Protein AF-A0A812M2N7-F1 (afdb_monomer_lite)

Sequence (433 aa):
MAMAGRCALALLAASAAAQLCKDQGCIPVFRSGARCQCFPGCDRYEDCCSDYRTECFDSQGAFRTTVVVEGGFESQTETTSRPPRRPPRPQQKPTDSKPSHSESCATRGCSSDFDPERPCQCNSDCTLHDSCCHDFAESCGTKGAESADTRSCRAYGCGELYVKGQNCQCNPSCTRHDDCCPDYSAVCPHQASGGSCKSYGCKELYVDGQRCQCNPSCMQHDDCCPDYRSVCPHQASGGSCKSYGCGAFDPAQNCQCNEACLDHGSCCSDYRASCAAGTGVATASSGSGKASCAAYGCGPFDADNDCQCDSECLRHKNCCPDFAAHCSSSPIRAPQPGPGSCAELGCDSFSPAAMCQCNDECARRGDCCADYEATCHLPKEPLGSCAIFGCIGFRQGNDCQCDPGCQKHGNCCGDYSARCSMHSEKMHGTILQ

Foldseek 3Di:
DDDDDDDPPDDDDPDPDPLACVVVWQAQDDDPPHQADQHDCSVVVVRHRPCNQVPQADPVRDGWGWDDDPPDTDTDDDDDDDDDDDDDDDDDDDDDDDDDPCQACQNVPADQDDDPVHQAHLHPCCVVVVRHGPCSCVNPVPPVPPPPCQLDCVNVPADQDDDPPRQADLHLCRVVVVRHRPCSCVRVVQSVQQHDCVVVPADCDDDPPRSADLHLCRVVVVRHRPCSCVRVVQSVQNDDCVVVPADDDDPVGSAHLYPCCVVVVRHYPCSCVRPVVPPPDDDDDDDDDQLACVGVPADDDDPPGQAHLYPCSVVVVRHRPCSCVHVVPDPPPPDDPDPAACVRVPADDDDPPHQAHLYPCRVVVVRHDPCSCVRVVPPPLQVDDCVPVPQDDDDPPGQADLYPCRVVVVRHRPCSVVHRVVVVPVPPDDDDD

Secondary structure (DSSP, 8-state):
-----------S-S-TT--SHHHH---SS--TT-SSB-STTGGGTT-B-TTHHHHSB-TTSPBPEEEEETTEEEEE------PPPPPPPPPPP-------TTSSHHHH---SS--TT-SSB-SGGGGTTT-B-TTHHHHTTT-SSS-TTTS-HHHH---SS--TT-SSB-STTHHHHT-B-TTHHHHSHHHHTT--HHHH---SS--TT-SSB-STTHHHHT-B-TTHHHHSTTTTT---HHHH-S-S--TTSSSB-STTHHHHT-B-TTHHHHTGGG-S-SS-----S--SHHHH-S-S--TTSSSB-STTHHHHT-B-TTHHHHTSSS---S-PPPS--HHHH-SSB--TTSSSBBSTTHHHHT-B-TTHHHHTSS----S--HHHH-SPSP-TT-SSB-STTHHHHT-B-TTHHHHTGGGGGSSS-----

pLDDT: mean 72.62, std 17.87, range [32.94, 93.56]

Structure (mmCIF, N/CA/C/O backbone):
data_AF-A0A812M2N7-F1
#
_entry.id   AF-A0A812M2N7-F1
#
loop_
_atom_site.group_PDB
_atom_site.id
_atom_site.type_symbol
_atom_site.label_atom_id
_atom_site.label_alt_id
_atom_site.label_comp_id
_atom_site.label_asym_id
_atom_site.label_entity_id
_atom_site.label_seq_id
_atom_site.pdbx_PDB_ins_code
_atom_site.Cartn_x
_atom_site.Cartn_y
_atom_site.Cartn_z
_atom_site.occupancy
_atom_site.B_iso_or_equiv
_atom_site.auth_seq_id
_atom_site.auth_comp_id
_atom_site.auth_asym_id
_atom_site.auth_atom_id
_atom_site.pdbx_PDB_model_num
ATOM 1 N N . MET A 1 1 ? -8.549 74.104 9.054 1.00 36.19 1 MET A N 1
ATOM 2 C CA . MET A 1 1 ? -8.676 72.770 8.426 1.00 36.19 1 MET A CA 1
ATOM 3 C C . MET A 1 1 ? -7.439 71.974 8.816 1.00 36.19 1 MET A C 1
ATOM 5 O O . MET A 1 1 ? -6.368 72.528 8.663 1.00 36.19 1 MET A O 1
ATOM 9 N N . ALA A 1 2 ? -7.430 70.748 9.316 1.00 34.50 2 ALA A N 1
ATOM 10 C CA . ALA A 1 2 ? -8.393 69.849 9.937 1.00 34.50 2 ALA A CA 1
ATOM 11 C C . ALA A 1 2 ? -7.533 68.663 10.449 1.00 34.50 2 ALA A C 1
ATOM 13 O O . ALA A 1 2 ? -6.625 68.245 9.742 1.00 34.50 2 ALA A O 1
ATOM 14 N N . MET A 1 3 ? -7.808 68.175 11.664 1.00 36.03 3 MET A N 1
ATOM 15 C CA . MET A 1 3 ? -7.562 66.809 12.167 1.00 36.03 3 MET A CA 1
ATOM 16 C C . MET A 1 3 ? -6.237 66.097 11.796 1.00 36.03 3 MET A C 1
ATOM 18 O O . MET A 1 3 ? -6.179 65.360 10.816 1.00 36.03 3 MET A O 1
ATOM 22 N N . ALA A 1 4 ? -5.223 66.178 12.667 1.00 38.50 4 ALA A N 1
ATOM 23 C CA . ALA A 1 4 ? -4.166 65.163 12.740 1.00 38.50 4 ALA A CA 1
ATOM 24 C C . ALA A 1 4 ? -4.532 64.146 13.836 1.00 38.50 4 ALA A C 1
ATOM 26 O O . ALA A 1 4 ? -4.666 64.492 15.011 1.00 38.50 4 ALA A O 1
ATOM 27 N N . GLY A 1 5 ? -4.790 62.913 13.400 1.00 35.75 5 GLY A N 1
ATOM 28 C CA . GLY A 1 5 ? -5.396 61.832 14.166 1.00 35.75 5 GLY A CA 1
ATOM 29 C C . GLY A 1 5 ? -4.582 61.364 15.369 1.00 35.75 5 GLY A C 1
ATOM 30 O O . GLY A 1 5 ? -3.389 61.079 15.290 1.00 35.75 5 GLY A O 1
ATOM 31 N N . ARG A 1 6 ? -5.298 61.210 16.483 1.00 44.50 6 ARG A N 1
ATOM 32 C CA . ARG A 1 6 ? -4.924 60.361 17.611 1.00 44.50 6 ARG A CA 1
ATOM 33 C C . ARG A 1 6 ? -5.133 58.906 17.185 1.00 44.50 6 ARG A C 1
ATOM 35 O O . ARG A 1 6 ? -6.269 58.500 16.985 1.00 44.50 6 ARG A O 1
ATOM 42 N N . CYS A 1 7 ? -4.056 58.145 17.072 1.00 33.47 7 CYS A N 1
ATOM 43 C CA . CYS A 1 7 ? -4.010 56.707 17.353 1.00 33.47 7 CYS A CA 1
ATOM 44 C C . CYS A 1 7 ? -2.537 56.351 17.537 1.00 33.47 7 CYS A C 1
ATOM 46 O O . CYS A 1 7 ? -1.881 55.798 16.659 1.00 33.47 7 CYS A O 1
ATOM 48 N N . ALA A 1 8 ? -1.994 56.772 18.681 1.00 37.16 8 ALA A N 1
ATOM 49 C CA . ALA A 1 8 ? -0.750 56.217 19.172 1.00 37.16 8 ALA A CA 1
ATOM 50 C C . ALA A 1 8 ? -0.971 54.712 19.358 1.00 37.16 8 ALA A C 1
ATOM 52 O O . ALA A 1 8 ? -1.874 54.308 20.092 1.00 37.16 8 ALA A O 1
ATOM 53 N N . LEU A 1 9 ? -0.164 53.911 18.659 1.00 35.38 9 LEU A N 1
ATOM 54 C CA . LEU A 1 9 ? 0.059 52.505 18.957 1.00 35.38 9 LEU A CA 1
ATOM 55 C C . LEU A 1 9 ? 0.446 52.380 20.435 1.00 35.38 9 LEU A C 1
ATOM 57 O O . LEU A 1 9 ? 1.603 52.542 20.810 1.00 35.38 9 LEU A O 1
ATOM 61 N N . ALA A 1 10 ? -0.538 52.098 21.272 1.00 39.12 10 ALA A N 1
ATOM 62 C CA . ALA A 1 10 ? -0.357 51.654 22.636 1.00 39.12 10 ALA A CA 1
ATOM 63 C C . ALA A 1 10 ? -1.280 50.455 22.809 1.00 39.12 10 ALA A C 1
ATOM 65 O O . ALA A 1 10 ? -2.412 50.624 23.235 1.00 39.12 10 ALA A O 1
ATOM 66 N N . LEU A 1 11 ? -0.819 49.286 22.356 1.00 35.91 11 LEU A N 1
ATOM 67 C CA . LEU A 1 11 ? -1.290 47.946 22.741 1.00 35.91 11 LEU A CA 1
ATOM 68 C C . LEU A 1 11 ? -0.317 46.891 22.166 1.00 35.91 11 LEU A C 1
ATOM 70 O O . LEU A 1 11 ? -0.698 45.911 21.537 1.00 35.91 11 LEU A O 1
ATOM 74 N N . LEU A 1 12 ? 0.984 47.117 22.366 1.00 39.09 12 LEU A N 1
ATOM 75 C CA . LEU A 1 12 ? 1.988 46.055 22.407 1.00 39.09 12 LEU A CA 1
ATOM 76 C C . LEU A 1 12 ? 2.497 46.004 23.849 1.00 39.09 12 LEU A C 1
ATOM 78 O O . LEU A 1 12 ? 2.855 47.041 24.401 1.00 39.09 12 LEU A O 1
ATOM 82 N N . ALA A 1 13 ? 2.522 44.791 24.407 1.00 36.66 13 ALA A N 1
ATOM 83 C CA . ALA A 1 13 ? 2.952 44.416 25.759 1.00 36.66 13 ALA A CA 1
ATOM 84 C C . ALA A 1 13 ? 1.897 44.496 26.885 1.00 36.66 13 ALA A C 1
ATOM 86 O O . ALA A 1 13 ? 2.134 45.080 27.938 1.00 36.66 13 ALA A O 1
ATOM 87 N N . ALA A 1 14 ? 0.779 43.779 26.729 1.00 36.06 14 ALA A N 1
ATOM 88 C CA . ALA A 1 14 ? 0.143 43.148 27.887 1.00 36.06 14 ALA A CA 1
ATOM 89 C C . ALA A 1 14 ? 0.914 41.851 28.216 1.00 36.06 14 ALA A C 1
ATOM 91 O O . ALA A 1 14 ? 0.654 40.793 27.653 1.00 36.06 14 ALA A O 1
ATOM 92 N N . SER A 1 15 ? 1.944 42.002 29.052 1.00 43.88 15 SER A N 1
ATOM 93 C CA . SER A 1 15 ? 2.518 41.003 29.973 1.00 43.88 15 SER A CA 1
ATOM 94 C C . SER A 1 15 ? 2.614 39.533 29.525 1.00 43.88 15 SER A C 1
ATOM 96 O O . SER A 1 15 ? 1.687 38.739 29.679 1.00 43.88 15 SER A O 1
ATOM 98 N N . ALA A 1 16 ? 3.829 39.132 29.159 1.00 44.75 16 ALA A N 1
ATOM 99 C CA . ALA A 1 16 ? 4.313 37.754 29.133 1.00 44.75 16 ALA A CA 1
ATOM 100 C C . ALA A 1 16 ? 4.453 37.132 30.549 1.00 44.75 16 ALA A C 1
ATOM 102 O O . ALA A 1 16 ? 5.550 36.728 30.926 1.00 44.75 16 ALA A O 1
ATOM 103 N N . ALA A 1 17 ? 3.382 37.088 31.356 1.00 49.22 17 ALA A N 1
ATOM 104 C CA . ALA A 1 17 ? 3.489 36.686 32.770 1.00 49.22 17 ALA A CA 1
ATOM 105 C C . ALA A 1 17 ? 2.457 35.669 33.299 1.00 49.22 17 ALA A C 1
ATOM 107 O O . ALA A 1 17 ? 2.729 35.055 34.324 1.00 49.22 17 ALA A O 1
ATOM 108 N N . ALA A 1 18 ? 1.318 35.426 32.643 1.00 56.12 18 ALA A N 1
ATOM 109 C CA . ALA A 1 18 ? 0.306 34.526 33.210 1.00 56.12 18 ALA A CA 1
ATOM 110 C C . ALA A 1 18 ? 0.562 33.056 32.817 1.00 56.12 18 ALA A C 1
ATOM 112 O O . ALA A 1 18 ? 0.022 32.559 31.830 1.00 56.12 18 ALA A O 1
ATOM 113 N N . GLN A 1 19 ? 1.420 32.370 33.578 1.00 69.75 19 GLN A N 1
ATOM 114 C CA . GLN A 1 19 ? 1.717 30.933 33.427 1.00 69.75 19 GLN A CA 1
ATOM 115 C C . GLN A 1 19 ? 0.895 30.060 34.409 1.00 69.75 19 GLN A C 1
ATOM 117 O O . GLN A 1 19 ? 1.010 28.839 34.390 1.00 69.75 19 GLN A O 1
ATOM 122 N N . LEU A 1 20 ? 0.084 30.685 35.271 1.00 85.38 20 LEU A N 1
ATOM 123 C CA . LEU A 1 20 ? -0.628 30.071 36.395 1.00 85.38 20 LEU A CA 1
ATOM 124 C C . LEU A 1 20 ? -2.133 30.399 36.343 1.00 85.38 20 LEU A C 1
ATOM 126 O O . LEU A 1 20 ? -2.529 31.470 35.874 1.00 85.38 20 LEU A O 1
ATOM 130 N N . CYS A 1 21 ? -2.982 29.497 36.836 1.00 86.75 21 CYS A N 1
ATOM 131 C CA . CYS A 1 21 ? -4.430 29.686 36.945 1.00 86.75 21 CYS A CA 1
ATOM 132 C C . CYS A 1 21 ? -4.819 30.824 37.879 1.00 86.75 21 CYS A C 1
ATOM 134 O O . CYS A 1 21 ? -5.829 31.482 37.631 1.00 86.75 21 CYS A O 1
ATOM 136 N N . LYS A 1 22 ? -3.988 31.124 38.879 1.00 84.75 22 LYS A N 1
ATOM 137 C CA . LYS A 1 22 ? -4.160 32.297 39.739 1.00 84.75 22 LYS A CA 1
ATOM 138 C C . LYS A 1 22 ? -4.230 33.619 38.963 1.00 84.75 22 LYS A C 1
ATOM 140 O O . LYS A 1 22 ? -4.984 34.510 39.344 1.00 84.75 22 LYS A O 1
ATOM 145 N N . ASP A 1 23 ? -3.481 33.727 37.864 1.00 82.00 23 ASP A N 1
ATOM 146 C CA . ASP A 1 23 ? -3.436 34.930 37.023 1.00 82.00 23 ASP A CA 1
ATOM 147 C C . ASP A 1 23 ? -4.432 34.858 35.854 1.00 82.00 23 ASP A C 1
ATOM 149 O O . ASP A 1 23 ? -4.911 35.880 35.363 1.00 82.00 23 ASP A O 1
ATOM 153 N N . GLN A 1 24 ? -4.737 33.644 35.382 1.00 78.44 24 GLN A N 1
ATOM 154 C CA . GLN A 1 24 ? -5.598 33.420 34.220 1.00 78.44 24 GLN A CA 1
ATOM 155 C C . GLN A 1 24 ? -7.092 33.314 34.551 1.00 78.44 24 GLN A C 1
ATOM 157 O O . GLN A 1 24 ? -7.914 33.602 33.672 1.00 78.44 24 GLN A O 1
ATOM 162 N N . GLY A 1 25 ? -7.433 32.923 35.779 1.00 84.06 25 GLY A N 1
ATOM 163 C CA . GLY A 1 25 ? -8.783 32.573 36.202 1.00 84.06 25 GLY A CA 1
ATOM 164 C C . GLY A 1 25 ? -9.178 31.144 35.809 1.00 84.06 25 GLY A C 1
ATOM 165 O O . GLY A 1 25 ? -8.886 30.662 34.715 1.00 84.06 25 GLY A O 1
ATOM 166 N N . CYS A 1 26 ? -9.882 30.481 36.716 1.00 88.44 26 CYS A N 1
ATOM 167 C CA . CYS A 1 26 ? -10.524 29.187 36.534 1.00 88.44 26 CYS A CA 1
ATOM 168 C C . CYS A 1 26 ? -11.853 29.381 35.801 1.00 88.44 26 CYS A C 1
ATOM 170 O O . CYS A 1 26 ? -12.785 29.970 36.343 1.00 88.44 26 CYS A O 1
ATOM 172 N N . ILE A 1 27 ? -11.952 28.915 34.562 1.00 81.81 27 ILE A N 1
ATOM 173 C CA . ILE A 1 27 ? -13.138 29.104 33.715 1.00 81.81 27 ILE A CA 1
ATOM 174 C C . ILE A 1 27 ? -13.601 27.753 33.171 1.00 81.81 27 ILE A C 1
ATOM 176 O O . ILE A 1 27 ? -12.762 26.895 32.939 1.00 81.81 27 ILE A O 1
ATOM 180 N N . PRO A 1 28 ? -14.902 27.522 32.932 1.00 77.94 28 PRO A N 1
ATOM 181 C CA . PRO A 1 28 ? -15.405 26.227 32.469 1.00 77.94 28 PRO A CA 1
ATOM 182 C C . PRO A 1 28 ? -15.214 25.993 30.958 1.00 77.94 28 PRO A C 1
ATOM 184 O O . PRO A 1 28 ? -15.808 25.075 30.400 1.00 77.94 28 PRO A O 1
ATOM 187 N N . VAL A 1 29 ? -14.424 26.829 30.275 1.00 79.12 29 VAL A N 1
ATOM 188 C CA . VAL A 1 29 ? -14.263 26.813 28.815 1.00 79.12 29 VAL A CA 1
ATOM 189 C C . VAL A 1 29 ? -12.796 26.946 28.407 1.00 79.12 29 VAL A C 1
ATOM 191 O O . VAL A 1 29 ? -12.005 27.602 29.081 1.00 79.12 29 VAL A O 1
ATOM 194 N N . PHE A 1 30 ? -12.448 26.337 27.274 1.00 80.19 30 PHE A N 1
ATOM 195 C CA . PHE A 1 30 ? -11.111 26.385 26.682 1.00 80.19 30 PHE A CA 1
ATOM 196 C C . PHE A 1 30 ? -10.713 27.810 26.269 1.00 80.19 30 PHE A C 1
ATOM 198 O O . PHE A 1 30 ? -11.506 28.523 25.646 1.00 80.19 30 PHE A O 1
ATOM 205 N N . ARG A 1 31 ? -9.464 28.212 26.549 1.00 77.69 31 ARG A N 1
ATOM 206 C CA . ARG A 1 31 ? -8.921 29.512 26.125 1.00 77.69 31 ARG A CA 1
ATOM 207 C C . ARG A 1 31 ? -7.889 29.335 25.010 1.00 77.69 31 ARG A C 1
ATOM 209 O O . ARG A 1 31 ? -6.809 28.781 25.216 1.00 77.69 31 ARG A O 1
ATOM 216 N N . SER A 1 32 ? -8.193 29.869 23.827 1.00 72.94 32 SER A N 1
ATOM 217 C CA . SER A 1 32 ? -7.280 29.856 22.680 1.00 72.94 32 SER A CA 1
ATOM 218 C C . SER A 1 32 ? -6.061 30.754 22.919 1.00 72.94 32 SER A C 1
ATOM 220 O O . SER A 1 32 ? -6.219 31.931 23.244 1.00 72.94 32 SER A O 1
ATOM 222 N N . GLY A 1 33 ? -4.855 30.217 22.712 1.00 71.50 33 GLY A N 1
ATOM 223 C CA . GLY A 1 33 ? -3.593 30.965 22.815 1.00 71.50 33 GLY A CA 1
ATOM 224 C C . GLY A 1 33 ? -2.972 31.023 24.216 1.00 71.50 33 GLY A C 1
ATOM 225 O O . GLY A 1 33 ? -1.934 31.662 24.384 1.00 71.50 33 GLY A O 1
ATOM 226 N N . ALA A 1 34 ? -3.566 30.358 25.213 1.00 75.75 34 ALA A N 1
ATOM 227 C CA . ALA A 1 34 ? -2.962 30.198 26.533 1.00 75.75 34 ALA A CA 1
ATOM 228 C C . ALA A 1 34 ? -1.846 29.137 26.506 1.00 75.75 34 ALA A C 1
ATOM 230 O O . ALA A 1 34 ? -1.936 28.145 25.784 1.00 75.75 34 ALA A O 1
ATOM 231 N N . ARG A 1 35 ? -0.787 29.338 27.302 1.00 80.94 35 ARG A N 1
ATOM 232 C CA . ARG A 1 35 ? 0.333 28.382 27.427 1.00 80.94 35 ARG A CA 1
ATOM 233 C C . ARG A 1 35 ? -0.015 27.130 28.241 1.00 80.94 35 ARG A C 1
ATOM 235 O O . ARG A 1 35 ? 0.710 26.148 28.160 1.00 80.94 35 ARG A O 1
ATOM 242 N N . CYS A 1 36 ? -1.077 27.207 29.034 1.00 85.62 36 CYS A N 1
ATOM 243 C CA . CYS A 1 36 ? -1.663 26.133 29.826 1.00 85.62 36 CYS A CA 1
ATOM 244 C C . CYS A 1 36 ? -3.128 26.491 30.130 1.00 85.62 36 CYS A C 1
ATOM 246 O O . CYS A 1 36 ? -3.508 27.667 30.047 1.00 85.62 36 CYS A O 1
ATOM 248 N N . GLN A 1 37 ? -3.938 25.490 30.459 1.00 89.44 37 GLN A N 1
ATOM 249 C CA . GLN A 1 37 ? -5.388 25.584 30.600 1.00 89.44 37 GLN A CA 1
ATOM 250 C C . GLN A 1 37 ? -5.847 25.474 32.063 1.00 89.44 37 GLN A C 1
ATOM 252 O O . GLN A 1 37 ? -5.225 24.796 32.881 1.00 89.44 37 GLN A O 1
ATOM 257 N N . CYS A 1 38 ? -6.968 26.136 32.373 1.00 90.31 38 CYS A N 1
ATOM 258 C CA . CYS A 1 38 ? -7.561 26.230 33.716 1.00 90.31 38 CYS A CA 1
ATOM 259 C C . CYS A 1 38 ? -9.055 25.867 33.731 1.00 90.31 38 CYS A C 1
ATOM 261 O O . CYS A 1 38 ? -9.835 26.475 34.468 1.00 90.31 38 CYS A O 1
ATOM 263 N N . PHE A 1 39 ? -9.465 24.903 32.897 1.00 88.94 39 PHE A N 1
ATOM 264 C CA . PHE A 1 39 ? -10.856 24.451 32.777 1.00 88.94 39 PHE A CA 1
ATOM 265 C C . PHE A 1 39 ? -11.007 22.949 33.065 1.00 88.94 39 PHE A C 1
ATOM 267 O O . PHE A 1 39 ? -10.039 22.201 32.898 1.00 88.94 39 PHE A O 1
ATOM 274 N N . PRO A 1 40 ? -12.208 22.483 33.467 1.00 79.88 40 PRO A N 1
ATOM 275 C CA . PRO A 1 40 ? -12.499 21.064 33.665 1.00 79.88 40 PRO A CA 1
ATOM 276 C C . PRO A 1 40 ? -12.328 20.298 32.351 1.00 79.88 40 PRO A C 1
ATOM 278 O O . PRO A 1 40 ? -13.166 20.381 31.455 1.00 79.88 40 PRO A O 1
ATOM 281 N N . GLY A 1 41 ? -11.215 19.580 32.219 1.00 81.75 41 GLY A N 1
ATOM 282 C CA . GLY A 1 41 ? -10.869 18.848 31.000 1.00 81.75 41 GLY A CA 1
ATOM 283 C C . GLY A 1 41 ? -9.422 19.002 30.544 1.00 81.75 41 GLY A C 1
ATOM 284 O O . GLY A 1 41 ? -9.008 18.222 29.690 1.00 81.75 41 GLY A O 1
ATOM 285 N N . CYS A 1 42 ? -8.638 19.917 31.125 1.00 83.94 42 CYS A N 1
ATOM 286 C CA . CYS A 1 42 ? -7.206 20.012 30.815 1.00 83.94 42 CYS A CA 1
ATOM 287 C C . CYS A 1 42 ? -6.431 18.726 31.182 1.00 83.94 42 CYS A C 1
ATOM 289 O O . CYS A 1 42 ? -5.465 18.370 30.514 1.00 83.94 42 CYS A O 1
ATOM 291 N N . ASP A 1 43 ? -6.903 17.951 32.174 1.00 81.12 43 ASP A N 1
ATOM 292 C CA . ASP A 1 43 ? -6.290 16.666 32.554 1.00 81.12 43 ASP A CA 1
ATOM 293 C C . ASP A 1 43 ? -6.328 15.642 31.402 1.00 81.12 43 ASP A C 1
ATOM 295 O O . ASP A 1 43 ? -5.492 14.747 31.334 1.00 81.12 43 ASP A O 1
ATOM 299 N N . ARG A 1 44 ? -7.288 15.767 30.472 1.00 82.50 44 ARG A N 1
ATOM 300 C CA . ARG A 1 44 ? -7.413 14.877 29.307 1.00 82.50 44 ARG A CA 1
ATOM 301 C C . ARG A 1 44 ? -6.339 15.140 28.249 1.00 82.50 44 ARG A C 1
ATOM 303 O O . ARG A 1 44 ? -6.010 14.232 27.494 1.00 82.50 44 ARG A O 1
ATOM 310 N N . TYR A 1 45 ? -5.843 16.372 28.173 1.00 80.75 45 TYR A N 1
ATOM 311 C CA . TYR A 1 45 ? -4.909 16.825 27.139 1.00 80.75 45 TYR A CA 1
ATOM 312 C C . TYR A 1 45 ? -3.516 17.139 27.699 1.00 80.75 45 TYR A C 1
ATOM 314 O O . TYR A 1 45 ? -2.664 17.625 26.962 1.00 80.75 45 TYR A O 1
ATOM 322 N N . GLU A 1 46 ? -3.295 16.853 28.989 1.00 82.31 46 GLU A N 1
ATOM 323 C CA . GLU A 1 46 ? -2.046 17.099 29.723 1.00 82.31 46 GLU A CA 1
ATOM 324 C C . GLU A 1 46 ? -1.546 18.553 29.623 1.00 82.31 46 GLU A C 1
ATOM 326 O O . GLU A 1 46 ? -0.350 18.828 29.697 1.00 82.31 46 GLU A O 1
ATOM 331 N N . ASP A 1 47 ? -2.471 19.506 29.481 1.00 88.69 47 ASP A N 1
ATOM 332 C CA . ASP A 1 47 ? -2.176 20.923 29.258 1.00 88.69 47 ASP A CA 1
ATOM 333 C C . ASP A 1 47 ? -2.600 21.823 30.431 1.00 88.69 47 ASP A C 1
ATOM 335 O O . ASP A 1 47 ? -2.631 23.049 30.297 1.00 88.69 47 ASP A O 1
ATOM 339 N N . CYS A 1 48 ? -2.894 21.244 31.601 1.00 88.94 48 CYS A N 1
ATOM 340 C CA . CYS A 1 48 ? -3.232 21.994 32.812 1.00 88.94 48 CYS A CA 1
ATOM 341 C C . CYS A 1 48 ? -2.082 22.895 33.282 1.00 88.94 48 CYS A C 1
ATOM 343 O O . CYS A 1 48 ? -0.914 22.498 33.279 1.00 88.94 48 CYS A O 1
ATOM 345 N N . CYS A 1 49 ? -2.405 24.091 33.783 1.00 89.12 49 CYS A N 1
ATOM 346 C CA . CYS A 1 49 ? -1.413 24.878 34.520 1.00 89.12 49 CYS A CA 1
ATOM 347 C C . CYS A 1 49 ? -1.023 24.167 35.826 1.00 89.12 49 CYS A C 1
ATOM 349 O O . CYS A 1 49 ? -1.819 23.446 36.429 1.00 89.12 49 CYS A O 1
ATOM 351 N N . SER A 1 50 ? 0.206 24.387 36.296 1.00 89.19 50 SER A N 1
ATOM 352 C CA . SER A 1 50 ? 0.767 23.658 37.444 1.00 89.19 50 SER A CA 1
ATOM 353 C C . SER A 1 50 ? 0.015 23.874 38.764 1.00 89.19 50 SER A C 1
ATOM 355 O O . SER A 1 50 ? 0.087 23.037 39.656 1.00 89.19 50 SER A O 1
ATOM 357 N N . ASP A 1 51 ? -0.700 24.989 38.897 1.00 89.94 51 ASP A N 1
ATOM 358 C CA . ASP A 1 51 ? -1.519 25.366 40.054 1.00 89.94 51 ASP A CA 1
ATOM 359 C C . ASP A 1 51 ? -3.019 25.071 39.861 1.00 89.94 51 ASP A C 1
ATOM 361 O O . ASP A 1 51 ? -3.830 25.414 40.719 1.00 89.94 51 ASP A O 1
ATOM 365 N N . TYR A 1 52 ? -3.407 24.403 38.767 1.00 87.94 52 TYR A N 1
ATOM 366 C CA . TYR A 1 52 ? -4.807 24.133 38.419 1.00 87.94 52 TYR A CA 1
ATOM 367 C C . TYR A 1 52 ? -5.584 23.447 39.549 1.00 87.94 52 TYR A C 1
ATOM 369 O O . TYR A 1 52 ? -6.658 23.905 39.940 1.00 87.94 52 TYR A O 1
ATOM 377 N N . ARG A 1 53 ? -5.025 22.378 40.131 1.00 86.44 53 ARG A N 1
ATOM 378 C CA . ARG A 1 53 ? -5.687 21.646 41.222 1.00 86.44 53 ARG A CA 1
ATOM 379 C C . ARG A 1 53 ? -5.798 22.442 42.513 1.00 86.44 53 ARG A C 1
ATOM 381 O O . ARG A 1 53 ? -6.761 22.257 43.247 1.00 86.44 53 ARG A O 1
ATOM 388 N N . THR A 1 54 ? -4.809 23.276 42.811 1.00 87.06 54 THR A N 1
ATOM 389 C CA . THR A 1 54 ? -4.758 24.025 44.070 1.00 87.06 54 THR A CA 1
ATOM 390 C C . THR A 1 54 ? -5.591 25.298 44.025 1.00 87.06 54 THR A C 1
ATOM 392 O O . THR A 1 54 ? -6.102 25.711 45.059 1.00 87.06 54 THR A O 1
ATOM 395 N N . GLU A 1 55 ? -5.750 25.908 42.849 1.00 88.44 55 GLU A N 1
ATOM 396 C CA . GLU A 1 55 ? -6.470 27.177 42.696 1.00 88.44 55 GLU A CA 1
ATOM 397 C C . GLU A 1 55 ? -7.927 26.986 42.254 1.00 88.44 55 GLU A C 1
ATOM 399 O O . GLU A 1 55 ? -8.812 27.710 42.710 1.00 88.44 55 GLU A O 1
ATOM 404 N N . CYS A 1 56 ? -8.207 26.002 41.391 1.00 88.06 56 CYS A N 1
ATOM 405 C CA . CYS A 1 56 ? -9.527 25.858 40.772 1.00 88.06 56 CYS A CA 1
ATOM 406 C C . CYS A 1 56 ? -10.473 24.892 41.484 1.00 88.06 56 CYS A C 1
ATOM 408 O O . CYS A 1 56 ? -11.602 24.725 41.030 1.00 88.06 56 CYS A O 1
ATOM 410 N N . PHE A 1 57 ? -10.059 24.286 42.597 1.00 87.00 57 PHE A N 1
ATOM 411 C CA . PHE A 1 57 ? -10.895 23.386 43.390 1.00 87.00 57 PHE A CA 1
ATOM 412 C C . PHE A 1 57 ? -10.936 23.821 44.856 1.00 87.00 57 PHE A C 1
ATOM 414 O O . PHE A 1 57 ? -9.955 24.331 45.394 1.00 87.00 57 PHE A O 1
ATOM 421 N N . ASP A 1 58 ? -12.087 23.654 45.506 1.00 83.75 58 ASP A N 1
ATOM 422 C CA . ASP A 1 58 ? -12.214 23.876 46.947 1.00 83.75 58 ASP A CA 1
ATOM 423 C C . ASP A 1 58 ? -11.768 22.659 47.779 1.00 83.75 58 ASP A C 1
ATOM 425 O O . ASP A 1 58 ? -11.364 21.617 47.261 1.00 83.75 58 ASP A O 1
ATOM 429 N N . SER A 1 59 ? -11.851 22.784 49.106 1.00 78.69 59 SER A N 1
ATOM 430 C CA . SER A 1 59 ? -11.505 21.714 50.048 1.00 78.69 59 SER A CA 1
ATOM 431 C C . SER A 1 59 ? -12.424 20.488 49.974 1.00 78.69 59 SER A C 1
ATOM 433 O O . SER A 1 59 ? -12.096 19.462 50.566 1.00 78.69 59 SER A O 1
ATOM 435 N N . GLN A 1 60 ? -13.551 20.574 49.263 1.00 79.12 60 GLN A N 1
ATOM 436 C CA . GLN A 1 60 ? -14.453 19.458 48.978 1.00 79.12 60 GLN A CA 1
ATOM 437 C C . GLN A 1 60 ? -14.253 18.897 47.559 1.00 79.12 60 GLN A C 1
ATOM 439 O O . GLN A 1 60 ? -14.969 17.979 47.164 1.00 79.12 60 GLN A O 1
ATOM 444 N N . GLY A 1 61 ? -13.273 19.408 46.803 1.00 75.44 61 GLY A N 1
ATOM 445 C CA . GLY A 1 61 ? -12.976 18.977 45.439 1.00 75.44 61 GLY A CA 1
ATOM 446 C C . GLY A 1 61 ? -13.961 19.502 44.393 1.00 75.44 61 GLY A C 1
ATOM 447 O O . GLY A 1 61 ? -13.998 18.969 43.285 1.00 75.44 61 GLY A O 1
ATOM 448 N N . ALA A 1 62 ? -14.759 20.526 44.708 1.00 82.38 62 ALA A N 1
ATOM 449 C CA . ALA A 1 62 ? -15.661 21.150 43.748 1.00 82.38 62 ALA A CA 1
ATOM 450 C C . ALA A 1 62 ? -14.942 22.246 42.949 1.00 82.38 62 ALA A C 1
ATOM 452 O O . ALA A 1 62 ? -14.186 23.050 43.500 1.00 82.38 62 ALA A O 1
ATOM 453 N N . PHE A 1 63 ? -15.185 22.280 41.636 1.00 84.50 63 PHE A N 1
ATOM 454 C CA . PHE A 1 63 ? -14.567 23.250 40.735 1.00 84.50 63 PHE A CA 1
ATOM 455 C C . PHE A 1 63 ? -15.126 24.661 40.963 1.00 84.50 63 PHE A C 1
ATOM 457 O O . PHE A 1 63 ? -16.340 24.872 40.958 1.00 84.50 63 PHE A O 1
ATOM 464 N N . ARG A 1 64 ? -14.240 25.645 41.122 1.00 84.06 64 ARG A N 1
ATOM 465 C CA . ARG A 1 64 ? -14.581 27.052 41.347 1.00 84.06 64 ARG A CA 1
ATOM 466 C C . ARG A 1 64 ? -14.362 27.843 40.068 1.00 84.06 64 ARG A C 1
ATOM 468 O O . ARG A 1 64 ? -13.249 27.898 39.556 1.00 84.06 64 ARG A O 1
ATOM 475 N N . THR A 1 65 ? -15.404 28.514 39.588 1.00 79.94 65 THR A N 1
ATOM 476 C CA . THR A 1 65 ? -15.282 29.422 38.441 1.00 79.94 65 THR A CA 1
ATOM 477 C C . THR A 1 65 ? -14.969 30.837 38.926 1.00 79.94 65 THR A C 1
ATOM 479 O O . THR A 1 65 ? -15.543 31.321 39.901 1.00 79.94 65 THR A O 1
ATOM 482 N N . THR A 1 66 ? -14.046 31.521 38.258 1.00 73.38 66 THR A N 1
ATOM 483 C CA . THR A 1 66 ? -13.759 32.940 38.486 1.00 73.38 66 THR A CA 1
ATOM 484 C C . THR A 1 66 ? -14.566 33.767 37.496 1.00 73.38 66 THR A C 1
ATOM 486 O O . THR A 1 66 ? -14.400 33.633 36.285 1.00 73.38 66 THR A O 1
ATOM 489 N N . VAL A 1 67 ? -15.460 34.613 38.009 1.00 59.03 67 VAL A N 1
ATOM 490 C CA . VAL A 1 67 ? -16.285 35.513 37.197 1.00 59.03 67 VAL A CA 1
ATOM 491 C C . VAL A 1 67 ? -15.632 36.892 37.240 1.00 59.03 67 VAL A C 1
ATOM 493 O O . VAL A 1 67 ? -15.464 37.469 38.312 1.00 59.03 67 VAL A O 1
ATOM 496 N N . VAL A 1 68 ? -15.222 37.419 36.086 1.00 50.91 68 VAL A N 1
ATOM 497 C CA . VAL A 1 68 ? -14.669 38.778 35.998 1.00 50.91 68 VAL A CA 1
ATOM 498 C C . VAL A 1 68 ? -15.837 39.764 36.007 1.00 50.91 68 VAL A C 1
ATOM 500 O O . VAL A 1 68 ? -16.556 39.875 35.017 1.00 50.91 68 VAL A O 1
ATOM 503 N N . VAL A 1 69 ? -16.031 40.474 37.117 1.00 44.50 69 VAL A N 1
ATOM 504 C CA . VAL A 1 69 ? -16.903 41.657 37.193 1.00 44.50 69 VAL A CA 1
ATOM 505 C C . VAL A 1 69 ? -16.029 42.903 37.056 1.00 44.50 69 VAL A C 1
ATOM 507 O O . VAL A 1 69 ? -14.930 42.957 37.611 1.00 44.50 69 VAL A O 1
ATOM 510 N N . GLU A 1 70 ? -16.474 43.891 36.273 1.00 40.31 70 GLU A N 1
ATOM 511 C CA . GLU A 1 70 ? -15.717 45.126 36.027 1.00 40.31 70 GLU A CA 1
ATOM 512 C C . GLU A 1 70 ? -15.353 45.819 37.354 1.00 40.31 70 GLU A C 1
ATOM 514 O O . GLU A 1 70 ? -16.200 46.425 38.005 1.00 40.31 70 GLU A O 1
ATOM 519 N N . GLY A 1 71 ? -14.082 45.708 37.763 1.00 47.09 71 GLY A N 1
ATOM 520 C CA . GLY A 1 71 ? -13.547 46.344 38.973 1.00 47.09 71 GLY A CA 1
ATOM 521 C C . GLY A 1 71 ? -12.793 45.440 39.957 1.00 47.09 71 GLY A C 1
ATOM 522 O O . GLY A 1 71 ? -12.201 45.974 40.892 1.00 47.09 71 GLY A O 1
ATOM 523 N N . GLY A 1 72 ? -12.740 44.116 39.765 1.00 46.25 72 GLY A N 1
ATOM 524 C CA . GLY A 1 72 ? -11.951 43.220 40.626 1.00 46.25 72 GLY A CA 1
ATOM 525 C C . GLY A 1 72 ? -12.368 41.747 40.554 1.00 46.25 72 GLY A C 1
ATOM 526 O O . GLY A 1 72 ? -13.431 41.418 40.037 1.00 46.25 72 GLY A O 1
ATOM 527 N N . PHE A 1 73 ? -11.508 40.855 41.058 1.00 39.59 73 PHE A N 1
ATOM 528 C CA . PHE A 1 73 ? -11.757 39.409 41.121 1.00 39.59 73 PHE A CA 1
ATOM 529 C C . PHE A 1 73 ? -12.626 39.059 42.341 1.00 39.59 73 PHE A C 1
ATOM 531 O O . PHE A 1 73 ? -12.157 39.158 43.473 1.00 39.59 73 PHE A O 1
ATOM 538 N N . GLU A 1 74 ? -13.853 38.582 42.118 1.00 49.47 74 GLU A N 1
ATOM 539 C CA . GLU A 1 74 ? -14.658 37.902 43.143 1.00 49.47 74 GLU A CA 1
ATOM 540 C C . GLU A 1 74 ? -14.941 36.448 42.731 1.00 49.47 74 GLU A C 1
ATOM 542 O O . GLU A 1 74 ? -15.185 36.131 41.566 1.00 49.47 74 GLU A O 1
ATOM 547 N N . SER A 1 75 ? -14.864 35.535 43.702 1.00 47.56 75 SER A N 1
ATOM 548 C CA . SER A 1 75 ? -15.033 34.093 43.503 1.00 47.56 75 SER A CA 1
ATOM 549 C C . SER A 1 75 ? -16.472 33.696 43.834 1.00 47.56 75 SER A C 1
ATOM 551 O O . SER A 1 75 ? -16.907 33.899 44.966 1.00 47.56 75 SER A O 1
ATOM 553 N N . GLN A 1 76 ? -17.204 33.121 42.875 1.00 50.03 76 GLN A N 1
ATOM 554 C CA . GLN A 1 76 ? -18.564 32.615 43.092 1.00 50.03 76 GLN A CA 1
ATOM 555 C C . GLN A 1 76 ? -18.622 31.104 42.842 1.00 50.03 76 GLN A C 1
ATOM 557 O O . GLN A 1 76 ? -18.063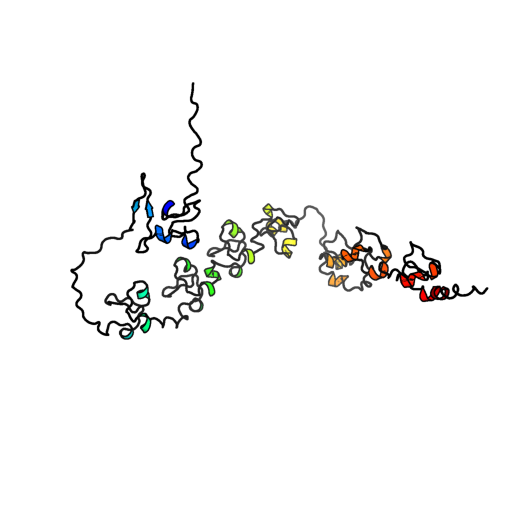 30.590 41.875 1.00 50.03 76 GLN A O 1
ATOM 562 N N . THR A 1 77 ? -19.295 30.385 43.739 1.00 46.16 77 THR A N 1
ATOM 563 C CA . THR A 1 77 ? -19.601 28.957 43.616 1.00 46.16 77 THR A CA 1
ATOM 564 C C . THR A 1 77 ? -20.996 28.799 43.016 1.00 46.16 77 THR A C 1
ATOM 566 O O . THR A 1 77 ? -22.004 28.944 43.706 1.00 46.16 77 THR A O 1
ATOM 569 N N . GLU A 1 78 ? -21.088 28.516 41.718 1.00 42.31 78 GLU A N 1
ATOM 570 C CA . GLU A 1 78 ? -22.384 28.268 41.082 1.00 42.31 78 GLU A CA 1
ATOM 571 C C . GLU A 1 78 ? -22.812 26.811 41.323 1.00 42.31 78 GLU A C 1
ATOM 573 O O . GLU A 1 78 ? -22.230 25.865 40.798 1.00 42.31 78 GLU A O 1
ATOM 578 N N . THR A 1 79 ? -23.819 26.625 42.179 1.00 42.12 79 THR A N 1
ATOM 579 C CA . THR A 1 79 ? -24.440 25.328 42.486 1.00 42.12 79 THR A CA 1
ATOM 580 C C . THR A 1 79 ? -25.696 25.155 41.631 1.00 42.12 79 THR A C 1
ATOM 582 O O . THR A 1 79 ? -26.750 25.727 41.914 1.00 42.12 79 THR A O 1
ATOM 585 N N . THR A 1 80 ? -25.617 24.336 40.582 1.00 33.97 80 THR A N 1
ATOM 586 C CA . THR A 1 80 ? -26.779 23.972 39.754 1.00 33.97 80 THR A CA 1
ATOM 587 C C . THR A 1 80 ? -27.818 23.214 40.596 1.00 33.97 80 THR A C 1
ATOM 589 O O . THR A 1 80 ? -27.555 22.113 41.080 1.00 33.97 80 THR A O 1
ATOM 592 N N . SER A 1 81 ? -28.993 23.812 40.807 1.00 36.28 81 SER A N 1
ATOM 593 C CA . SER A 1 81 ? -30.012 23.381 41.779 1.00 36.28 81 SER A CA 1
ATOM 594 C C . SER A 1 81 ? -31.134 22.518 41.155 1.00 36.28 81 SER A C 1
ATOM 596 O O . SER A 1 81 ? -31.615 22.806 40.063 1.00 36.28 81 SER A O 1
ATOM 598 N N . ARG A 1 82 ? -31.615 21.491 41.882 1.00 33.22 82 ARG A N 1
ATOM 599 C CA . ARG A 1 82 ? -32.816 20.654 41.604 1.00 33.22 82 ARG A CA 1
ATOM 600 C C . ARG A 1 82 ? -33.835 20.827 42.775 1.00 33.22 82 ARG A C 1
ATOM 602 O O . ARG A 1 82 ? -33.375 21.098 43.882 1.00 33.22 82 ARG A O 1
ATOM 609 N N . PRO A 1 83 ? -35.181 20.741 42.586 1.00 37.84 83 PRO A N 1
ATOM 610 C CA . PRO A 1 83 ? -36.188 21.368 43.479 1.00 37.84 83 PRO A CA 1
ATOM 611 C C . PRO A 1 83 ? -36.370 20.719 44.878 1.00 37.84 83 PRO A C 1
ATOM 613 O O . PRO A 1 83 ? -35.875 19.614 45.111 1.00 37.84 83 PRO A O 1
ATOM 616 N N . PRO A 1 84 ? -37.068 21.393 45.830 1.00 40.97 84 PRO A N 1
ATOM 617 C CA . PRO A 1 84 ? -36.868 21.191 47.268 1.00 40.97 84 PRO A CA 1
ATOM 618 C C . PRO A 1 84 ? -37.551 19.939 47.844 1.00 40.97 84 PRO A C 1
ATOM 620 O O . PRO A 1 84 ? -38.686 19.601 47.504 1.00 40.97 84 PRO A O 1
ATOM 623 N N . ARG A 1 85 ? -36.865 19.285 48.793 1.00 37.81 85 ARG A N 1
ATOM 624 C CA . ARG A 1 85 ? -37.419 18.231 49.662 1.00 37.81 85 ARG A CA 1
ATOM 625 C C . ARG A 1 85 ? -38.162 18.834 50.866 1.00 37.81 85 ARG A C 1
ATOM 627 O O . ARG A 1 85 ? -37.858 19.932 51.321 1.00 37.81 85 ARG A O 1
ATOM 634 N N . ARG A 1 86 ? -39.144 18.071 51.364 1.00 38.50 86 ARG A N 1
ATOM 635 C CA . ARG A 1 86 ? -39.976 18.318 52.562 1.00 38.50 86 ARG A CA 1
ATOM 636 C C . ARG A 1 86 ? -39.157 18.636 53.831 1.00 38.50 86 ARG A C 1
ATOM 638 O O . ARG A 1 86 ? -38.012 18.199 53.924 1.00 38.50 86 ARG A O 1
ATOM 645 N N . PRO A 1 87 ? -39.759 19.318 54.831 1.00 44.09 87 PRO A N 1
ATOM 646 C CA . PRO A 1 87 ? -39.067 19.688 56.063 1.00 44.09 87 PRO A CA 1
ATOM 647 C C . PRO A 1 87 ? -38.639 18.455 56.882 1.00 44.09 87 PRO A C 1
ATOM 649 O O . PRO A 1 87 ? -39.353 17.445 56.886 1.00 44.09 87 PRO A O 1
ATOM 652 N N . PRO A 1 88 ? -37.497 18.525 57.589 1.00 40.12 88 PRO A N 1
ATOM 653 C CA . PRO A 1 88 ? -36.971 17.410 58.365 1.00 40.12 88 PRO A CA 1
ATOM 654 C C . PRO A 1 88 ? -37.825 17.127 59.609 1.00 40.12 88 PRO A C 1
ATOM 656 O O . PRO A 1 88 ? -38.248 18.034 60.328 1.00 40.12 88 PRO A O 1
ATOM 659 N N . ARG A 1 89 ? -38.058 15.836 59.871 1.00 44.44 89 ARG A N 1
ATOM 660 C CA . ARG A 1 89 ? -38.634 15.323 61.123 1.00 44.44 89 ARG A CA 1
ATOM 661 C C . ARG A 1 89 ? -37.604 15.492 62.261 1.00 44.44 89 ARG A C 1
ATOM 663 O O . ARG A 1 89 ? -36.410 15.409 61.974 1.00 44.44 89 ARG A O 1
ATOM 670 N N . PRO A 1 90 ? -38.017 15.726 63.525 1.00 42.09 90 PRO A N 1
ATOM 671 C CA . PRO A 1 90 ? -37.088 16.020 64.617 1.00 42.09 90 PRO A CA 1
ATOM 672 C C . PRO A 1 90 ? -36.058 14.906 64.808 1.00 42.09 90 PRO A C 1
ATOM 674 O O . PRO A 1 90 ? -36.424 13.732 64.885 1.00 42.09 90 PRO A O 1
ATOM 677 N N . GLN A 1 91 ? -34.783 15.289 64.894 1.00 39.56 91 GLN A N 1
ATOM 678 C CA . GLN A 1 91 ? -33.684 14.373 65.180 1.00 39.56 91 GLN A CA 1
ATOM 679 C C . GLN A 1 91 ? -33.885 13.748 66.564 1.00 39.56 91 GLN A C 1
ATOM 681 O O . GLN A 1 91 ? -33.938 14.453 67.574 1.00 39.56 91 GLN A O 1
ATOM 686 N N . GLN A 1 92 ? -33.992 12.421 66.612 1.00 40.75 92 GLN A N 1
ATOM 687 C CA . GLN A 1 92 ? -33.786 11.685 67.851 1.00 40.75 92 GLN A CA 1
ATOM 688 C C . GLN A 1 92 ? -32.283 11.496 68.074 1.00 40.75 92 GLN A C 1
ATOM 690 O O . GLN A 1 92 ? -31.531 11.148 67.167 1.00 40.75 92 GLN A O 1
ATOM 695 N N . LYS A 1 93 ? -31.883 11.795 69.310 1.00 39.66 93 LYS A N 1
ATOM 696 C CA . LYS A 1 93 ? -30.539 11.704 69.885 1.00 39.66 93 LYS A CA 1
ATOM 697 C C . LYS A 1 93 ? -29.947 10.297 69.679 1.00 39.66 93 LYS A C 1
ATOM 699 O O . LYS A 1 93 ? -30.689 9.333 69.870 1.00 39.66 93 LYS A O 1
ATOM 704 N N . PRO A 1 94 ? -28.644 10.150 69.368 1.00 40.91 94 PRO A N 1
ATOM 705 C CA . PRO A 1 94 ? -28.030 8.836 69.244 1.00 40.91 94 PRO A CA 1
ATOM 706 C C . PRO A 1 94 ? -27.988 8.191 70.630 1.00 40.91 94 PRO A C 1
ATOM 708 O O . PRO A 1 94 ? -27.307 8.669 71.537 1.00 40.91 94 PRO A O 1
ATOM 711 N N . THR A 1 95 ? -28.790 7.149 70.824 1.00 38.22 95 THR A N 1
ATOM 712 C CA . THR A 1 95 ? -28.645 6.246 71.961 1.00 38.22 95 THR A CA 1
ATOM 713 C C . THR A 1 95 ? -27.683 5.150 71.552 1.00 38.22 95 THR A C 1
ATOM 715 O O . THR A 1 95 ? -27.997 4.351 70.670 1.00 38.22 95 THR A O 1
ATOM 718 N N . ASP A 1 96 ? -26.525 5.128 72.206 1.00 46.59 96 ASP A N 1
ATOM 719 C CA . ASP A 1 96 ? -25.601 4.005 72.228 1.00 46.59 96 ASP A CA 1
ATOM 720 C C . ASP A 1 96 ? -26.365 2.697 72.447 1.00 46.59 96 ASP A C 1
ATOM 722 O O . ASP A 1 96 ? -26.915 2.419 73.514 1.00 46.59 96 ASP A O 1
ATOM 726 N N . SER A 1 97 ? -26.435 1.885 71.403 1.00 40.12 97 SER A N 1
ATOM 727 C CA . SER A 1 97 ? -26.866 0.499 71.474 1.00 40.12 97 SER A CA 1
ATOM 728 C C . SER A 1 97 ? -26.048 -0.262 70.445 1.00 40.12 97 SER A C 1
ATOM 730 O O . SER A 1 97 ? -26.297 -0.199 69.247 1.00 40.12 97 SER A O 1
ATOM 732 N N . LYS A 1 98 ? -24.997 -0.899 70.966 1.00 36.53 98 LYS A N 1
ATOM 733 C CA . LYS A 1 98 ? -24.148 -1.934 70.366 1.00 36.53 98 LYS A CA 1
ATOM 734 C C . LYS A 1 98 ? -24.818 -2.617 69.151 1.00 36.53 98 LYS A C 1
ATOM 736 O O . LYS A 1 98 ? -25.889 -3.198 69.346 1.00 36.53 98 LYS A O 1
ATOM 741 N N . PRO A 1 99 ? -24.224 -2.591 67.939 1.00 41.25 99 PRO A N 1
ATOM 742 C CA . PRO A 1 99 ? -24.890 -3.121 66.758 1.00 41.25 99 PRO A CA 1
ATOM 743 C C . PRO A 1 99 ? -25.061 -4.633 66.901 1.00 41.25 99 PRO A C 1
ATOM 745 O O . PRO A 1 99 ? -24.116 -5.387 67.141 1.00 41.25 99 PRO A O 1
ATOM 748 N N . SER A 1 100 ? -26.323 -5.045 66.827 1.00 41.59 100 SER A N 1
ATOM 749 C CA . SER A 1 100 ? -26.753 -6.434 66.790 1.00 41.59 100 SER A CA 1
ATOM 750 C C . SER A 1 100 ? -26.177 -7.100 65.540 1.00 41.59 100 SER A C 1
ATOM 752 O O . SER A 1 100 ? -26.202 -6.524 64.455 1.00 41.59 100 SER A O 1
ATOM 754 N N . HIS A 1 101 ? -25.701 -8.336 65.678 1.00 50.22 101 HIS A N 1
ATOM 755 C CA . HIS A 1 101 ? -25.095 -9.179 64.635 1.00 50.22 101 HIS A CA 1
ATOM 756 C C . HIS A 1 101 ? -26.003 -9.486 63.414 1.00 50.22 101 HIS A C 1
ATOM 758 O O . HIS A 1 101 ? -25.691 -10.355 62.612 1.00 50.22 101 HIS A O 1
ATOM 764 N N . SER A 1 102 ? -27.128 -8.790 63.243 1.00 56.91 102 SER A N 1
ATOM 765 C CA . SER A 1 102 ? -28.080 -8.942 62.138 1.00 56.91 102 SER A CA 1
ATOM 766 C C . SER A 1 102 ? -27.856 -7.966 60.975 1.00 56.91 102 SER A C 1
ATOM 768 O O . SER A 1 102 ? -28.655 -7.961 60.038 1.00 56.91 102 SER A O 1
ATOM 770 N N . GLU A 1 103 ? -26.826 -7.113 61.042 1.00 70.75 103 GLU A N 1
ATOM 771 C CA . GLU A 1 103 ? -26.576 -6.017 60.088 1.00 70.75 103 GLU A CA 1
ATOM 772 C C . GLU A 1 103 ? -25.390 -6.226 59.145 1.00 70.75 103 GLU A C 1
ATOM 774 O O . GLU A 1 103 ? -24.784 -5.274 58.659 1.00 70.75 103 GLU A O 1
ATOM 779 N N . SER A 1 104 ? -25.067 -7.487 58.887 1.00 84.44 104 SER A N 1
ATOM 780 C CA . SER A 1 104 ? -23.890 -7.889 58.131 1.00 84.44 104 SER A CA 1
ATOM 781 C C . SER A 1 104 ? -24.293 -8.665 56.870 1.00 84.44 104 SER A C 1
ATOM 783 O O . SER A 1 104 ? -25.281 -9.411 56.867 1.00 84.44 104 SER A O 1
ATOM 785 N N . CYS A 1 105 ? -23.540 -8.494 55.788 1.00 87.12 105 CYS A N 1
ATOM 786 C CA . CYS A 1 105 ? -23.683 -9.256 54.555 1.00 87.12 105 CYS A CA 1
ATOM 787 C C . CYS A 1 105 ? -23.415 -10.748 54.754 1.00 87.12 105 CYS A C 1
ATOM 789 O O . CYS A 1 105 ? -24.092 -11.557 54.124 1.00 87.12 105 CYS A O 1
ATOM 791 N N . ALA A 1 106 ? -22.535 -11.130 55.684 1.00 84.56 106 ALA A N 1
ATOM 792 C CA . ALA A 1 106 ? -22.321 -12.531 56.051 1.00 84.56 106 ALA A CA 1
ATOM 793 C C . ALA A 1 106 ? -23.611 -13.211 56.543 1.00 84.56 106 ALA A C 1
ATOM 795 O O . ALA A 1 106 ? -23.811 -14.404 56.329 1.00 84.56 106 ALA A O 1
ATOM 796 N N . THR A 1 107 ? -24.508 -12.445 57.173 1.00 82.94 107 THR A N 1
ATOM 797 C CA . THR A 1 107 ? -25.782 -12.959 57.697 1.00 82.94 107 THR A CA 1
ATOM 798 C C . THR A 1 107 ? -26.925 -12.813 56.692 1.00 82.94 107 THR A C 1
ATOM 800 O O . THR A 1 107 ? -27.822 -13.651 56.633 1.00 82.94 107 THR A O 1
ATOM 803 N N . ARG A 1 108 ? -26.921 -11.732 55.905 1.00 80.75 108 ARG A N 1
ATOM 804 C CA . ARG A 1 108 ? -28.011 -11.379 54.977 1.00 80.75 108 ARG A CA 1
ATOM 805 C C . ARG A 1 108 ? -27.866 -11.992 53.589 1.00 80.75 108 ARG A C 1
ATOM 807 O O . ARG A 1 108 ? -28.860 -12.075 52.873 1.00 80.75 108 ARG A O 1
ATOM 814 N N . GLY A 1 109 ? -26.658 -12.409 53.229 1.00 77.69 109 GLY A N 1
ATOM 815 C CA . GLY A 1 109 ? -26.315 -12.812 51.876 1.00 77.69 109 GLY A CA 1
ATOM 816 C C . GLY A 1 109 ? -26.146 -11.618 50.934 1.00 77.69 109 GLY A C 1
ATOM 817 O O . GLY A 1 109 ? -26.614 -10.506 51.187 1.00 77.69 109 GLY A O 1
ATOM 818 N N . CYS A 1 110 ? -25.449 -11.869 49.832 1.00 86.94 110 CYS A N 1
ATOM 819 C CA . CYS A 1 110 ? -25.211 -10.893 48.774 1.00 86.94 110 CYS A CA 1
ATOM 820 C C . CYS A 1 110 ? -26.392 -10.889 47.795 1.00 86.94 110 CYS A C 1
ATOM 822 O O . CYS A 1 110 ? -26.881 -11.954 47.419 1.00 86.94 110 CYS A O 1
ATOM 824 N N . SER A 1 111 ? -26.838 -9.708 47.370 1.00 77.06 111 SER A N 1
ATOM 825 C CA . SER A 1 111 ? -27.954 -9.531 46.425 1.00 77.06 111 SER A CA 1
ATOM 826 C C . SER A 1 111 ? -27.559 -8.552 45.324 1.00 77.06 111 SER A C 1
ATOM 828 O O . SER A 1 111 ? -26.670 -7.739 45.534 1.00 77.06 111 SER A O 1
ATOM 830 N N . SER A 1 112 ? -28.195 -8.600 44.155 1.00 76.69 112 SER A N 1
ATOM 831 C CA . SER A 1 112 ? -28.056 -7.551 43.133 1.00 76.69 112 SER A CA 1
ATOM 832 C C . SER A 1 112 ? -28.977 -6.358 43.383 1.00 76.69 112 SER A C 1
ATOM 834 O O . SER A 1 112 ? -28.730 -5.277 42.862 1.00 76.69 112 SER A O 1
ATOM 836 N N . ASP A 1 113 ? -30.031 -6.546 44.174 1.00 83.12 113 ASP A N 1
ATOM 837 C CA . ASP A 1 113 ? -31.108 -5.570 44.291 1.00 83.12 113 ASP A CA 1
ATOM 838 C C . ASP A 1 113 ? -30.869 -4.594 45.444 1.00 83.12 113 ASP A C 1
ATOM 840 O O . ASP A 1 113 ? -30.302 -4.940 46.485 1.00 83.12 113 ASP A O 1
ATOM 844 N N . PHE A 1 114 ? -31.305 -3.350 45.256 1.00 84.00 114 PHE A N 1
ATOM 845 C CA . PHE A 1 114 ? -31.323 -2.332 46.301 1.00 84.00 114 PHE A CA 1
ATOM 846 C C . PHE A 1 114 ? -32.567 -2.491 47.169 1.00 84.00 114 PHE A C 1
ATOM 848 O O . PHE A 1 114 ? -33.689 -2.492 46.662 1.00 84.00 114 PHE A O 1
ATOM 855 N N . ASP A 1 115 ? -32.365 -2.588 48.481 1.00 84.56 115 ASP A N 1
ATOM 856 C CA . ASP A 1 115 ? -33.455 -2.686 49.445 1.00 84.56 115 ASP A CA 1
ATOM 857 C C . ASP A 1 115 ? -33.527 -1.394 50.278 1.00 84.56 115 ASP A C 1
ATOM 859 O O . ASP A 1 115 ? -32.678 -1.175 51.150 1.00 84.56 115 ASP A O 1
ATOM 863 N N . PRO A 1 116 ? -34.515 -0.518 50.022 1.00 82.69 116 PRO A N 1
ATOM 864 C CA . PRO A 1 116 ? -34.614 0.793 50.663 1.00 82.69 116 PRO A CA 1
ATOM 865 C C . PRO A 1 116 ? -34.902 0.727 52.167 1.00 82.69 116 PRO A C 1
ATOM 867 O O . PRO A 1 116 ? -34.676 1.714 52.862 1.00 82.69 116 PRO A O 1
ATOM 870 N N . GLU A 1 117 ? -35.382 -0.409 52.677 1.00 82.62 117 GLU A N 1
ATOM 871 C CA . GLU A 1 117 ? -35.668 -0.592 54.103 1.00 82.62 117 GLU A CA 1
ATOM 872 C C . GLU A 1 117 ? -34.409 -0.977 54.896 1.00 82.62 117 GLU A C 1
ATOM 874 O O . GLU A 1 117 ? -34.451 -1.112 56.123 1.00 82.62 117 GLU A O 1
ATOM 879 N N . ARG A 1 118 ? -33.266 -1.162 54.216 1.00 81.44 118 ARG A N 1
ATOM 880 C CA . ARG A 1 118 ? -32.014 -1.572 54.856 1.00 81.44 118 ARG A CA 1
ATOM 881 C C . ARG A 1 118 ? -31.115 -0.388 55.202 1.00 81.44 118 ARG A C 1
ATOM 883 O O . ARG A 1 118 ? -30.891 0.487 54.367 1.00 81.44 118 ARG A O 1
ATOM 890 N N . PRO A 1 119 ? -30.492 -0.417 56.393 1.00 84.62 119 PRO A N 1
ATOM 891 C CA . PRO A 1 119 ? -29.551 0.616 56.823 1.00 84.62 119 PRO A CA 1
ATOM 892 C C . PRO A 1 119 ? -28.200 0.545 56.095 1.00 84.62 119 PRO A C 1
ATOM 894 O O . PRO A 1 119 ? -27.457 1.519 56.092 1.00 84.62 119 PRO A O 1
ATOM 897 N N . CYS A 1 120 ? -27.879 -0.596 55.481 1.00 88.94 120 CYS A N 1
ATOM 898 C CA . CYS A 1 120 ? -26.717 -0.790 54.623 1.00 88.94 120 CYS A CA 1
ATOM 899 C C . CYS A 1 120 ? -27.029 -1.847 53.556 1.00 88.94 120 CYS A C 1
ATOM 901 O O . CYS A 1 120 ? -27.874 -2.727 53.762 1.00 88.94 120 CYS A O 1
ATOM 903 N N . GLN A 1 121 ? -26.355 -1.752 52.416 1.00 90.31 121 GLN A N 1
ATOM 904 C CA . GLN A 1 121 ? -26.590 -2.570 51.235 1.00 90.31 121 GLN A CA 1
ATOM 905 C C . GLN A 1 121 ? -25.510 -3.646 51.082 1.00 90.31 121 GLN A C 1
ATOM 907 O O . GLN A 1 121 ? -24.339 -3.430 51.393 1.00 90.31 121 GLN A O 1
ATOM 912 N N . CYS A 1 122 ? -25.923 -4.805 50.568 1.00 89.19 122 CYS A N 1
ATOM 913 C CA . CYS A 1 122 ? -25.051 -5.940 50.244 1.00 89.19 122 CYS A CA 1
ATOM 914 C C . CYS A 1 122 ? -25.049 -6.245 48.738 1.00 89.19 122 CYS A C 1
ATOM 916 O O . CYS A 1 122 ? -24.934 -7.405 48.339 1.00 89.19 122 CYS A O 1
ATOM 918 N N . ASN A 1 123 ? -25.226 -5.205 47.917 1.00 85.00 123 ASN A N 1
ATOM 919 C CA . ASN A 1 123 ? -25.211 -5.263 46.458 1.00 85.00 123 ASN A CA 1
ATOM 920 C C . ASN A 1 123 ? -23.999 -4.536 45.875 1.00 85.00 123 ASN A C 1
ATOM 922 O O . ASN A 1 123 ? -23.372 -3.738 46.557 1.00 85.00 123 ASN A O 1
ATOM 926 N N . SER A 1 124 ? -23.642 -4.817 44.621 1.00 84.19 124 SER A N 1
ATOM 927 C CA . SER A 1 124 ? -22.462 -4.216 43.974 1.00 84.19 124 SER A CA 1
ATOM 928 C C . SER A 1 124 ? -22.522 -2.689 43.907 1.00 84.19 124 SER A C 1
ATOM 930 O O . SER A 1 124 ? -21.498 -2.016 44.043 1.00 84.19 124 SER A O 1
ATOM 932 N N . ASP A 1 125 ? -23.729 -2.150 43.754 1.00 84.62 125 ASP A N 1
ATOM 933 C CA . ASP A 1 125 ? -23.978 -0.722 43.554 1.00 84.62 125 ASP A CA 1
ATOM 934 C C . ASP A 1 125 ? -23.823 0.078 44.856 1.00 84.62 125 ASP A C 1
ATOM 936 O O . ASP A 1 125 ? -23.729 1.306 44.833 1.00 84.62 125 ASP A O 1
ATOM 940 N N . CYS A 1 126 ? -23.716 -0.602 46.004 1.00 85.62 126 CYS A N 1
ATOM 941 C CA . CYS A 1 126 ? -23.485 0.036 47.293 1.00 85.62 126 CYS A CA 1
ATOM 942 C C . CYS A 1 126 ? -22.194 0.864 47.315 1.00 85.62 126 CYS A C 1
ATOM 944 O O . CYS A 1 126 ? -22.125 1.845 48.055 1.00 85.62 126 CYS A O 1
ATOM 946 N N . THR A 1 127 ? -21.207 0.487 46.491 1.00 82.12 127 THR A N 1
ATOM 947 C CA . THR A 1 127 ? -19.908 1.166 46.346 1.00 82.12 127 THR A CA 1
ATOM 948 C C . THR A 1 127 ? -20.016 2.514 45.638 1.00 82.12 127 THR A C 1
ATOM 950 O O . THR A 1 127 ? -19.225 3.406 45.913 1.00 82.12 127 THR A O 1
ATOM 953 N N . LEU A 1 128 ? -21.015 2.694 44.768 1.00 82.69 128 LEU A N 1
ATOM 954 C CA . LEU A 1 128 ? -21.279 3.963 44.083 1.00 82.69 128 LEU A CA 1
ATOM 955 C C . LEU A 1 128 ? -21.974 4.978 45.002 1.00 82.69 128 LEU A C 1
ATOM 957 O O . LEU A 1 128 ? -21.880 6.186 44.798 1.00 82.69 128 LEU A O 1
ATOM 961 N N . HIS A 1 129 ? -22.705 4.477 45.996 1.00 80.44 129 HIS A N 1
ATOM 962 C CA . HIS A 1 129 ? -23.557 5.273 46.877 1.00 80.44 129 HIS A CA 1
ATOM 963 C C . HIS A 1 129 ? -23.058 5.326 48.327 1.00 80.44 129 HIS A C 1
ATOM 965 O O . HIS A 1 129 ? -23.814 5.763 49.194 1.00 80.44 129 HIS A O 1
ATOM 971 N N . ASP A 1 130 ? -21.840 4.838 48.595 1.00 81.56 130 ASP A N 1
ATOM 972 C CA . ASP A 1 130 ? -21.237 4.733 49.934 1.00 81.56 130 ASP A CA 1
ATOM 973 C C . ASP A 1 130 ? -22.190 4.135 50.986 1.00 81.56 130 ASP A C 1
ATOM 975 O O . ASP A 1 130 ? -22.246 4.555 52.141 1.00 81.56 130 ASP A O 1
ATOM 979 N N . SER A 1 131 ? -22.982 3.144 50.570 1.00 90.19 131 SER A N 1
ATOM 980 C CA . SER A 1 131 ? -24.044 2.541 51.389 1.00 90.19 131 SER A CA 1
ATOM 981 C C . SER A 1 131 ? -23.757 1.089 51.771 1.00 90.19 131 SER A C 1
ATOM 983 O O . SER A 1 131 ? -24.630 0.413 52.312 1.00 90.19 131 SER A O 1
ATOM 985 N N . CYS A 1 132 ? -22.552 0.588 51.486 1.00 89.88 132 CYS A N 1
ATOM 986 C CA . CYS A 1 132 ? -22.175 -0.798 51.746 1.00 89.88 132 CYS A CA 1
ATOM 987 C C . CYS A 1 132 ? -22.214 -1.147 53.235 1.00 89.88 132 CYS A C 1
ATOM 989 O O . CYS A 1 132 ? -21.791 -0.361 54.084 1.00 89.88 132 CYS A O 1
ATOM 991 N N . CYS A 1 133 ? -22.663 -2.361 53.562 1.00 91.12 133 CYS A N 1
ATOM 992 C CA . CYS A 1 133 ? -22.439 -2.895 54.903 1.00 91.12 133 CYS A CA 1
ATOM 993 C C . CYS A 1 133 ? -20.936 -3.060 55.166 1.00 91.12 133 CYS A C 1
ATOM 995 O O . CYS A 1 133 ? -20.146 -3.285 54.251 1.00 91.12 133 CYS A O 1
ATOM 997 N N . HIS A 1 134 ? -20.546 -2.965 56.436 1.00 88.56 134 HIS A N 1
ATOM 998 C CA . HIS A 1 134 ? -19.140 -2.967 56.851 1.00 88.56 134 HIS A CA 1
ATOM 999 C C . HIS A 1 134 ? -18.359 -4.219 56.411 1.00 88.56 134 HIS A C 1
ATOM 1001 O O . HIS A 1 134 ? -17.170 -4.135 56.129 1.00 88.56 134 HIS A O 1
ATOM 1007 N N . ASP A 1 135 ? -19.032 -5.365 56.322 1.00 88.69 135 ASP A N 1
ATOM 1008 C CA . ASP A 1 135 ? -18.480 -6.652 55.905 1.00 88.69 135 ASP A CA 1
ATOM 1009 C C . ASP A 1 135 ? -18.768 -6.966 54.430 1.00 88.69 135 ASP A C 1
ATOM 1011 O O . ASP A 1 135 ? -18.569 -8.100 53.999 1.00 88.69 135 ASP A O 1
ATOM 1015 N N . PHE A 1 136 ? -19.228 -5.995 53.631 1.00 85.38 136 PHE A N 1
ATOM 1016 C CA . PHE A 1 136 ? -19.526 -6.200 52.211 1.00 85.38 136 PHE A CA 1
ATOM 1017 C C . PHE A 1 136 ? -18.296 -6.677 51.437 1.00 85.38 136 PHE A C 1
ATOM 1019 O O . PHE A 1 136 ? -18.389 -7.643 50.690 1.00 85.38 136 PHE A O 1
ATOM 1026 N N . ALA A 1 137 ? -17.129 -6.064 51.649 1.00 83.69 137 ALA A N 1
ATOM 1027 C CA . ALA A 1 137 ? -15.902 -6.453 50.955 1.00 83.69 137 ALA A CA 1
ATOM 1028 C C . ALA A 1 137 ? -15.441 -7.883 51.309 1.00 83.69 137 ALA A C 1
ATOM 1030 O O . ALA A 1 137 ? -14.879 -8.587 50.476 1.00 83.69 137 ALA A O 1
ATOM 1031 N N . GLU A 1 138 ? -15.713 -8.335 52.531 1.00 82.38 138 GLU A N 1
ATOM 1032 C CA . GLU A 1 138 ? -15.298 -9.655 53.013 1.00 82.38 138 GLU A CA 1
ATOM 1033 C C . GLU A 1 138 ? -16.332 -10.741 52.680 1.00 82.38 138 GLU A C 1
ATOM 1035 O O . GLU A 1 138 ? -15.982 -11.847 52.280 1.00 82.38 138 GLU A O 1
ATOM 1040 N N . SER A 1 139 ? -17.617 -10.404 52.778 1.00 81.38 139 SER A N 1
ATOM 1041 C CA . SER A 1 139 ? -18.731 -11.337 52.578 1.00 81.38 139 SER A CA 1
ATOM 1042 C C . SER A 1 139 ? -19.168 -11.433 51.119 1.00 81.38 139 SER A C 1
ATOM 1044 O O . SER A 1 139 ? -19.626 -12.482 50.676 1.00 81.38 139 SER A O 1
ATOM 1046 N N . CYS A 1 140 ? -19.040 -10.333 50.375 1.00 80.19 140 CYS A N 1
ATOM 1047 C CA . CYS A 1 140 ? -19.487 -10.189 48.988 1.00 80.19 140 CYS A CA 1
ATOM 1048 C C . CYS A 1 140 ? -18.377 -9.699 48.045 1.00 80.19 140 CYS A C 1
ATOM 1050 O O . CYS A 1 140 ? -18.506 -9.831 46.827 1.00 80.19 140 CYS A O 1
ATOM 1052 N N . GLY A 1 141 ? -17.276 -9.159 48.578 1.00 66.75 141 GLY A N 1
ATOM 1053 C CA . GLY A 1 141 ? -16.262 -8.450 47.799 1.00 66.75 141 GLY A CA 1
ATOM 1054 C C . GLY A 1 141 ? -15.305 -9.317 46.996 1.00 66.75 141 GLY A C 1
ATOM 1055 O O . GLY A 1 141 ? -14.490 -8.748 46.284 1.00 66.75 141 GLY A O 1
ATOM 1056 N N . THR A 1 142 ? -15.424 -10.650 46.999 1.00 59.56 142 THR A N 1
ATOM 1057 C CA . THR A 1 142 ? -14.824 -11.494 45.946 1.00 59.56 142 THR A CA 1
ATOM 1058 C C . THR A 1 142 ? -15.605 -12.791 45.683 1.00 59.56 142 THR A C 1
ATOM 1060 O O . THR A 1 142 ? -15.133 -13.894 45.930 1.00 59.56 142 THR A O 1
ATOM 1063 N N . LYS A 1 143 ? -16.786 -12.661 45.064 1.00 46.09 143 LYS A N 1
ATOM 1064 C CA . LYS A 1 143 ? -17.262 -13.584 44.004 1.00 46.09 143 LYS A CA 1
ATOM 1065 C C . LYS A 1 143 ? -17.909 -12.813 42.843 1.00 46.09 143 LYS A C 1
ATOM 1067 O O . LYS A 1 143 ? -18.966 -13.162 42.338 1.00 46.09 143 LYS A O 1
ATOM 1072 N N . GLY A 1 144 ? -17.238 -11.743 42.414 1.00 42.12 144 GLY A N 1
ATOM 1073 C CA . GLY A 1 144 ? -17.391 -11.150 41.077 1.00 42.12 144 GLY A CA 1
ATOM 1074 C C . GLY A 1 144 ? -16.358 -11.674 40.068 1.00 42.12 144 GLY A C 1
ATOM 1075 O O . GLY A 1 144 ? -16.272 -11.160 38.959 1.00 42.12 144 GLY A O 1
ATOM 1076 N N . ALA A 1 145 ? -15.569 -12.679 40.461 1.00 42.75 145 ALA A N 1
ATOM 1077 C CA . ALA A 1 145 ? -14.552 -13.352 39.658 1.00 42.75 145 ALA A CA 1
ATOM 1078 C C . ALA A 1 145 ? -14.872 -14.855 39.586 1.00 42.75 145 ALA A C 1
ATOM 1080 O O . ALA A 1 145 ? -14.172 -15.667 40.169 1.00 42.75 145 ALA A O 1
ATOM 1081 N N . GLU A 1 146 ? -16.013 -15.161 38.968 1.00 40.06 146 GLU A N 1
ATOM 1082 C CA . GLU A 1 146 ? -16.496 -16.443 38.412 1.00 40.06 146 GLU A CA 1
ATOM 1083 C C . GLU A 1 146 ? -18.004 -16.209 38.193 1.00 40.06 146 GLU A C 1
ATOM 1085 O O . GLU A 1 146 ? -18.834 -16.526 39.033 1.00 40.06 146 GLU A O 1
ATOM 1090 N N . SER A 1 147 ? -18.414 -15.436 37.191 1.00 41.41 147 SER A N 1
ATOM 1091 C CA . SER A 1 147 ? -18.251 -15.767 35.780 1.00 41.41 147 SER A CA 1
ATOM 1092 C C . SER A 1 147 ? -17.844 -14.555 34.932 1.00 41.41 147 SER A C 1
ATOM 1094 O O . SER A 1 147 ? -18.675 -13.775 34.464 1.00 41.41 147 SER A O 1
ATOM 1096 N N . ALA A 1 148 ? -16.552 -14.476 34.603 1.00 44.69 148 ALA A N 1
ATOM 1097 C CA . ALA A 1 148 ? -16.098 -13.779 33.393 1.00 44.69 148 ALA A CA 1
ATOM 1098 C C . ALA A 1 148 ? -16.717 -14.376 32.106 1.00 44.69 148 ALA A C 1
ATOM 1100 O O . ALA A 1 148 ? -16.573 -13.813 31.029 1.00 44.69 148 ALA A O 1
ATOM 1101 N N . ASP A 1 149 ? -17.442 -15.489 32.239 1.00 49.81 149 ASP A N 1
ATOM 1102 C CA . ASP A 1 149 ? -18.170 -16.168 31.173 1.00 49.81 149 ASP A CA 1
ATOM 1103 C C . ASP A 1 149 ? -19.537 -15.545 30.842 1.00 49.81 149 ASP A C 1
ATOM 1105 O O . ASP A 1 149 ? -20.153 -15.931 29.859 1.00 49.81 149 ASP A O 1
ATOM 1109 N N . THR A 1 150 ? -20.042 -14.583 31.629 1.00 59.53 150 THR A N 1
ATOM 1110 C CA . THR A 1 150 ? -21.287 -13.876 31.271 1.00 59.53 150 THR A CA 1
ATOM 1111 C C . THR A 1 150 ? -21.059 -12.445 30.828 1.00 59.53 150 THR A C 1
ATOM 1113 O O . THR A 1 150 ? -21.631 -12.063 29.830 1.00 59.53 150 THR A O 1
ATOM 1116 N N . ARG A 1 151 ? -20.186 -11.631 31.430 1.00 76.00 151 ARG A N 1
ATOM 1117 C CA . ARG A 1 151 ? -19.957 -10.247 30.939 1.00 76.00 151 ARG A CA 1
ATOM 1118 C C . ARG A 1 151 ? -18.884 -10.178 29.856 1.00 76.00 151 ARG A C 1
ATOM 1120 O O . ARG A 1 151 ? -17.901 -9.462 30.009 1.00 76.00 151 ARG A O 1
ATOM 1127 N N . SER A 1 152 ? -19.053 -10.956 28.797 1.00 86.19 152 SER A N 1
ATOM 1128 C CA . SER A 1 152 ? -18.060 -11.086 27.736 1.00 86.19 152 SER A CA 1
ATOM 1129 C C . SER A 1 152 ? -18.726 -11.142 26.368 1.00 86.19 152 SER A C 1
ATOM 1131 O O . SER A 1 152 ? -19.668 -11.903 26.150 1.00 86.19 152 SER A O 1
ATOM 1133 N N . CYS A 1 153 ? -18.192 -10.399 25.404 1.00 89.19 153 CYS A N 1
ATOM 1134 C CA . CYS A 1 153 ? -18.591 -10.509 24.006 1.00 89.19 153 CYS A CA 1
ATOM 1135 C C . CYS A 1 153 ? -18.203 -11.838 23.374 1.00 89.19 153 CYS A C 1
ATOM 1137 O O . CYS A 1 153 ? -18.802 -12.232 22.376 1.00 89.19 153 CYS A O 1
ATOM 1139 N N . ARG A 1 154 ? -17.262 -12.577 23.970 1.00 86.12 154 ARG A N 1
ATOM 1140 C CA . ARG A 1 154 ? -17.001 -13.966 23.583 1.00 86.12 154 ARG A CA 1
ATOM 1141 C C . ARG A 1 154 ? -18.186 -14.876 23.914 1.00 86.12 154 ARG A C 1
ATOM 1143 O O . ARG A 1 154 ? -18.419 -15.828 23.178 1.00 86.12 154 ARG A O 1
ATOM 1150 N N . ALA A 1 155 ? -18.927 -14.560 24.976 1.00 85.44 155 ALA A N 1
ATOM 1151 C CA . ALA A 1 155 ? -20.116 -15.296 25.396 1.00 85.44 155 ALA A CA 1
ATOM 1152 C C . ALA A 1 155 ? -21.403 -14.780 24.728 1.00 85.44 155 ALA A C 1
ATOM 1154 O O . ALA A 1 155 ? -22.221 -15.572 24.270 1.00 85.44 155 ALA A O 1
ATOM 1155 N N . TYR A 1 156 ? -21.581 -13.458 24.636 1.00 85.81 156 TYR A N 1
ATOM 1156 C CA . TYR A 1 156 ? -22.775 -12.842 24.039 1.00 85.81 156 TYR A CA 1
ATOM 1157 C C . TYR A 1 156 ? -22.761 -12.798 22.509 1.00 85.81 156 TYR A C 1
ATOM 1159 O O . TYR A 1 156 ? -23.823 -12.737 21.889 1.00 85.81 156 TYR A O 1
ATOM 1167 N N . GLY A 1 157 ? -21.575 -12.844 21.905 1.00 82.69 157 GLY A N 1
ATOM 1168 C CA . GLY A 1 157 ? -21.385 -12.603 20.483 1.00 82.69 157 GLY A CA 1
ATOM 1169 C C . GLY A 1 157 ? -21.423 -11.114 20.127 1.00 82.69 157 GLY A C 1
ATOM 1170 O O . GLY A 1 157 ? -22.054 -10.291 20.788 1.00 82.69 157 GLY A O 1
ATOM 1171 N N . CYS A 1 158 ? -20.726 -10.776 19.047 1.00 87.06 158 CYS A N 1
ATOM 1172 C CA . CYS A 1 158 ? -20.740 -9.447 18.443 1.00 87.06 158 CYS A CA 1
ATOM 1173 C C . CYS A 1 158 ? -22.056 -9.248 17.668 1.00 87.06 158 CYS A C 1
ATOM 1175 O O . CYS A 1 158 ? -22.402 -10.081 16.829 1.00 87.06 158 CYS A O 1
ATOM 1177 N N . GLY A 1 159 ? -22.796 -8.168 17.931 1.00 79.88 159 GLY A N 1
ATOM 1178 C CA . GLY A 1 159 ? -24.116 -7.927 17.332 1.00 79.88 159 GLY A CA 1
ATOM 1179 C C . GLY A 1 159 ? -24.346 -6.458 16.998 1.00 79.88 159 GLY A C 1
ATOM 1180 O O . GLY A 1 159 ? -23.708 -5.591 17.564 1.00 79.88 159 GLY A O 1
ATOM 1181 N N . GLU A 1 160 ? -25.241 -6.141 16.065 1.00 76.56 160 GLU A N 1
ATOM 1182 C CA . GLU A 1 160 ? -25.464 -4.741 15.646 1.00 76.56 160 GLU A CA 1
ATOM 1183 C C . GLU A 1 160 ? -26.463 -3.985 16.537 1.00 76.56 160 GLU A C 1
ATOM 1185 O O . GLU A 1 160 ? -26.499 -2.753 16.541 1.00 76.56 160 GLU A O 1
ATOM 1190 N N . LEU A 1 161 ? -27.277 -4.716 17.304 1.00 83.19 161 LEU A N 1
ATOM 1191 C CA . LEU A 1 161 ? -28.409 -4.175 18.053 1.00 83.19 161 LEU A CA 1
ATOM 1192 C C . LEU A 1 161 ? -28.232 -4.330 19.565 1.00 83.19 161 LEU A C 1
ATOM 1194 O O . LEU A 1 161 ? -27.542 -5.224 20.052 1.00 83.19 161 LEU A O 1
ATOM 1198 N N . TYR A 1 162 ? -28.912 -3.457 20.307 1.00 85.25 162 TYR A N 1
ATOM 1199 C CA . TYR A 1 162 ? -29.033 -3.547 21.758 1.00 85.25 162 TYR A CA 1
ATOM 1200 C C . TYR A 1 162 ? -29.793 -4.808 22.172 1.00 85.25 162 TYR A C 1
ATOM 1202 O O . TYR A 1 162 ? -30.899 -5.065 21.687 1.00 85.25 162 TYR A O 1
ATOM 1210 N N . VAL A 1 163 ? -29.223 -5.563 23.110 1.00 84.81 163 VAL A N 1
ATOM 1211 C CA . VAL A 1 163 ? -29.849 -6.759 23.677 1.00 84.81 163 VAL A CA 1
ATOM 1212 C C . VAL A 1 163 ? -30.291 -6.456 25.102 1.00 84.81 163 VAL A C 1
ATOM 1214 O O . VAL A 1 163 ? -29.484 -6.258 26.013 1.00 84.81 163 VAL A O 1
ATOM 1217 N N . LYS A 1 164 ? -31.611 -6.424 25.297 1.00 84.00 164 LYS A N 1
ATOM 1218 C CA . LYS A 1 164 ? -32.229 -6.136 26.591 1.00 84.00 164 LYS A CA 1
ATOM 1219 C C . LYS A 1 164 ? -31.938 -7.258 27.590 1.00 84.00 164 LYS A C 1
ATOM 1221 O O . LYS A 1 164 ? -32.180 -8.422 27.292 1.00 84.00 164 LYS A O 1
ATOM 1226 N N . GLY A 1 165 ? -31.495 -6.884 28.789 1.00 77.88 165 GLY A N 1
ATOM 1227 C CA . GLY A 1 165 ? -31.228 -7.818 29.889 1.00 77.88 165 GLY A CA 1
ATOM 1228 C C . GLY A 1 165 ? -29.771 -8.265 30.013 1.00 77.88 165 GLY A C 1
ATOM 1229 O O . GLY A 1 165 ? -29.451 -8.934 30.988 1.00 77.88 165 GLY A O 1
ATOM 1230 N N . GLN A 1 166 ? -28.890 -7.861 29.090 1.00 82.62 166 GLN A N 1
ATOM 1231 C CA . GLN A 1 166 ? -27.452 -8.077 29.243 1.00 82.62 166 GLN A CA 1
ATOM 1232 C C . GLN A 1 166 ? -26.830 -7.020 30.158 1.00 82.62 166 GLN A C 1
ATOM 1234 O O . GLN A 1 166 ? -27.139 -5.834 30.053 1.00 82.62 166 GLN A O 1
ATOM 1239 N N . ASN A 1 167 ? -25.915 -7.450 31.030 1.00 83.06 167 ASN A N 1
ATOM 1240 C CA . ASN A 1 167 ? -25.178 -6.570 31.948 1.00 83.06 167 ASN A CA 1
ATOM 1241 C C . ASN A 1 167 ? -24.168 -5.642 31.249 1.00 83.06 167 ASN A C 1
ATOM 1243 O O . ASN A 1 167 ? -23.645 -4.733 31.882 1.00 83.06 167 ASN A O 1
ATOM 1247 N N . CYS A 1 168 ? -23.845 -5.924 29.990 1.00 90.62 168 CYS A N 1
ATOM 1248 C CA . CYS A 1 168 ? -23.013 -5.110 29.116 1.00 90.62 168 CYS A CA 1
ATOM 1249 C C . CYS A 1 168 ? -23.386 -5.425 27.663 1.00 90.62 168 CYS A C 1
ATOM 1251 O O . CYS A 1 168 ? -23.970 -6.474 27.379 1.00 90.62 168 CYS A O 1
ATOM 1253 N N . GLN A 1 169 ? -23.084 -4.514 26.750 1.00 92.31 169 GLN A N 1
ATOM 1254 C CA . GLN A 1 169 ? -23.440 -4.616 25.344 1.00 92.31 169 GLN A CA 1
ATOM 1255 C C . GLN A 1 169 ? -22.222 -4.962 24.484 1.00 92.31 169 GLN A C 1
ATOM 1257 O O . GLN A 1 169 ? -21.098 -4.538 24.746 1.00 92.31 169 GLN A O 1
ATOM 1262 N N . CYS A 1 170 ? -22.479 -5.717 23.418 1.00 91.00 170 CYS A N 1
ATOM 1263 C CA . CYS A 1 170 ? -21.500 -6.095 22.393 1.00 91.00 170 CYS A CA 1
ATOM 1264 C C . CYS A 1 170 ? -21.904 -5.567 21.022 1.00 91.00 170 CYS A C 1
ATOM 1266 O O . CYS A 1 170 ? -21.683 -6.218 20.001 1.00 91.00 170 CYS A O 1
ATOM 1268 N N . ASN A 1 171 ? -22.560 -4.405 21.029 1.00 87.12 171 ASN A N 1
ATOM 1269 C CA . ASN A 1 171 ? -22.945 -3.691 19.830 1.00 87.12 171 ASN A CA 1
ATOM 1270 C C . ASN A 1 171 ? -22.185 -2.380 19.715 1.00 87.12 171 ASN A C 1
ATOM 1272 O O . ASN A 1 171 ? -21.786 -1.815 20.730 1.00 87.12 171 ASN A O 1
ATOM 1276 N N . PRO A 1 172 ? -22.043 -1.822 18.509 1.00 82.44 172 PRO A N 1
ATOM 1277 C CA . PRO A 1 172 ? -21.185 -0.665 18.353 1.00 82.44 172 PRO A CA 1
ATOM 1278 C C . PRO A 1 172 ? -21.781 0.647 18.870 1.00 82.44 172 PRO A C 1
ATOM 1280 O O . PRO A 1 172 ? -21.119 1.677 18.832 1.00 82.44 172 PRO A O 1
ATOM 1283 N N . SER A 1 173 ? -23.023 0.659 19.360 1.00 84.56 173 SER A N 1
ATOM 1284 C CA . SER A 1 173 ? -23.569 1.803 20.103 1.00 84.56 173 SER A CA 1
ATOM 1285 C C . SER A 1 173 ? -23.134 1.801 21.572 1.00 84.56 173 SER A C 1
ATOM 1287 O O . SER A 1 173 ? -23.297 2.823 22.235 1.00 84.56 173 SER A O 1
ATOM 1289 N N . CYS A 1 174 ? -22.542 0.709 22.069 1.00 88.25 174 CYS A N 1
ATOM 1290 C CA . CYS A 1 174 ? -22.154 0.598 23.471 1.00 88.25 174 CYS A CA 1
ATOM 1291 C C . CYS A 1 174 ? -21.104 1.629 23.896 1.00 88.25 174 CYS A C 1
ATOM 1293 O O . CYS A 1 174 ? -21.087 2.076 25.037 1.00 88.25 174 CYS A O 1
ATOM 1295 N N . THR A 1 175 ? -20.257 2.070 22.959 1.00 83.81 175 THR A N 1
ATOM 1296 C CA . THR A 1 175 ? -19.226 3.091 23.198 1.00 83.81 175 THR A CA 1
ATOM 1297 C C . THR A 1 175 ? -19.822 4.478 23.399 1.00 83.81 175 THR A C 1
ATOM 1299 O O . THR A 1 175 ? -19.197 5.334 24.007 1.00 83.81 175 THR A O 1
ATOM 1302 N N . ARG A 1 176 ? -21.034 4.720 22.888 1.00 80.12 176 ARG A N 1
ATOM 1303 C CA . ARG A 1 176 ? -21.774 5.971 23.101 1.00 80.12 176 ARG A CA 1
ATOM 1304 C C . ARG A 1 176 ? -22.526 5.968 24.430 1.00 80.12 176 ARG A C 1
ATOM 1306 O O . ARG A 1 176 ? -22.802 7.032 24.972 1.00 80.12 176 ARG A O 1
ATOM 1313 N N . HIS A 1 177 ? -22.920 4.787 24.894 1.00 84.56 177 HIS A N 1
ATOM 1314 C CA . HIS A 1 177 ? -23.701 4.601 26.114 1.00 84.56 177 HIS A CA 1
ATOM 1315 C C . HIS A 1 177 ? -22.842 4.185 27.315 1.00 84.56 177 HIS A C 1
ATOM 1317 O O . HIS A 1 177 ? -23.391 3.997 28.396 1.00 84.56 177 HIS A O 1
ATOM 1323 N N . ASP A 1 178 ? -21.523 4.068 27.119 1.00 83.56 178 ASP A N 1
ATOM 1324 C CA . ASP A 1 178 ? -20.539 3.612 28.104 1.00 83.56 178 ASP A CA 1
ATOM 1325 C C . ASP A 1 178 ? -20.925 2.280 28.778 1.00 83.56 178 ASP A C 1
ATOM 1327 O O . ASP A 1 178 ? -20.639 2.046 29.951 1.00 83.56 178 ASP A O 1
ATOM 1331 N N . ASP A 1 179 ? -21.570 1.383 28.025 1.00 91.50 179 ASP A N 1
ATOM 1332 C CA . ASP A 1 179 ? -22.077 0.092 28.509 1.00 91.50 179 ASP A CA 1
ATOM 1333 C C . ASP A 1 179 ? -21.451 -1.116 27.789 1.00 91.50 179 ASP A C 1
ATOM 1335 O O . ASP A 1 179 ? -21.982 -2.227 27.852 1.00 91.50 179 ASP A O 1
ATOM 1339 N N . CYS A 1 180 ? -20.307 -0.933 27.115 1.00 90.69 180 CYS A N 1
ATOM 1340 C CA . CYS A 1 180 ? -19.585 -2.017 26.443 1.00 90.69 180 CYS A CA 1
ATOM 1341 C C . CYS A 1 180 ? -19.094 -3.095 27.412 1.00 90.69 180 CYS A C 1
ATOM 1343 O O . CYS A 1 180 ? -18.643 -2.801 28.520 1.00 90.69 180 CYS A O 1
ATOM 1345 N N . CYS A 1 181 ? -19.091 -4.356 26.969 1.00 92.81 181 CYS A N 1
ATOM 1346 C CA . CYS A 1 181 ? -18.420 -5.405 27.734 1.00 92.81 181 CYS A CA 1
ATOM 1347 C C . CYS A 1 181 ? -16.901 -5.160 27.823 1.00 92.81 181 CYS A C 1
ATOM 1349 O O . CYS A 1 181 ? -16.316 -4.603 26.890 1.00 92.81 181 CYS A O 1
ATOM 1351 N N . PRO A 1 182 ? -16.233 -5.610 28.903 1.00 89.62 182 PRO A N 1
ATOM 1352 C CA . PRO A 1 182 ? -14.802 -5.374 29.124 1.00 89.62 182 PRO A CA 1
ATOM 1353 C C . PRO A 1 182 ? -13.888 -5.878 27.999 1.00 89.62 182 PRO A C 1
ATOM 1355 O O . PRO A 1 182 ? -12.814 -5.330 27.773 1.00 89.62 182 PRO A O 1
ATOM 1358 N N . ASP A 1 183 ? -14.308 -6.922 27.287 1.00 89.94 183 ASP A N 1
ATOM 1359 C CA . ASP A 1 183 ? -13.578 -7.541 26.183 1.00 89.94 183 ASP A CA 1
ATOM 1360 C C . ASP A 1 183 ? -14.082 -7.104 24.796 1.00 89.94 183 ASP A C 1
ATOM 1362 O O . ASP A 1 183 ? -13.613 -7.629 23.787 1.00 89.94 183 ASP A O 1
ATOM 1366 N N . TYR A 1 184 ? -15.002 -6.138 24.717 1.00 87.19 184 TYR A N 1
ATOM 1367 C CA . TYR A 1 184 ? -15.627 -5.698 23.468 1.00 87.19 184 TYR A CA 1
ATOM 1368 C C . TYR A 1 184 ? -14.601 -5.273 22.408 1.00 87.19 184 TYR A C 1
ATOM 1370 O O . TYR A 1 184 ? -14.641 -5.764 21.282 1.00 87.19 184 TYR A O 1
ATOM 1378 N N . SER A 1 185 ? -13.617 -4.448 22.771 1.00 82.62 185 SER A N 1
ATOM 1379 C CA . SER A 1 185 ? -12.570 -4.000 21.840 1.00 82.62 185 SER A CA 1
ATOM 1380 C C . SER A 1 185 ? -11.645 -5.128 21.372 1.00 82.62 185 SER A C 1
ATOM 1382 O O . SER A 1 185 ? -11.075 -5.048 20.288 1.00 82.62 185 SER A O 1
ATOM 1384 N N . ALA A 1 186 ? -11.496 -6.182 22.178 1.00 82.75 186 ALA A N 1
ATOM 1385 C CA . ALA A 1 186 ? -10.633 -7.320 21.873 1.00 82.75 186 ALA A CA 1
ATOM 1386 C C . ALA A 1 186 ? -11.359 -8.419 21.079 1.00 82.75 186 ALA A C 1
ATOM 1388 O O . ALA A 1 186 ? -10.748 -9.078 20.240 1.00 82.75 186 ALA A O 1
ATOM 1389 N N . VAL A 1 187 ? -12.653 -8.629 21.338 1.00 84.56 187 VAL A N 1
ATOM 1390 C CA . VAL A 1 187 ? -13.469 -9.685 20.716 1.00 84.56 187 VAL A CA 1
ATOM 1391 C C . VAL A 1 187 ? -14.231 -9.182 19.495 1.00 84.56 187 VAL A C 1
ATOM 1393 O O . VAL A 1 187 ? -14.357 -9.913 18.516 1.00 84.56 187 VAL A O 1
ATOM 1396 N N . CYS A 1 188 ? -14.672 -7.925 19.514 1.00 82.81 188 CYS A N 1
ATOM 1397 C CA . CYS A 1 188 ? -15.374 -7.266 18.417 1.00 82.81 188 CYS A CA 1
ATOM 1398 C C . CYS A 1 188 ? -14.559 -6.081 17.856 1.00 82.81 188 CYS A C 1
ATOM 1400 O O . CYS A 1 188 ? -15.106 -4.987 17.711 1.00 82.81 188 CYS A O 1
ATOM 1402 N N . PRO A 1 189 ? -13.267 -6.252 17.503 1.00 68.44 189 PRO A N 1
ATOM 1403 C CA . PRO A 1 189 ? -12.394 -5.144 17.103 1.00 68.44 189 PRO A CA 1
ATOM 1404 C C . PRO A 1 189 ? -12.930 -4.395 15.878 1.00 68.44 189 PRO A C 1
ATOM 1406 O O . PRO A 1 189 ? -12.888 -3.173 15.827 1.00 68.44 189 PRO A O 1
ATOM 1409 N N . HIS A 1 190 ? -13.534 -5.106 14.924 1.00 62.50 190 HIS A N 1
ATOM 1410 C CA . HIS A 1 190 ? -14.135 -4.486 13.743 1.00 62.50 190 HIS A CA 1
ATOM 1411 C C . HIS A 1 190 ? -15.347 -3.610 14.081 1.00 62.50 190 HIS A C 1
ATOM 1413 O O . HIS A 1 190 ? -15.604 -2.646 13.376 1.00 62.50 190 HIS A O 1
ATOM 1419 N N . GLN A 1 191 ? -16.075 -3.904 15.158 1.00 68.38 191 GLN A N 1
ATOM 1420 C CA . GLN A 1 191 ? -17.210 -3.092 15.601 1.00 68.38 191 GLN A CA 1
ATOM 1421 C C . GLN A 1 191 ? -16.766 -1.977 16.558 1.00 68.38 191 GLN A C 1
ATOM 1423 O O . GLN A 1 191 ? -17.278 -0.861 16.488 1.00 68.38 191 GLN A O 1
ATOM 1428 N N . ALA A 1 192 ? -15.776 -2.238 17.414 1.00 59.59 192 ALA A N 1
ATOM 1429 C CA . ALA A 1 192 ? -15.203 -1.250 18.323 1.00 59.59 192 ALA A CA 1
ATOM 1430 C C . ALA A 1 192 ? -14.462 -0.126 17.585 1.00 59.59 192 ALA A C 1
ATOM 1432 O O . ALA A 1 192 ? -14.482 1.016 18.036 1.00 59.59 192 ALA A O 1
ATOM 1433 N N . SER A 1 193 ? -13.869 -0.429 16.427 1.00 60.69 193 SER A N 1
ATOM 1434 C CA . SER A 1 193 ? -13.176 0.542 15.570 1.00 60.69 193 SER A CA 1
ATOM 1435 C C . SER A 1 193 ? -14.074 1.232 14.534 1.00 60.69 193 SER A C 1
ATOM 1437 O O . SER A 1 193 ? -13.564 1.966 13.696 1.00 60.69 193 SER A O 1
ATOM 1439 N N . GLY A 1 194 ? -15.396 1.020 14.571 1.00 66.75 194 GLY A N 1
ATOM 1440 C CA . GLY A 1 194 ? -16.318 1.666 13.631 1.00 66.75 194 GLY A CA 1
ATOM 1441 C C . GLY A 1 194 ? -16.368 1.035 12.235 1.00 66.75 194 GLY A C 1
ATOM 1442 O O . GLY A 1 194 ? -16.883 1.670 11.326 1.00 66.75 194 GLY A O 1
ATOM 1443 N N . GLY A 1 195 ? -15.902 -0.206 12.074 1.00 76.19 195 GLY A N 1
ATOM 1444 C CA . GLY A 1 195 ? -15.896 -0.978 10.826 1.00 76.19 195 GLY A CA 1
ATOM 1445 C C . GLY A 1 195 ? -14.487 -1.207 10.259 1.00 76.19 195 GLY A C 1
ATOM 1446 O O . GLY A 1 195 ? -13.506 -0.637 10.731 1.00 76.19 195 GLY A O 1
ATOM 1447 N N . SER A 1 196 ? -14.361 -2.106 9.276 1.00 84.81 196 SER A N 1
ATOM 1448 C CA . SER A 1 196 ? -13.069 -2.459 8.665 1.00 84.81 196 SER A CA 1
ATOM 1449 C C . SER A 1 196 ? -13.239 -2.952 7.231 1.00 84.81 196 SER A C 1
ATOM 1451 O O . SER A 1 196 ? -14.007 -3.882 6.969 1.00 84.81 196 SER A O 1
ATOM 1453 N N . CYS A 1 197 ? -12.459 -2.404 6.306 1.00 89.31 197 CYS A N 1
ATOM 1454 C CA . CYS A 1 197 ? -12.438 -2.799 4.902 1.00 89.31 197 CYS A CA 1
ATOM 1455 C C . CYS A 1 197 ? -11.926 -4.207 4.674 1.00 89.31 197 CYS A C 1
ATOM 1457 O O . CYS A 1 197 ? -12.332 -4.841 3.702 1.00 89.31 197 CYS A O 1
ATOM 1459 N N . LYS A 1 198 ? -11.126 -4.755 5.590 1.00 85.31 198 LYS A N 1
ATOM 1460 C CA . LYS A 1 198 ? -10.789 -6.180 5.549 1.00 85.31 198 LYS A CA 1
ATOM 1461 C C . LYS A 1 198 ? -12.032 -7.068 5.681 1.00 85.31 198 LYS A C 1
ATOM 1463 O O . LYS A 1 198 ? -12.064 -8.150 5.105 1.00 85.31 198 LYS A O 1
ATOM 1468 N N . SER A 1 199 ? -13.044 -6.604 6.419 1.00 81.06 199 SER A N 1
ATOM 1469 C CA . SER A 1 199 ? -14.312 -7.318 6.625 1.00 81.06 199 SER A CA 1
ATOM 1470 C C . SER A 1 199 ? -15.402 -6.939 5.615 1.00 81.06 199 SER A C 1
ATOM 1472 O O . SER A 1 199 ? -16.118 -7.813 5.132 1.00 81.06 199 SER A O 1
ATOM 1474 N N . TYR A 1 200 ? -15.510 -5.661 5.243 1.00 83.50 200 TYR A N 1
ATOM 1475 C CA . TYR A 1 200 ? -16.523 -5.169 4.300 1.00 83.50 200 TYR A CA 1
ATOM 1476 C C . TYR A 1 200 ? -16.139 -5.394 2.828 1.00 83.50 200 TYR A C 1
ATOM 1478 O O . TYR A 1 200 ? -17.003 -5.535 1.952 1.00 83.50 200 TYR A O 1
ATOM 1486 N N . GLY A 1 201 ? -14.835 -5.472 2.560 1.00 81.00 201 GLY A N 1
ATOM 1487 C CA . GLY A 1 201 ? -14.248 -5.468 1.228 1.00 81.00 201 GLY A CA 1
ATOM 1488 C C . GLY A 1 201 ? -14.289 -4.083 0.577 1.00 81.00 201 GLY A C 1
ATOM 1489 O O . GLY A 1 201 ? -15.170 -3.272 0.853 1.00 81.00 201 GLY A O 1
ATOM 1490 N N . CYS A 1 202 ? -13.352 -3.841 -0.335 1.00 87.69 202 CYS A N 1
ATOM 1491 C CA . CYS A 1 202 ? -13.295 -2.628 -1.147 1.00 87.69 202 CYS A CA 1
ATOM 1492 C C . CYS A 1 202 ? -14.529 -2.533 -2.066 1.00 87.69 202 CYS A C 1
ATOM 1494 O O . CYS A 1 202 ? -14.887 -3.514 -2.729 1.00 87.69 202 CYS A O 1
ATOM 1496 N N . LYS A 1 203 ? -15.214 -1.385 -2.074 1.00 84.94 203 LYS A N 1
ATOM 1497 C CA . LYS A 1 203 ? -16.428 -1.110 -2.864 1.00 84.94 203 LYS A CA 1
ATOM 1498 C C . LYS A 1 203 ? -16.210 0.119 -3.732 1.00 84.94 203 LYS A C 1
ATOM 1500 O O . LYS A 1 203 ? -15.434 0.993 -3.390 1.00 84.94 203 LYS A O 1
ATOM 1505 N N . GLU A 1 204 ? -16.912 0.206 -4.852 1.00 76.31 204 GLU A N 1
ATOM 1506 C CA . GLU A 1 204 ? -16.883 1.415 -5.692 1.00 76.31 204 GLU A CA 1
ATOM 1507 C C . GLU A 1 204 ? -17.890 2.472 -5.225 1.00 76.31 204 GLU A C 1
ATOM 1509 O O . GLU A 1 204 ? -17.701 3.662 -5.448 1.00 76.31 204 GLU A O 1
ATOM 1514 N N . LEU A 1 205 ? -18.967 2.041 -4.563 1.00 82.12 205 LEU A N 1
ATOM 1515 C CA . LEU A 1 205 ? -20.090 2.892 -4.181 1.00 82.12 205 LEU A CA 1
ATOM 1516 C C . LEU A 1 205 ? -20.303 2.892 -2.666 1.00 82.12 205 LEU A C 1
ATOM 1518 O O . LEU A 1 205 ? -19.902 1.960 -1.964 1.00 82.12 205 LEU A O 1
ATOM 1522 N N . TYR A 1 206 ? -20.978 3.939 -2.192 1.00 85.69 206 TYR A N 1
ATOM 1523 C CA . TYR A 1 206 ? -21.479 4.052 -0.825 1.00 85.69 206 TYR A CA 1
ATOM 1524 C C . TYR A 1 206 ? -22.401 2.884 -0.471 1.00 85.69 206 TYR A C 1
ATOM 1526 O O . TYR A 1 206 ? -23.297 2.535 -1.245 1.00 85.69 206 TYR A O 1
ATOM 1534 N N . VAL A 1 207 ? -22.187 2.296 0.707 1.00 82.12 207 VAL A N 1
ATOM 1535 C CA . VAL A 1 207 ? -23.039 1.237 1.249 1.00 82.12 207 VAL A CA 1
ATOM 1536 C C . VAL A 1 207 ? -23.744 1.759 2.492 1.00 82.12 207 VAL A C 1
ATOM 1538 O O . VAL A 1 207 ? -23.118 2.004 3.525 1.00 82.12 207 VAL A O 1
ATOM 1541 N N . ASP A 1 208 ? -25.060 1.907 2.377 1.00 79.62 208 ASP A N 1
ATOM 1542 C CA . ASP A 1 208 ? -25.920 2.353 3.467 1.00 79.62 208 ASP A CA 1
ATOM 1543 C C . ASP A 1 208 ? -25.872 1.385 4.660 1.00 79.62 208 ASP A C 1
ATOM 1545 O O . ASP A 1 208 ? -25.775 0.165 4.497 1.00 79.62 208 ASP A O 1
ATOM 1549 N N . GLY A 1 209 ? -25.899 1.943 5.870 1.00 71.31 209 GLY A N 1
ATOM 1550 C CA . GLY A 1 209 ? -25.861 1.185 7.122 1.00 71.31 209 GLY A CA 1
ATOM 1551 C C . GLY A 1 209 ? -24.470 0.746 7.594 1.00 71.31 209 GLY A C 1
ATOM 1552 O O . GLY A 1 209 ? -24.360 0.232 8.708 1.00 71.31 209 GLY A O 1
ATOM 1553 N N . GLN A 1 210 ? -23.401 0.967 6.817 1.00 79.94 210 GLN A N 1
ATOM 1554 C CA . GLN A 1 210 ? -22.036 0.765 7.316 1.00 79.94 210 GLN A CA 1
ATOM 1555 C C . GLN A 1 210 ? -21.574 1.946 8.175 1.00 79.94 210 GLN A C 1
ATOM 1557 O O . GLN A 1 210 ? -21.873 3.105 7.894 1.00 79.94 210 GLN A O 1
ATOM 1562 N N . ARG A 1 211 ? -20.830 1.636 9.242 1.00 76.88 211 ARG A N 1
ATOM 1563 C CA . ARG A 1 211 ? -20.331 2.625 10.213 1.00 76.88 211 ARG A CA 1
ATOM 1564 C C . ARG A 1 211 ? -19.126 3.422 9.713 1.00 76.88 211 ARG A C 1
ATOM 1566 O O . ARG A 1 211 ? -18.854 4.498 10.234 1.00 76.88 211 ARG A O 1
ATOM 1573 N N . CYS A 1 212 ? -18.461 2.890 8.698 1.00 85.62 212 CYS A N 1
ATOM 1574 C CA . CYS A 1 212 ? -17.435 3.525 7.897 1.00 85.62 212 CYS A CA 1
ATOM 1575 C C . CYS A 1 212 ? -17.516 2.954 6.478 1.00 85.62 212 CYS A C 1
ATOM 1577 O O . CYS A 1 212 ? -18.097 1.890 6.262 1.00 85.62 212 CYS A O 1
ATOM 1579 N N . GLN A 1 213 ? -16.940 3.655 5.514 1.00 90.19 213 GLN A N 1
ATOM 1580 C CA . GLN A 1 213 ? -17.000 3.319 4.104 1.00 90.19 213 GLN A CA 1
ATOM 1581 C C . GLN A 1 213 ? -15.659 2.793 3.592 1.00 90.19 213 GLN A C 1
ATOM 1583 O O . GLN A 1 213 ? -14.581 3.205 4.022 1.00 90.19 213 GLN A O 1
ATOM 1588 N N . CYS A 1 214 ? -15.750 1.890 2.619 1.00 91.12 214 CYS A N 1
ATOM 1589 C CA . CYS A 1 214 ? -14.610 1.294 1.920 1.00 91.12 214 CYS A CA 1
ATOM 1590 C C . CYS A 1 214 ? -14.641 1.612 0.431 1.00 91.12 214 CYS A C 1
ATOM 1592 O O . CYS A 1 214 ? -14.390 0.733 -0.391 1.00 91.12 214 CYS A O 1
ATOM 1594 N N . ASN A 1 215 ? -15.020 2.845 0.096 1.00 86.56 215 ASN A N 1
ATOM 1595 C CA . ASN A 1 215 ? -15.124 3.326 -1.275 1.00 86.56 215 ASN A CA 1
ATOM 1596 C C . ASN A 1 215 ? -14.288 4.598 -1.493 1.00 86.56 215 ASN A C 1
ATOM 1598 O O . ASN A 1 215 ? -14.007 5.302 -0.525 1.00 86.56 215 ASN A O 1
ATOM 1602 N N . PRO A 1 216 ? -13.928 4.940 -2.745 1.00 82.81 216 PRO A N 1
ATOM 1603 C CA . PRO A 1 216 ? -13.111 6.117 -3.064 1.00 82.81 216 PRO A CA 1
ATOM 1604 C C . PRO A 1 216 ? -13.631 7.439 -2.489 1.00 82.81 216 PRO A C 1
ATOM 1606 O O . PRO A 1 216 ? -12.841 8.294 -2.083 1.00 82.81 216 PRO A O 1
ATOM 1609 N N . SER A 1 217 ? -14.954 7.608 -2.433 1.00 81.12 217 SER A N 1
ATOM 1610 C CA . SER A 1 217 ? -15.602 8.825 -1.942 1.00 81.12 217 SER A CA 1
ATOM 1611 C C . SER A 1 217 ? -15.498 8.993 -0.428 1.00 81.12 217 SER A C 1
ATOM 1613 O O . SER A 1 217 ? -15.707 10.104 0.057 1.00 81.12 217 SER A O 1
ATOM 1615 N N . CYS A 1 218 ? -15.114 7.958 0.326 1.00 85.88 218 CYS A N 1
ATOM 1616 C CA . CYS A 1 218 ? -15.075 8.045 1.783 1.00 85.88 218 CYS A CA 1
ATOM 1617 C C . CYS A 1 218 ? -14.099 9.107 2.303 1.00 85.88 218 CYS A C 1
ATOM 1619 O O . CYS A 1 218 ? -14.303 9.695 3.359 1.00 85.88 218 CYS A O 1
ATOM 1621 N N . MET A 1 219 ? -13.041 9.408 1.539 1.00 80.06 219 MET A N 1
ATOM 1622 C CA . MET A 1 219 ? -12.073 10.446 1.909 1.00 80.06 219 MET A CA 1
ATOM 1623 C C . MET A 1 219 ? -12.634 11.853 1.725 1.00 80.06 219 MET A C 1
ATOM 1625 O O . MET A 1 219 ? -12.182 12.783 2.381 1.00 80.06 219 MET A O 1
ATOM 1629 N N . GLN A 1 220 ? -13.605 12.017 0.825 1.00 76.19 220 GLN A N 1
ATOM 1630 C CA . GLN A 1 220 ? -14.301 13.284 0.629 1.00 76.19 220 GLN A CA 1
ATOM 1631 C C . GLN A 1 220 ? -15.353 13.518 1.720 1.00 76.19 220 GLN A C 1
ATOM 1633 O O . GLN A 1 220 ? -15.612 14.665 2.077 1.00 76.19 220 GLN A O 1
ATOM 1638 N N . HIS A 1 221 ? -15.943 12.442 2.242 1.00 78.19 221 HIS A N 1
ATOM 1639 C CA . HIS A 1 221 ? -16.962 12.484 3.291 1.00 78.19 221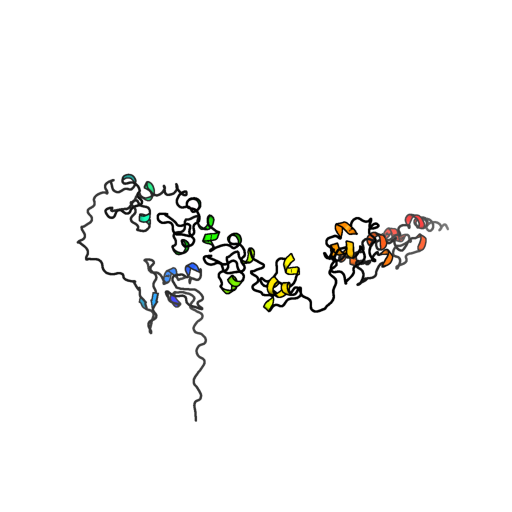 HIS A CA 1
ATOM 1640 C C . HIS A 1 221 ? -16.403 12.284 4.709 1.00 78.19 221 HIS A C 1
ATOM 1642 O O . HIS A 1 221 ? -17.168 12.375 5.665 1.00 78.19 221 HIS A O 1
ATOM 1648 N N . ASP A 1 222 ? -15.090 12.060 4.831 1.00 77.50 222 ASP A N 1
ATOM 1649 C CA . ASP A 1 222 ? -14.374 11.775 6.083 1.00 77.50 222 ASP A CA 1
ATOM 1650 C C . ASP A 1 222 ? -14.987 10.610 6.883 1.00 77.50 222 ASP A C 1
ATOM 1652 O O . ASP A 1 222 ? -15.043 10.615 8.110 1.00 77.50 222 ASP A O 1
ATOM 1656 N N . ASP A 1 223 ? -15.478 9.594 6.169 1.00 85.50 223 ASP A N 1
ATOM 1657 C CA . ASP A 1 223 ? -16.141 8.419 6.741 1.00 85.50 223 ASP A CA 1
ATOM 1658 C C . ASP A 1 223 ? -15.427 7.105 6.386 1.00 85.50 223 ASP A C 1
ATOM 1660 O O . ASP A 1 223 ? -16.002 6.026 6.520 1.00 85.50 223 ASP A O 1
ATOM 1664 N N . CYS A 1 224 ? -14.163 7.162 5.950 1.00 87.19 224 CYS A N 1
ATOM 1665 C CA . CYS A 1 224 ? -13.373 5.970 5.633 1.00 87.19 224 CYS A CA 1
ATOM 1666 C C . CYS A 1 224 ? -13.149 5.063 6.841 1.00 87.19 224 CYS A C 1
ATOM 1668 O O . CYS A 1 224 ? -12.872 5.527 7.948 1.00 87.19 224 CYS A O 1
ATOM 1670 N N . CYS A 1 225 ? -13.141 3.750 6.608 1.00 89.06 225 CYS A N 1
ATOM 1671 C CA . CYS A 1 225 ? -12.706 2.822 7.645 1.00 89.06 225 CYS A CA 1
ATOM 1672 C C . CYS A 1 225 ? -11.230 3.037 8.016 1.00 89.06 225 CYS A C 1
ATOM 1674 O O . CYS A 1 225 ? -10.427 3.399 7.148 1.00 89.06 225 CYS A O 1
ATOM 1676 N N . PRO A 1 226 ? -10.828 2.755 9.271 1.00 84.81 226 PRO A N 1
ATOM 1677 C CA . PRO A 1 226 ? -9.456 2.982 9.733 1.00 84.81 226 PRO A CA 1
ATOM 1678 C C . PRO A 1 226 ? -8.389 2.244 8.910 1.00 84.81 226 PRO A C 1
ATOM 1680 O O . PRO A 1 226 ? -7.260 2.710 8.772 1.00 84.81 226 PRO A O 1
ATOM 1683 N N . ASP A 1 227 ? -8.747 1.092 8.343 1.00 87.00 227 ASP A N 1
ATOM 1684 C CA . ASP A 1 227 ? -7.898 0.246 7.503 1.00 87.00 227 ASP A CA 1
ATOM 1685 C C . ASP A 1 227 ? -8.117 0.468 5.995 1.00 87.00 227 ASP A C 1
ATOM 1687 O O . ASP A 1 227 ? -7.564 -0.264 5.178 1.00 87.00 227 ASP A O 1
ATOM 1691 N N . TYR A 1 228 ? -8.887 1.480 5.587 1.00 86.19 228 TYR A N 1
ATOM 1692 C CA . TYR A 1 228 ? -9.192 1.725 4.177 1.00 86.19 228 TYR A CA 1
ATOM 1693 C C . TYR A 1 228 ? -7.930 1.944 3.331 1.00 86.19 228 TYR A C 1
ATOM 1695 O O . TYR A 1 228 ? -7.772 1.325 2.282 1.00 86.19 228 TYR A O 1
ATOM 1703 N N . ARG A 1 229 ? -6.976 2.752 3.814 1.00 83.62 229 ARG A N 1
ATOM 1704 C CA . ARG A 1 229 ? -5.711 3.009 3.099 1.00 83.62 229 ARG A CA 1
ATOM 1705 C C . ARG A 1 229 ? -4.822 1.774 2.973 1.00 83.62 229 ARG A C 1
ATOM 1707 O O . ARG A 1 229 ? -4.089 1.659 1.998 1.00 83.62 229 ARG A O 1
ATOM 1714 N N . SER A 1 230 ? -4.855 0.880 3.957 1.00 81.75 230 SER A N 1
ATOM 1715 C CA . SER A 1 230 ? -4.009 -0.315 3.976 1.00 81.75 230 SER A CA 1
ATOM 1716 C C . SER A 1 230 ? -4.649 -1.505 3.261 1.00 81.75 230 SER A C 1
ATOM 1718 O O . SER A 1 230 ? -3.926 -2.342 2.728 1.00 81.75 230 SER A O 1
ATOM 1720 N N . VAL A 1 231 ? -5.982 -1.580 3.215 1.00 83.88 231 VAL A N 1
ATOM 1721 C CA . VAL A 1 231 ? -6.730 -2.678 2.579 1.00 83.88 231 VAL A CA 1
ATOM 1722 C C . VAL A 1 231 ? -7.167 -2.341 1.154 1.00 83.88 231 VAL A C 1
ATOM 1724 O O . VAL A 1 231 ? -7.165 -3.223 0.300 1.00 83.88 231 VAL A O 1
ATOM 1727 N N . CYS A 1 232 ? -7.494 -1.077 0.877 1.00 84.38 232 CYS A N 1
ATOM 1728 C CA . CYS A 1 232 ? -7.929 -0.586 -0.433 1.00 84.38 232 CYS A CA 1
ATOM 1729 C C . CYS A 1 232 ? -6.983 0.507 -0.979 1.00 84.38 232 CYS A C 1
ATOM 1731 O O . CYS A 1 232 ? -7.446 1.583 -1.369 1.00 84.38 232 CYS A O 1
ATOM 1733 N N . PRO A 1 233 ? -5.656 0.268 -1.039 1.00 67.94 233 PRO A N 1
ATOM 1734 C CA . PRO A 1 233 ? -4.669 1.294 -1.385 1.00 67.94 233 PRO A CA 1
ATOM 1735 C C . PRO A 1 233 ? -4.898 1.913 -2.769 1.00 67.94 233 PRO A C 1
ATOM 1737 O O . PRO A 1 233 ? -4.645 3.095 -2.954 1.00 67.94 233 PRO A O 1
ATOM 1740 N N . HIS A 1 234 ? -5.436 1.150 -3.722 1.00 62.59 234 HIS A N 1
ATOM 1741 C CA . HIS A 1 234 ? -5.701 1.614 -5.092 1.00 62.59 234 HIS A CA 1
ATOM 1742 C C . HIS A 1 234 ? -6.878 2.594 -5.167 1.00 62.59 234 HIS A C 1
ATOM 1744 O O . HIS A 1 234 ? -6.926 3.466 -6.027 1.00 62.59 234 HIS A O 1
ATOM 1750 N N . GLN A 1 235 ? -7.827 2.469 -4.239 1.00 67.25 235 GLN A N 1
ATOM 1751 C CA . GLN A 1 235 ? -9.004 3.331 -4.155 1.00 67.25 235 GLN A CA 1
ATOM 1752 C C . GLN A 1 235 ? -8.778 4.520 -3.205 1.00 67.25 235 GLN A C 1
ATOM 1754 O O . GLN A 1 235 ? -9.421 5.564 -3.335 1.00 67.25 235 GLN A O 1
ATOM 1759 N N . ALA A 1 236 ? -7.843 4.396 -2.259 1.00 59.53 236 ALA A N 1
ATOM 1760 C CA . ALA A 1 236 ? -7.507 5.429 -1.282 1.00 59.53 236 ALA A CA 1
ATOM 1761 C C . ALA A 1 236 ? -6.608 6.554 -1.822 1.00 59.53 236 ALA A C 1
ATOM 1763 O O . ALA A 1 236 ? -6.194 7.448 -1.084 1.00 59.53 236 ALA A O 1
ATOM 1764 N N . SER A 1 237 ? -6.318 6.533 -3.117 1.00 61.38 237 SER A N 1
ATOM 1765 C CA . SER A 1 237 ? -5.459 7.506 -3.772 1.00 61.38 237 SER A CA 1
ATOM 1766 C C . SER A 1 237 ? -6.133 8.847 -4.071 1.00 61.38 237 SER A C 1
ATOM 1768 O O . SER A 1 237 ? -5.436 9.835 -4.258 1.00 61.38 237 SER A O 1
ATOM 1770 N N . GLY A 1 238 ? -7.466 8.934 -4.100 1.00 62.50 238 GLY A N 1
ATOM 1771 C CA . GLY A 1 238 ? -8.177 10.220 -4.223 1.00 62.50 238 GLY A CA 1
ATOM 1772 C C . GLY A 1 238 ? -7.974 10.946 -5.561 1.00 62.50 238 GLY A C 1
ATOM 1773 O O . GLY A 1 238 ? -8.403 12.086 -5.710 1.00 62.50 238 GLY A O 1
ATOM 1774 N N . GLY A 1 239 ? -7.332 10.290 -6.526 1.00 71.94 239 GLY A N 1
ATOM 1775 C CA . GLY A 1 239 ? -7.108 10.780 -7.876 1.00 71.94 239 GLY A CA 1
ATOM 1776 C C . GLY A 1 239 ? -8.042 10.124 -8.889 1.00 71.94 239 GLY A C 1
ATOM 1777 O O . GLY A 1 239 ? -8.563 9.032 -8.659 1.00 71.94 239 GLY A O 1
ATOM 1778 N N . SER A 1 240 ? -8.252 10.803 -10.016 1.00 82.44 240 SER A N 1
ATOM 1779 C CA . SER A 1 240 ? -9.071 10.323 -11.130 1.00 82.44 240 SER A CA 1
ATOM 1780 C C . SER A 1 240 ? -8.365 10.586 -12.455 1.00 82.44 240 SER A C 1
ATOM 1782 O O . SER A 1 240 ? -7.840 11.676 -12.696 1.00 82.44 240 SER A O 1
ATOM 1784 N N . CYS A 1 241 ? -8.430 9.625 -13.363 1.00 88.31 241 CYS A N 1
ATOM 1785 C CA . CYS A 1 241 ? -7.908 9.736 -14.717 1.00 88.31 241 CYS A CA 1
ATOM 1786 C C . CYS A 1 241 ? -8.618 10.779 -15.564 1.00 88.31 241 CYS A C 1
ATOM 1788 O O . CYS A 1 241 ? -8.018 11.342 -16.474 1.00 88.31 241 CYS A O 1
ATOM 1790 N N . LYS A 1 242 ? -9.860 11.119 -15.229 1.00 83.69 242 LYS A N 1
ATOM 1791 C CA . LYS A 1 242 ? -10.540 12.270 -15.819 1.00 83.69 242 LYS A CA 1
ATOM 1792 C C . LYS A 1 242 ? -9.845 13.598 -15.489 1.00 83.69 242 LYS A C 1
ATOM 1794 O O . LYS A 1 242 ? -9.920 14.524 -16.290 1.00 83.69 242 LYS A O 1
ATOM 1799 N N . SER A 1 243 ? -9.181 13.691 -14.333 1.00 82.12 243 SER A N 1
ATOM 1800 C CA . SER A 1 243 ? -8.402 14.871 -13.926 1.00 82.12 243 SER A CA 1
ATOM 1801 C C . SER A 1 243 ? -6.924 14.798 -14.310 1.00 82.12 243 SER A C 1
ATOM 1803 O O . SER A 1 243 ? -6.354 15.809 -14.705 1.00 82.12 243 SER A O 1
ATOM 1805 N N . TYR A 1 244 ? -6.314 13.616 -14.219 1.00 85.25 244 TYR A N 1
ATOM 1806 C CA . TYR A 1 244 ? -4.891 13.417 -14.507 1.00 85.25 244 TYR A CA 1
ATOM 1807 C C . TYR A 1 244 ? -4.600 13.253 -15.999 1.00 85.25 244 TYR A C 1
ATOM 1809 O O . TYR A 1 244 ? -3.499 13.551 -16.453 1.00 85.25 244 TYR A O 1
ATOM 1817 N N . GLY A 1 245 ? -5.595 12.818 -16.771 1.00 81.62 245 GLY A N 1
ATOM 1818 C CA . GLY A 1 245 ? -5.401 12.374 -18.142 1.00 81.62 245 GLY A CA 1
ATOM 1819 C C . GLY A 1 245 ? -4.812 10.964 -18.207 1.00 81.62 245 GLY A C 1
ATOM 1820 O O . GLY A 1 245 ? -4.207 10.460 -17.262 1.00 81.62 245 GLY A O 1
ATOM 1821 N N . CYS A 1 246 ? -5.019 10.308 -19.345 1.00 90.50 246 CYS A N 1
ATOM 1822 C CA . CYS A 1 246 ? -4.439 9.000 -19.637 1.00 90.50 246 CYS A CA 1
ATOM 1823 C C . CYS A 1 246 ? -3.040 9.202 -20.220 1.00 90.50 246 CYS A C 1
ATOM 1825 O O . CYS A 1 246 ? -2.883 9.988 -21.155 1.00 90.50 246 CYS A O 1
ATOM 1827 N N . GLY A 1 247 ? -2.022 8.527 -19.690 1.00 83.25 247 GLY A N 1
ATOM 1828 C CA . GLY A 1 247 ? -0.649 8.849 -20.079 1.00 83.25 247 GLY A CA 1
ATOM 1829 C C . GLY A 1 247 ? 0.410 7.969 -19.442 1.00 83.25 247 GLY A C 1
ATOM 1830 O O . GLY A 1 247 ? 0.123 6.859 -19.022 1.00 83.25 247 GLY A O 1
ATOM 1831 N N . ALA A 1 248 ? 1.653 8.448 -19.415 1.00 84.94 248 ALA A N 1
ATOM 1832 C CA . ALA A 1 248 ? 2.771 7.739 -18.800 1.00 84.94 248 ALA A CA 1
ATOM 1833 C C . ALA A 1 248 ? 2.663 7.709 -17.264 1.00 84.94 248 ALA A C 1
ATOM 1835 O O . ALA A 1 248 ? 1.841 8.400 -16.666 1.00 84.94 248 ALA A O 1
ATOM 1836 N N . PHE A 1 249 ? 3.499 6.890 -16.622 1.00 86.94 249 PHE A N 1
ATOM 1837 C CA . PHE A 1 249 ? 3.644 6.891 -15.165 1.00 86.94 249 PHE A CA 1
ATOM 1838 C C . PHE A 1 249 ? 4.107 8.257 -14.662 1.00 86.94 249 PHE A C 1
ATOM 1840 O O . PHE A 1 249 ? 5.109 8.785 -15.144 1.00 86.94 249 PHE A O 1
ATOM 1847 N N . ASP A 1 250 ? 3.399 8.787 -13.671 1.00 83.50 250 ASP A N 1
ATOM 1848 C CA . ASP A 1 250 ? 3.751 10.032 -13.002 1.00 83.50 250 ASP A CA 1
ATOM 1849 C C . ASP A 1 250 ? 3.841 9.784 -11.486 1.00 83.50 250 ASP A C 1
ATOM 1851 O O . ASP A 1 250 ? 2.817 9.567 -10.831 1.00 83.50 250 ASP A O 1
ATOM 1855 N N . PRO A 1 251 ? 5.052 9.813 -10.900 1.00 79.50 251 PRO A N 1
ATOM 1856 C CA . PRO A 1 251 ? 5.254 9.555 -9.477 1.00 79.50 251 PRO A CA 1
ATOM 1857 C C . PRO A 1 251 ? 4.642 10.621 -8.558 1.00 79.50 251 PRO A C 1
ATOM 1859 O O . PRO A 1 251 ? 4.541 10.380 -7.357 1.00 79.50 251 PRO A O 1
ATOM 1862 N N . ALA A 1 252 ? 4.245 11.785 -9.083 1.00 74.62 252 ALA A N 1
ATOM 1863 C CA . ALA A 1 252 ? 3.541 12.804 -8.311 1.00 74.62 252 ALA A CA 1
ATOM 1864 C C . ALA A 1 252 ? 2.043 12.492 -8.139 1.00 74.62 252 ALA A C 1
ATOM 1866 O O . ALA A 1 252 ? 1.395 13.110 -7.295 1.00 74.62 252 ALA A O 1
ATOM 1867 N N . GLN A 1 253 ? 1.493 11.545 -8.910 1.00 79.19 253 GLN A N 1
ATOM 1868 C CA . GLN A 1 253 ? 0.082 11.175 -8.833 1.00 79.19 253 GLN A CA 1
ATOM 1869 C C . GLN A 1 253 ? -0.154 10.083 -7.799 1.00 79.19 253 GLN A C 1
ATOM 1871 O O . GLN A 1 253 ? 0.530 9.058 -7.758 1.00 79.19 253 GLN A O 1
ATOM 1876 N N . ASN A 1 254 ? -1.197 10.268 -6.995 1.00 78.38 254 ASN A N 1
ATOM 1877 C CA . ASN A 1 254 ? -1.563 9.317 -5.955 1.00 78.38 254 ASN A CA 1
ATOM 1878 C C . ASN A 1 254 ? -2.078 7.980 -6.524 1.00 78.38 254 ASN A C 1
ATOM 1880 O O . ASN A 1 254 ? -2.018 6.964 -5.834 1.00 78.38 254 ASN A O 1
ATOM 1884 N N . CYS A 1 255 ? -2.595 7.970 -7.755 1.00 84.31 255 CYS A N 1
ATOM 1885 C CA . CYS A 1 255 ? -2.928 6.783 -8.545 1.00 84.31 255 CYS A CA 1
ATOM 1886 C C . CYS A 1 255 ? -2.544 7.019 -10.008 1.00 84.31 255 CYS A C 1
ATOM 1888 O O . CYS A 1 255 ? -2.384 8.156 -10.445 1.00 84.31 255 CYS A O 1
ATOM 1890 N N . GLN A 1 256 ? -2.377 5.937 -10.756 1.00 90.38 256 GLN A N 1
ATOM 1891 C CA . GLN A 1 256 ? -1.857 5.943 -12.114 1.00 90.38 256 GLN A CA 1
ATOM 1892 C C . GLN A 1 256 ? -2.973 5.750 -13.140 1.00 90.38 256 GLN A C 1
ATOM 1894 O O . GLN A 1 256 ? -3.954 5.043 -12.904 1.00 90.38 256 GLN A O 1
ATOM 1899 N N . CYS A 1 257 ? -2.793 6.379 -14.299 1.00 90.62 257 CYS A N 1
ATOM 1900 C CA . CYS A 1 257 ? -3.740 6.379 -15.416 1.00 90.62 257 CYS A CA 1
ATOM 1901 C C . CYS A 1 257 ? -3.105 5.837 -16.696 1.00 90.62 257 CYS A C 1
ATOM 1903 O O . CYS A 1 257 ? -3.303 6.355 -17.795 1.00 90.62 257 CYS A O 1
ATOM 1905 N N . ASN A 1 258 ? -2.307 4.791 -16.513 1.00 88.81 258 ASN A N 1
ATOM 1906 C CA . ASN A 1 258 ? -1.517 4.112 -17.527 1.00 88.81 258 ASN A CA 1
ATOM 1907 C C . ASN A 1 258 ? -1.804 2.608 -17.471 1.00 88.81 258 ASN A C 1
ATOM 1909 O O . ASN A 1 258 ? -2.320 2.135 -16.470 1.00 88.81 258 ASN A O 1
ATOM 1913 N N . GLU A 1 259 ? -1.481 1.834 -18.505 1.00 88.00 259 GLU A N 1
ATOM 1914 C CA . GLU A 1 259 ? -1.782 0.388 -18.480 1.00 88.00 259 GLU A CA 1
ATOM 1915 C C . GLU A 1 259 ? -1.024 -0.383 -17.394 1.00 88.00 259 GLU A C 1
ATOM 1917 O O . GLU A 1 259 ? -1.588 -1.284 -16.773 1.00 88.00 259 GLU A O 1
ATOM 1922 N N . ALA A 1 260 ? 0.209 0.030 -17.080 1.00 84.88 260 ALA A N 1
ATOM 1923 C CA . ALA A 1 260 ? 1.026 -0.590 -16.036 1.00 84.88 260 ALA A CA 1
ATOM 1924 C C . ALA A 1 260 ? 0.364 -0.540 -14.643 1.00 84.88 260 ALA A C 1
ATOM 1926 O O . ALA A 1 260 ? 0.697 -1.328 -13.758 1.00 84.88 260 ALA A O 1
ATOM 1927 N N . CYS A 1 261 ? -0.609 0.348 -14.428 1.00 86.19 261 CYS A N 1
ATOM 1928 C CA . CYS A 1 261 ? -1.345 0.422 -13.176 1.00 86.19 261 CYS A CA 1
ATOM 1929 C C . CYS A 1 261 ? -2.118 -0.868 -12.857 1.00 86.19 261 CYS A C 1
ATOM 1931 O O . CYS A 1 261 ? -2.374 -1.135 -11.680 1.00 86.19 261 CYS A O 1
ATOM 1933 N N . LEU A 1 262 ? -2.485 -1.661 -13.874 1.00 82.69 262 LEU A N 1
ATOM 1934 C CA . LEU A 1 262 ? -3.206 -2.927 -13.710 1.00 82.69 262 LEU A CA 1
ATOM 1935 C C . LEU A 1 262 ? -2.314 -3.992 -13.068 1.00 82.69 262 LEU A C 1
ATOM 1937 O O . LEU A 1 262 ? -2.757 -4.695 -12.162 1.00 82.69 262 LEU A O 1
ATOM 1941 N N . ASP A 1 263 ? -1.050 -4.052 -13.485 1.00 79.44 263 ASP A N 1
ATOM 1942 C CA . ASP A 1 263 ? -0.068 -5.011 -12.971 1.00 79.44 263 ASP A CA 1
ATOM 1943 C C . ASP A 1 263 ? 0.410 -4.644 -11.568 1.00 79.44 263 ASP A C 1
ATOM 1945 O O . ASP A 1 263 ? 0.657 -5.505 -10.723 1.00 79.44 263 ASP A O 1
ATOM 1949 N N . HIS A 1 264 ? 0.542 -3.344 -11.312 1.00 77.12 264 HIS A N 1
ATOM 1950 C CA . HIS A 1 264 ? 1.048 -2.839 -10.043 1.00 77.12 264 HIS A CA 1
ATOM 1951 C C . HIS A 1 264 ? -0.035 -2.657 -8.984 1.00 77.12 264 HIS A C 1
ATOM 1953 O O . HIS A 1 264 ? 0.307 -2.410 -7.828 1.00 77.12 264 HIS A O 1
ATOM 1959 N N . GLY A 1 265 ? -1.315 -2.743 -9.364 1.00 75.56 265 GLY A N 1
ATOM 1960 C CA . GLY A 1 265 ? -2.398 -2.273 -8.516 1.00 75.56 265 GLY A CA 1
ATOM 1961 C C . GLY A 1 265 ? -2.125 -0.814 -8.159 1.00 75.56 265 GLY A C 1
ATOM 1962 O O . GLY A 1 265 ? -1.666 -0.466 -7.081 1.00 75.56 265 GLY A O 1
ATOM 1963 N N . SER A 1 266 ? -2.276 0.097 -9.096 1.00 83.81 266 SER A N 1
ATOM 1964 C CA . SER A 1 266 ? -2.154 1.524 -8.778 1.00 83.81 266 SER A CA 1
ATOM 1965 C C . SER A 1 266 ? -3.139 2.363 -9.562 1.00 83.81 266 SER A C 1
ATOM 1967 O O . SER A 1 266 ? -3.077 3.585 -9.495 1.00 83.81 266 SER A O 1
ATOM 1969 N N . CYS A 1 267 ? -4.058 1.717 -10.283 1.00 85.38 267 CYS A N 1
ATOM 1970 C CA . CYS A 1 267 ? -5.030 2.394 -11.118 1.00 85.38 267 CYS A CA 1
ATOM 1971 C C . CYS A 1 267 ? -5.924 3.307 -10.298 1.00 85.38 267 CYS A C 1
ATOM 1973 O O . CYS A 1 267 ? -6.431 2.902 -9.252 1.00 85.38 267 CYS A O 1
ATOM 1975 N N . CYS A 1 268 ? -6.182 4.504 -10.819 1.00 84.88 268 CYS A N 1
ATOM 1976 C CA . CYS A 1 268 ? -7.294 5.294 -10.311 1.00 84.88 268 CYS A CA 1
ATOM 1977 C C . CYS A 1 268 ? -8.609 4.528 -10.508 1.00 84.88 268 CYS A C 1
ATOM 1979 O O . CYS A 1 268 ? -8.747 3.739 -11.448 1.00 84.88 268 CYS A O 1
ATOM 1981 N N . SER A 1 269 ? -9.594 4.772 -9.644 1.00 81.88 269 SER A N 1
ATOM 1982 C CA . SER A 1 269 ? -10.878 4.053 -9.661 1.00 81.88 269 SER A CA 1
ATOM 1983 C C . SER A 1 269 ? -11.630 4.192 -10.991 1.00 81.88 269 SER A C 1
ATOM 1985 O O . SER A 1 269 ? -12.306 3.267 -11.435 1.00 81.88 269 SER A O 1
ATOM 1987 N N . ASP A 1 270 ? -11.460 5.318 -11.686 1.00 84.19 270 ASP A N 1
ATOM 1988 C CA . ASP A 1 270 ? -12.055 5.586 -12.993 1.00 84.19 270 ASP A CA 1
ATOM 1989 C C . ASP A 1 270 ? -11.157 5.194 -14.174 1.00 84.19 270 ASP A C 1
ATOM 1991 O O . ASP A 1 270 ? -11.558 5.402 -15.314 1.00 84.19 270 ASP A O 1
ATOM 1995 N N . TYR A 1 271 ? -9.982 4.593 -13.962 1.00 84.69 271 TYR A N 1
ATOM 1996 C CA . TYR A 1 271 ? -9.052 4.235 -15.040 1.00 84.69 271 TYR A CA 1
ATOM 1997 C C . TYR A 1 271 ? -9.721 3.409 -16.145 1.00 84.69 271 TYR A C 1
ATOM 1999 O O . TYR A 1 271 ? -9.577 3.703 -17.333 1.00 84.69 271 TYR A O 1
ATOM 2007 N N . ARG A 1 272 ? -10.528 2.410 -15.773 1.00 85.12 272 ARG A N 1
ATOM 2008 C CA . ARG A 1 272 ? -11.190 1.549 -16.759 1.00 85.12 272 ARG A CA 1
ATOM 2009 C C . ARG A 1 272 ? -12.252 2.295 -17.577 1.00 85.12 272 ARG A C 1
ATOM 2011 O O . ARG A 1 272 ? -12.443 2.004 -18.753 1.00 85.12 272 ARG A O 1
ATOM 2018 N N . ALA A 1 273 ? -12.927 3.261 -16.962 1.00 82.75 273 ALA A N 1
ATOM 2019 C CA . ALA A 1 273 ? -13.956 4.067 -17.612 1.00 82.75 273 ALA A CA 1
ATOM 2020 C C . ALA A 1 273 ? -13.366 5.232 -18.426 1.00 82.75 273 ALA A C 1
ATOM 2022 O O . ALA A 1 273 ? -13.896 5.574 -19.479 1.00 82.75 273 ALA A O 1
ATOM 2023 N N . SER A 1 274 ? -12.273 5.824 -17.946 1.00 82.62 274 SER A N 1
ATOM 2024 C CA . SER A 1 274 ? -11.660 7.039 -18.488 1.00 82.62 274 SER A CA 1
ATOM 2025 C C . SER A 1 274 ? -10.545 6.748 -19.497 1.00 82.62 274 SER A C 1
ATOM 2027 O O . SER A 1 274 ? -10.377 7.518 -20.436 1.00 82.62 274 SER A O 1
ATOM 2029 N N . CYS A 1 275 ? -9.805 5.646 -19.332 1.00 84.25 275 CYS A N 1
ATOM 2030 C CA . CYS A 1 275 ? -8.619 5.320 -20.134 1.00 84.25 275 CYS A CA 1
ATOM 2031 C C . CYS A 1 275 ? -8.694 3.958 -20.826 1.00 84.25 275 CYS A C 1
ATOM 2033 O O . CYS A 1 275 ? -8.287 3.854 -21.979 1.00 84.25 275 CYS A O 1
ATOM 2035 N N . ALA A 1 276 ? -9.269 2.926 -20.194 1.00 73.25 276 ALA A N 1
ATOM 2036 C CA . ALA A 1 276 ? -9.382 1.613 -20.847 1.00 73.25 276 ALA A CA 1
ATOM 2037 C C . ALA A 1 276 ? -10.436 1.584 -21.975 1.00 73.25 276 ALA A C 1
ATOM 2039 O O . ALA A 1 276 ? -10.368 0.735 -22.863 1.00 73.25 276 ALA A O 1
ATOM 2040 N N . ALA A 1 277 ? -11.366 2.549 -21.997 1.00 58.22 277 ALA A N 1
ATOM 2041 C CA . ALA A 1 277 ? -12.286 2.779 -23.116 1.00 58.22 277 ALA A CA 1
ATOM 2042 C C . ALA A 1 277 ? -11.603 3.399 -24.358 1.00 58.22 277 ALA A C 1
ATOM 2044 O O . ALA A 1 277 ? -12.221 3.493 -25.416 1.00 58.22 277 ALA A O 1
ATOM 2045 N N . GLY A 1 278 ? -10.330 3.801 -24.244 1.00 48.81 278 GLY A N 1
ATOM 2046 C CA . GLY A 1 278 ? -9.505 4.336 -25.329 1.00 48.81 278 GLY A CA 1
ATOM 2047 C C . GLY A 1 278 ? -8.858 3.278 -26.226 1.00 48.81 278 GLY A C 1
ATOM 2048 O O . GLY A 1 278 ? -8.128 3.637 -27.149 1.00 48.81 278 GLY A O 1
ATOM 2049 N N . THR A 1 279 ? -9.150 1.989 -26.023 1.00 44.78 279 THR A N 1
ATOM 2050 C CA . THR A 1 279 ? -8.807 0.908 -26.967 1.00 44.78 279 THR A CA 1
ATOM 2051 C C . THR A 1 279 ? -9.756 0.934 -28.177 1.00 44.78 279 THR A C 1
ATOM 2053 O O . THR A 1 279 ? -10.521 0.017 -28.455 1.00 44.78 279 THR A O 1
ATOM 2056 N N . GLY A 1 280 ? -9.724 2.062 -28.891 1.00 39.97 280 GLY A N 1
ATOM 2057 C CA . GLY A 1 280 ? -10.547 2.393 -30.052 1.00 39.97 280 GLY A CA 1
ATOM 2058 C C . GLY A 1 280 ? -9.930 3.518 -30.890 1.00 39.97 280 GLY A C 1
ATOM 2059 O O . GLY A 1 280 ? -10.615 4.470 -31.235 1.00 39.97 280 GLY A O 1
ATOM 2060 N N . VAL A 1 281 ? -8.618 3.423 -31.124 1.00 46.44 281 VAL A N 1
ATOM 2061 C CA . VAL A 1 281 ? -7.827 3.879 -32.286 1.00 46.44 281 VAL A CA 1
ATOM 2062 C C . VAL A 1 281 ? -8.379 5.049 -33.125 1.00 46.44 281 VAL A C 1
ATOM 2064 O O . VAL A 1 281 ? -9.333 4.899 -33.886 1.00 46.44 281 VAL A O 1
ATOM 2067 N N . ALA A 1 282 ? -7.627 6.153 -33.159 1.00 37.78 282 ALA A N 1
ATOM 2068 C CA . ALA A 1 282 ? -7.530 7.008 -34.341 1.00 37.78 282 ALA A CA 1
ATOM 2069 C C . ALA A 1 282 ? -6.154 6.833 -34.997 1.00 37.78 282 ALA A C 1
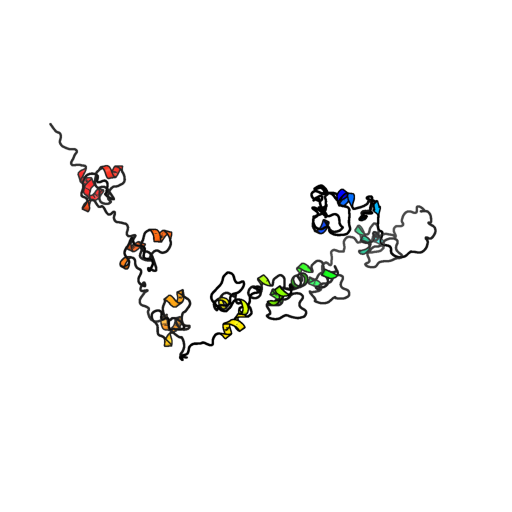ATOM 2071 O O . ALA A 1 282 ? -5.274 7.660 -34.818 1.00 37.78 282 ALA A O 1
ATOM 2072 N N . THR A 1 283 ? -6.007 5.747 -35.751 1.00 34.97 283 THR A N 1
ATOM 2073 C CA . THR A 1 283 ? -5.473 5.715 -37.120 1.00 34.97 283 THR A CA 1
ATOM 2074 C C . THR A 1 283 ? -5.717 4.326 -37.703 1.00 34.97 283 THR A C 1
ATOM 2076 O O . THR A 1 283 ? -5.317 3.303 -37.161 1.00 34.97 283 THR A O 1
ATOM 2079 N N . ALA A 1 284 ? -6.440 4.307 -38.817 1.00 37.81 284 ALA A N 1
ATOM 2080 C CA . ALA A 1 284 ? -6.728 3.125 -39.608 1.00 37.81 284 ALA A CA 1
ATOM 2081 C C . ALA A 1 284 ? -5.449 2.354 -39.983 1.00 37.81 284 ALA A C 1
ATOM 2083 O O . ALA A 1 284 ? -4.532 2.940 -40.547 1.00 37.81 284 ALA A O 1
ATOM 2084 N N . SER A 1 285 ? -5.429 1.035 -39.793 1.00 34.78 285 SER A N 1
ATOM 2085 C CA . SER A 1 285 ? -5.763 0.085 -40.864 1.00 34.78 285 SER A CA 1
ATOM 2086 C C . SER A 1 285 ? -5.570 -1.367 -40.401 1.00 34.78 285 SER A C 1
ATOM 2088 O O . SER A 1 285 ? -4.477 -1.772 -40.037 1.00 34.78 285 SER A O 1
ATOM 2090 N N . SER A 1 286 ? -6.672 -2.120 -40.450 1.00 41.34 286 SER A N 1
ATOM 2091 C CA . SER A 1 286 ? -6.820 -3.555 -40.740 1.00 41.34 286 SER A CA 1
ATOM 2092 C C . SER A 1 286 ? -5.668 -4.529 -40.463 1.00 41.34 286 SER A C 1
ATOM 2094 O O . SER A 1 286 ? -4.693 -4.572 -41.206 1.00 41.34 286 SER A O 1
ATOM 2096 N N . GLY A 1 287 ? -5.921 -5.487 -39.564 1.00 34.09 287 GLY A N 1
ATOM 2097 C CA . GLY A 1 287 ? -5.172 -6.744 -39.546 1.00 34.09 287 GLY A CA 1
ATOM 2098 C C . GLY A 1 287 ? -5.424 -7.636 -38.339 1.00 34.09 287 GLY A C 1
ATOM 2099 O O . GLY A 1 287 ? -4.493 -7.964 -37.623 1.00 34.09 287 GLY A O 1
ATOM 2100 N N . SER A 1 288 ? -6.668 -8.063 -38.099 1.00 53.75 288 SER A N 1
ATOM 2101 C CA . SER A 1 288 ? -6.897 -9.174 -37.169 1.00 53.75 288 SER A CA 1
ATOM 2102 C C . SER A 1 288 ? -6.246 -10.435 -37.742 1.00 53.75 288 SER A C 1
ATOM 2104 O O . SER A 1 288 ? -6.697 -10.971 -38.755 1.00 53.75 288 SER A O 1
ATOM 2106 N N . GLY A 1 289 ? -5.171 -10.883 -37.104 1.00 48.97 289 GLY A N 1
ATOM 2107 C CA . GLY A 1 289 ? -4.425 -12.059 -37.521 1.00 48.97 289 GLY A CA 1
ATOM 2108 C C . GLY A 1 289 ? -3.457 -12.514 -36.444 1.00 48.97 289 GLY A C 1
ATOM 2109 O O . GLY A 1 289 ? -2.264 -12.471 -36.672 1.00 48.97 289 GLY A O 1
ATOM 2110 N N . LYS A 1 290 ? -3.986 -12.942 -35.287 1.00 57.38 290 LYS A N 1
ATOM 2111 C CA . LYS A 1 290 ? -3.268 -13.677 -34.226 1.00 57.38 290 LYS A CA 1
ATOM 2112 C C . LYS A 1 290 ? -1.852 -13.148 -33.952 1.00 57.38 290 LYS A C 1
ATOM 2114 O O . LYS A 1 290 ? -0.892 -13.713 -34.460 1.00 57.38 290 LYS A O 1
ATOM 2119 N N . ALA A 1 291 ? -1.734 -12.147 -33.081 1.00 74.69 291 ALA A N 1
ATOM 2120 C CA . ALA A 1 291 ? -0.446 -11.756 -32.518 1.00 74.69 291 ALA A CA 1
ATOM 2121 C C . ALA A 1 291 ? 0.175 -12.931 -31.745 1.00 74.69 291 ALA A C 1
ATOM 2123 O O . ALA A 1 291 ? -0.193 -13.225 -30.606 1.00 74.69 291 ALA A O 1
ATOM 2124 N N . SER A 1 292 ? 1.007 -13.698 -32.441 1.00 88.50 292 SER A N 1
ATOM 2125 C CA . SER A 1 292 ? 1.512 -14.994 -32.013 1.00 88.50 292 SER A CA 1
ATOM 2126 C C . SER A 1 292 ? 2.734 -15.343 -32.855 1.00 88.50 292 SER A C 1
ATOM 2128 O O . SER A 1 292 ? 2.795 -15.045 -34.048 1.00 88.50 292 SER A O 1
ATOM 2130 N N . CYS A 1 293 ? 3.707 -16.017 -32.260 1.00 89.38 293 CYS A N 1
ATOM 2131 C CA . CYS A 1 293 ? 4.916 -16.453 -32.945 1.00 89.38 293 CYS A CA 1
ATOM 2132 C C . CYS A 1 293 ? 4.659 -17.503 -34.018 1.00 89.38 293 CYS A C 1
ATOM 2134 O O . CYS A 1 293 ? 5.444 -17.619 -34.954 1.00 89.38 293 CYS A O 1
ATOM 2136 N N . ALA A 1 294 ? 3.547 -18.234 -33.941 1.00 85.56 294 ALA A N 1
ATOM 2137 C CA . ALA A 1 294 ? 3.093 -19.069 -35.047 1.00 85.56 294 ALA A CA 1
ATOM 2138 C C . ALA A 1 294 ? 2.737 -18.255 -36.307 1.00 85.56 294 ALA A C 1
ATOM 2140 O O . ALA A 1 294 ? 2.820 -18.794 -37.410 1.00 85.56 294 ALA A O 1
ATOM 2141 N N . ALA A 1 295 ? 2.330 -16.988 -36.152 1.00 85.75 295 ALA A N 1
ATOM 2142 C CA . ALA A 1 295 ? 2.002 -16.080 -37.252 1.00 85.75 295 ALA A CA 1
ATOM 2143 C C . ALA A 1 295 ? 3.189 -15.186 -37.652 1.00 85.75 295 ALA A C 1
ATOM 2145 O O . ALA A 1 295 ? 3.456 -15.040 -38.842 1.00 85.75 295 ALA A O 1
ATOM 2146 N N . TYR A 1 296 ? 3.911 -14.630 -36.674 1.00 86.69 296 TYR A N 1
ATOM 2147 C CA . TYR A 1 296 ? 5.055 -13.732 -36.891 1.00 86.69 296 TYR A CA 1
ATOM 2148 C C . TYR A 1 296 ? 6.341 -14.470 -37.276 1.00 86.69 296 TYR A C 1
ATOM 2150 O O . TYR A 1 296 ? 7.185 -13.934 -37.990 1.00 86.69 296 TYR A O 1
ATOM 2158 N N . GLY A 1 297 ? 6.482 -15.723 -36.841 1.00 79.75 297 GLY A N 1
ATOM 2159 C CA . GLY A 1 297 ? 7.742 -16.452 -36.908 1.00 79.75 297 GLY A CA 1
ATOM 2160 C C . GLY A 1 297 ? 8.725 -16.012 -35.818 1.00 79.75 297 GLY A C 1
ATOM 2161 O O . GLY A 1 297 ? 8.586 -14.963 -35.196 1.00 79.75 297 GLY A O 1
ATOM 2162 N N . CYS A 1 298 ? 9.726 -16.851 -35.558 1.00 88.00 298 CYS A N 1
ATOM 2163 C CA . CYS A 1 298 ? 10.780 -16.559 -34.587 1.00 88.00 298 CYS A CA 1
ATOM 2164 C C . CYS A 1 298 ? 11.899 -15.766 -35.274 1.00 88.00 298 CYS A C 1
ATOM 2166 O O . CYS A 1 298 ? 12.452 -16.230 -36.274 1.00 88.00 298 CYS A O 1
ATOM 2168 N N . GLY A 1 299 ? 12.248 -14.594 -34.748 1.00 75.00 299 GLY A N 1
ATOM 2169 C CA . GLY A 1 299 ? 13.160 -13.655 -35.406 1.00 75.00 299 GLY A CA 1
ATOM 2170 C C . GLY A 1 299 ? 13.593 -12.522 -34.475 1.00 75.00 299 GLY A C 1
ATOM 2171 O O . GLY A 1 299 ? 13.222 -12.555 -33.308 1.00 75.00 299 GLY A O 1
ATOM 2172 N N . PRO A 1 300 ? 14.414 -11.564 -34.942 1.00 79.75 300 PRO A N 1
ATOM 2173 C CA . PRO A 1 300 ? 14.813 -10.396 -34.153 1.00 79.75 300 PRO A CA 1
ATOM 2174 C C . PRO A 1 300 ? 13.617 -9.478 -33.852 1.00 79.75 300 PRO A C 1
ATOM 2176 O O . PRO A 1 300 ? 12.556 -9.628 -34.453 1.00 79.75 300 PRO A O 1
ATOM 2179 N N . PHE A 1 301 ? 13.814 -8.519 -32.942 1.00 86.69 301 PHE A N 1
ATOM 2180 C CA . PHE A 1 301 ? 12.800 -7.525 -32.584 1.00 86.69 301 PHE A CA 1
ATOM 2181 C C . PHE A 1 301 ? 12.215 -6.831 -33.822 1.00 86.69 301 PHE A C 1
ATOM 2183 O O . PHE A 1 301 ? 12.958 -6.341 -34.677 1.00 86.69 301 PHE A O 1
ATOM 2190 N N . ASP A 1 302 ? 10.893 -6.739 -33.865 1.00 82.75 302 ASP A N 1
ATOM 2191 C CA . ASP A 1 302 ? 10.135 -6.070 -34.912 1.00 82.75 302 ASP A CA 1
ATOM 2192 C C . ASP A 1 302 ? 9.128 -5.114 -34.268 1.00 82.75 302 ASP A C 1
ATOM 2194 O O . ASP A 1 302 ? 8.209 -5.530 -33.564 1.00 82.75 302 ASP A O 1
ATOM 2198 N N . ALA A 1 303 ? 9.317 -3.818 -34.501 1.00 83.88 303 ALA A N 1
ATOM 2199 C CA . ALA A 1 303 ? 8.514 -2.770 -33.884 1.00 83.88 303 ALA A CA 1
ATOM 2200 C C . ALA A 1 303 ? 7.040 -2.785 -34.319 1.00 83.88 303 ALA A C 1
ATOM 2202 O O . ALA A 1 303 ? 6.212 -2.212 -33.613 1.00 83.88 303 ALA A O 1
ATOM 2203 N N . ASP A 1 304 ? 6.720 -3.427 -35.445 1.00 82.25 304 ASP A N 1
ATOM 2204 C CA . ASP A 1 304 ? 5.362 -3.494 -35.984 1.00 82.25 304 ASP A CA 1
ATOM 2205 C C . ASP A 1 304 ? 4.552 -4.658 -35.383 1.00 82.25 304 ASP A C 1
ATOM 2207 O O . ASP A 1 304 ? 3.336 -4.732 -35.568 1.00 82.25 304 ASP A O 1
ATOM 2211 N N . ASN A 1 305 ? 5.197 -5.553 -34.625 1.00 83.25 305 ASN A N 1
ATOM 2212 C CA . ASN A 1 305 ? 4.525 -6.661 -33.956 1.00 83.25 305 ASN A CA 1
ATOM 2213 C C . ASN A 1 305 ? 3.979 -6.258 -32.575 1.00 83.25 305 ASN A C 1
ATOM 2215 O O . ASN A 1 305 ? 4.717 -5.797 -31.701 1.00 83.25 305 ASN A O 1
ATOM 2219 N N . ASP A 1 306 ? 2.702 -6.571 -32.330 1.00 87.44 306 ASP A N 1
ATOM 2220 C CA . ASP A 1 306 ? 2.019 -6.349 -31.038 1.00 87.44 306 ASP A CA 1
ATOM 2221 C C . ASP A 1 306 ? 2.689 -7.062 -29.844 1.00 87.44 306 ASP A C 1
ATOM 2223 O O . ASP A 1 306 ? 2.512 -6.693 -28.684 1.00 87.44 306 ASP A O 1
ATOM 2227 N N . CYS A 1 307 ? 3.437 -8.125 -30.125 1.00 91.25 307 CYS A N 1
ATOM 2228 C CA . CYS A 1 307 ? 4.234 -8.881 -29.175 1.00 91.25 307 CYS A CA 1
ATOM 2229 C C . CYS A 1 307 ? 5.451 -9.450 -29.903 1.00 91.25 307 CYS A C 1
ATOM 2231 O O . CYS A 1 307 ? 5.425 -9.665 -31.111 1.00 91.25 307 CYS A O 1
ATOM 2233 N N . GLN A 1 308 ? 6.530 -9.694 -29.175 1.00 93.56 308 GLN A N 1
ATOM 2234 C CA . GLN A 1 308 ? 7.801 -10.081 -29.761 1.00 93.56 308 GLN A CA 1
ATOM 2235 C C . GLN A 1 308 ? 8.020 -11.591 -29.731 1.00 93.56 308 GLN A C 1
ATOM 2237 O O . GLN A 1 308 ? 7.573 -12.296 -28.823 1.00 93.56 308 GLN A O 1
ATOM 2242 N N . CYS A 1 309 ? 8.742 -12.077 -30.737 1.00 91.81 309 CYS A N 1
ATOM 2243 C CA . CYS A 1 309 ? 9.091 -13.487 -30.910 1.00 91.81 309 CYS A CA 1
ATOM 2244 C C . CYS A 1 309 ? 10.605 -13.720 -30.946 1.00 91.81 309 CYS A C 1
ATOM 2246 O O . CYS A 1 309 ? 11.074 -14.733 -31.473 1.00 91.81 309 CYS A O 1
ATOM 2248 N N . ASP A 1 310 ? 11.354 -12.779 -30.371 1.00 87.25 310 ASP A N 1
ATOM 2249 C CA . ASP A 1 310 ? 12.803 -12.797 -30.212 1.00 87.25 310 ASP A CA 1
ATOM 2250 C C . ASP A 1 310 ? 13.202 -13.208 -28.780 1.00 87.25 310 ASP A C 1
ATOM 2252 O O . ASP A 1 310 ? 12.387 -13.186 -27.864 1.00 87.25 310 ASP A O 1
ATOM 2256 N N . SER A 1 311 ? 14.456 -13.594 -28.540 1.00 82.50 311 SER A N 1
ATOM 2257 C CA . SER A 1 311 ? 14.888 -14.058 -27.210 1.00 82.50 311 SER A CA 1
ATOM 2258 C C . SER A 1 311 ? 14.909 -12.969 -26.132 1.00 82.50 311 SER A C 1
ATOM 2260 O O . SER A 1 311 ? 14.772 -13.286 -24.948 1.00 82.50 311 SER A O 1
ATOM 2262 N N . GLU A 1 312 ? 15.041 -11.695 -26.511 1.00 83.38 312 GLU A N 1
ATOM 2263 C CA . GLU A 1 312 ? 15.018 -10.563 -25.582 1.00 83.38 312 GLU A CA 1
ATOM 2264 C C . GLU A 1 312 ? 13.602 -10.221 -25.121 1.00 83.38 312 GLU A C 1
ATOM 2266 O O . GLU A 1 312 ? 13.440 -9.458 -24.160 1.00 83.38 312 GLU A O 1
ATOM 2271 N N . CYS A 1 313 ? 12.568 -10.816 -25.722 1.00 87.75 313 CYS A N 1
ATOM 2272 C CA . CYS A 1 313 ? 11.193 -10.587 -25.307 1.00 87.75 313 CYS A CA 1
ATOM 2273 C C . CYS A 1 313 ? 10.945 -10.996 -23.847 1.00 87.75 313 CYS A C 1
ATOM 2275 O O . CYS A 1 313 ? 10.118 -10.398 -23.157 1.00 87.75 313 CYS A O 1
ATOM 2277 N N . LEU A 1 314 ? 11.694 -11.986 -23.334 1.00 82.81 314 LEU A N 1
ATOM 2278 C CA . LEU A 1 314 ? 11.612 -12.436 -21.939 1.00 82.81 314 LEU A CA 1
ATOM 2279 C C . LEU A 1 314 ? 12.169 -11.377 -20.982 1.00 82.81 314 LEU A C 1
ATOM 2281 O O . LEU A 1 314 ? 11.651 -11.197 -19.879 1.00 82.81 314 LEU A O 1
ATOM 2285 N N . ARG A 1 315 ? 13.203 -10.648 -21.419 1.00 78.56 315 ARG A N 1
ATOM 2286 C CA . ARG A 1 315 ? 13.825 -9.558 -20.662 1.00 78.56 315 ARG A CA 1
ATOM 2287 C C . ARG A 1 315 ? 12.928 -8.324 -20.631 1.00 78.56 315 ARG A C 1
ATOM 2289 O O . ARG A 1 315 ? 12.789 -7.693 -19.586 1.00 78.56 315 ARG A O 1
ATOM 2296 N N . HIS A 1 316 ? 12.304 -8.005 -21.762 1.00 81.38 316 HIS A N 1
ATOM 2297 C CA . HIS A 1 316 ? 11.404 -6.858 -21.909 1.00 81.38 316 HIS A CA 1
ATOM 2298 C C . HIS A 1 316 ? 9.954 -7.166 -21.516 1.00 81.38 316 HIS A C 1
ATOM 2300 O O . HIS A 1 316 ? 9.133 -6.255 -21.466 1.00 81.38 316 HIS A O 1
ATOM 2306 N N . LYS A 1 317 ? 9.650 -8.434 -21.207 1.00 82.94 317 LYS A N 1
ATOM 2307 C CA . LYS A 1 317 ? 8.316 -8.946 -20.858 1.00 82.94 317 LYS A CA 1
ATOM 2308 C C . LYS A 1 317 ? 7.242 -8.632 -21.905 1.00 82.94 317 LYS A C 1
ATOM 2310 O O . LYS A 1 317 ? 6.088 -8.409 -21.560 1.00 82.94 317 LYS A O 1
ATOM 2315 N N . ASN A 1 318 ? 7.617 -8.652 -23.178 1.00 90.62 318 ASN A N 1
ATOM 2316 C CA . ASN A 1 318 ? 6.721 -8.408 -24.308 1.00 90.62 318 ASN A CA 1
ATOM 2317 C C . ASN A 1 318 ? 6.633 -9.616 -25.258 1.00 90.62 318 ASN A C 1
ATOM 2319 O O . ASN A 1 318 ? 6.276 -9.446 -26.419 1.00 90.62 318 ASN A O 1
ATOM 2323 N N . CYS A 1 319 ? 6.957 -10.828 -24.790 1.00 90.62 319 CYS A N 1
ATOM 2324 C CA . CYS A 1 319 ? 6.826 -12.046 -25.592 1.00 90.62 319 CYS A CA 1
ATOM 2325 C C . CYS A 1 319 ? 5.390 -12.302 -26.033 1.00 90.62 319 CYS A C 1
ATOM 2327 O O . CYS A 1 319 ? 4.454 -12.147 -25.245 1.00 90.62 319 CYS A O 1
ATOM 2329 N N . CYS A 1 320 ? 5.225 -12.821 -27.248 1.00 93.50 320 CYS A N 1
ATOM 2330 C CA . CYS A 1 320 ? 3.942 -13.375 -27.643 1.00 93.50 320 CYS A CA 1
ATOM 2331 C C . CYS A 1 320 ? 3.541 -14.569 -26.761 1.00 93.50 320 CYS A C 1
ATOM 2333 O O . CYS A 1 320 ? 4.411 -15.318 -26.297 1.00 93.50 320 CYS A O 1
ATOM 2335 N N . PRO A 1 321 ? 2.229 -14.803 -26.558 1.00 90.25 321 PRO A N 1
ATOM 2336 C CA . PRO A 1 321 ? 1.727 -15.826 -25.634 1.00 90.25 321 PRO A CA 1
ATOM 2337 C C . PRO A 1 321 ? 2.206 -17.251 -25.940 1.00 90.25 321 PRO A C 1
ATOM 2339 O O . PRO A 1 321 ? 2.274 -18.099 -25.054 1.00 90.25 321 PRO A O 1
ATOM 2342 N N . ASP A 1 322 ? 2.527 -17.522 -27.201 1.00 90.50 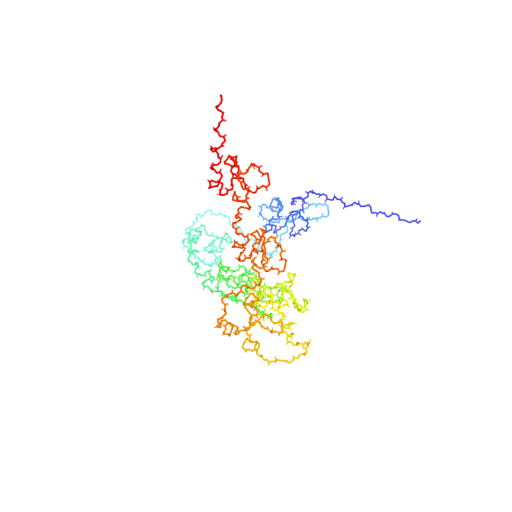322 ASP A N 1
ATOM 2343 C CA . ASP A 1 322 ? 2.944 -18.817 -27.724 1.00 90.50 322 ASP A CA 1
ATOM 2344 C C . ASP A 1 322 ? 4.460 -18.907 -27.993 1.00 90.50 322 ASP A C 1
ATOM 2346 O O . ASP A 1 322 ? 4.930 -19.933 -28.487 1.00 90.50 322 ASP A O 1
ATOM 2350 N N . PHE A 1 323 ? 5.244 -17.890 -27.611 1.00 87.38 323 PHE A N 1
ATOM 2351 C CA . PHE A 1 323 ? 6.705 -17.859 -27.765 1.00 87.38 323 PHE A CA 1
ATOM 2352 C C . PHE A 1 323 ? 7.385 -19.090 -27.148 1.00 87.38 323 PHE A C 1
ATOM 2354 O O . PHE A 1 323 ? 8.195 -19.751 -27.800 1.00 87.38 323 PHE A O 1
ATOM 2361 N N . ALA A 1 324 ? 6.990 -19.456 -25.923 1.00 83.38 324 ALA A N 1
ATOM 2362 C CA . ALA A 1 324 ? 7.526 -20.621 -25.217 1.00 83.38 324 ALA A CA 1
ATOM 2363 C C . ALA A 1 324 ? 7.263 -21.945 -25.956 1.00 83.38 324 ALA A C 1
ATOM 2365 O O . ALA A 1 324 ? 8.082 -22.862 -25.938 1.00 83.38 324 ALA A O 1
ATOM 2366 N N . ALA A 1 325 ? 6.116 -22.050 -26.626 1.00 81.12 325 ALA A N 1
ATOM 2367 C CA . ALA A 1 325 ? 5.717 -23.258 -27.335 1.00 81.12 325 ALA A CA 1
ATOM 2368 C C . ALA A 1 325 ? 6.327 -23.334 -28.747 1.00 81.12 325 ALA A C 1
ATOM 2370 O O . ALA A 1 325 ? 6.728 -24.416 -29.177 1.00 81.12 325 ALA A O 1
ATOM 2371 N N . HIS A 1 326 ? 6.423 -22.197 -29.449 1.00 80.19 326 HIS A N 1
ATOM 2372 C CA . HIS A 1 326 ? 6.817 -22.130 -30.861 1.00 80.19 326 HIS A CA 1
ATOM 2373 C C . HIS A 1 326 ? 8.285 -21.773 -31.106 1.00 80.19 326 HIS A C 1
ATOM 2375 O O . HIS A 1 326 ? 8.878 -22.294 -32.048 1.00 80.19 326 HIS A O 1
ATOM 2381 N N . CYS A 1 327 ? 8.880 -20.921 -30.271 1.00 80.75 327 CYS A N 1
ATOM 2382 C CA . CYS A 1 327 ? 10.236 -20.406 -30.469 1.00 80.75 327 CYS A CA 1
ATOM 2383 C C . CYS A 1 327 ? 11.242 -20.925 -29.442 1.00 80.75 327 CYS A C 1
ATOM 2385 O O . CYS A 1 327 ? 12.436 -20.947 -29.728 1.00 80.75 327 CYS A O 1
ATOM 2387 N N . SER A 1 328 ? 10.790 -21.407 -28.278 1.00 69.19 328 SER A N 1
ATOM 2388 C CA . SER A 1 328 ? 11.694 -21.952 -27.252 1.00 69.19 328 SER A CA 1
ATOM 2389 C C . SER A 1 328 ? 12.062 -23.434 -27.432 1.00 69.19 328 SER A C 1
ATOM 2391 O O . SER A 1 328 ? 12.809 -23.961 -26.611 1.00 69.19 328 SER A O 1
ATOM 2393 N N . SER A 1 329 ? 11.572 -24.117 -28.481 1.00 55.09 329 SER A N 1
ATOM 2394 C CA . SER A 1 329 ? 11.771 -25.568 -28.690 1.00 55.09 329 SER A CA 1
ATOM 2395 C C . SER A 1 329 ? 12.498 -25.977 -29.984 1.00 55.09 329 SER A C 1
ATOM 2397 O O . SER A 1 329 ? 12.881 -27.140 -30.115 1.00 55.09 329 SER A O 1
ATOM 2399 N N . SER A 1 330 ? 12.774 -25.059 -30.916 1.00 41.44 330 SER A N 1
ATOM 2400 C CA . SER A 1 330 ? 13.794 -25.325 -31.946 1.00 41.44 330 SER A CA 1
ATOM 2401 C C . SER A 1 330 ? 15.178 -25.134 -31.332 1.00 41.44 330 SER A C 1
ATOM 2403 O O . SER A 1 330 ? 15.315 -24.260 -30.475 1.00 41.44 330 SER A O 1
ATOM 2405 N N . PRO A 1 331 ? 16.206 -25.917 -31.723 1.00 42.00 331 PRO A N 1
ATOM 2406 C CA . PRO A 1 331 ? 17.540 -25.765 -31.174 1.00 42.00 331 PRO A CA 1
ATOM 2407 C C . PRO A 1 331 ? 18.055 -24.404 -31.623 1.00 42.00 331 PRO A C 1
ATOM 2409 O O . PRO A 1 331 ? 18.626 -24.251 -32.704 1.00 42.00 331 PRO A O 1
ATOM 2412 N N . ILE A 1 332 ? 17.831 -23.403 -30.775 1.00 41.03 332 ILE A N 1
ATOM 2413 C CA . ILE A 1 332 ? 18.637 -22.207 -30.735 1.00 41.03 332 ILE A CA 1
ATOM 2414 C C . ILE A 1 332 ? 20.040 -22.752 -30.547 1.00 41.03 332 ILE A C 1
ATOM 2416 O O . ILE A 1 332 ? 20.408 -23.277 -29.494 1.00 41.03 332 ILE A O 1
ATOM 2420 N N . ARG A 1 333 ? 20.776 -22.742 -31.658 1.00 36.41 333 ARG A N 1
ATOM 2421 C CA . ARG A 1 333 ? 22.226 -22.806 -31.695 1.00 36.41 333 ARG A CA 1
ATOM 2422 C C . ARG A 1 333 ? 22.720 -22.096 -30.441 1.00 36.41 333 ARG A C 1
ATOM 2424 O O . ARG A 1 333 ? 22.325 -20.952 -30.230 1.00 36.41 333 ARG A O 1
ATOM 2431 N N . ALA A 1 334 ? 23.467 -22.830 -29.612 1.00 35.75 334 ALA A N 1
ATOM 2432 C CA . ALA A 1 334 ? 23.999 -22.401 -28.321 1.00 35.75 334 ALA A CA 1
ATOM 2433 C C . ALA A 1 334 ? 24.254 -20.885 -28.287 1.00 35.75 334 ALA A C 1
ATOM 2435 O O . ALA A 1 334 ? 24.782 -20.377 -29.287 1.00 35.75 334 ALA A O 1
ATOM 2436 N N . PRO A 1 335 ? 23.869 -20.209 -27.182 1.00 35.84 335 PRO A N 1
ATOM 2437 C CA . PRO A 1 335 ? 23.681 -18.763 -27.098 1.00 35.84 335 PRO A CA 1
ATOM 2438 C C . PRO A 1 335 ? 24.727 -18.062 -27.943 1.00 35.84 335 PRO A C 1
ATOM 2440 O O . PRO A 1 335 ? 25.916 -18.123 -27.637 1.00 35.84 335 PRO A O 1
ATOM 2443 N N . GLN A 1 336 ? 24.298 -17.494 -29.067 1.00 32.94 336 GLN A N 1
ATOM 2444 C CA . GLN A 1 336 ? 25.151 -16.549 -29.760 1.00 32.94 336 GLN A CA 1
ATOM 2445 C C . GLN A 1 336 ? 25.106 -15.281 -28.906 1.00 32.94 336 GLN A C 1
ATOM 2447 O O . GLN A 1 336 ? 24.013 -14.744 -28.710 1.00 32.94 336 GLN A O 1
ATOM 2452 N N . PRO A 1 337 ? 26.241 -14.831 -28.350 1.00 39.41 337 PRO A N 1
ATOM 2453 C CA . PRO A 1 337 ? 26.324 -13.520 -27.731 1.00 39.41 337 PRO A CA 1
ATOM 2454 C C . PRO A 1 337 ? 25.948 -12.491 -28.805 1.00 39.41 337 PRO A C 1
ATOM 2456 O O . PRO A 1 337 ? 26.566 -12.459 -29.868 1.00 39.41 337 PRO A O 1
ATOM 2459 N N . GLY A 1 338 ? 24.904 -11.694 -28.573 1.00 41.12 338 GLY A N 1
ATOM 2460 C CA . GLY A 1 338 ? 24.680 -10.473 -29.351 1.00 41.12 338 GLY A CA 1
ATOM 2461 C C . GLY A 1 338 ? 25.849 -9.501 -29.131 1.00 41.12 338 GLY A C 1
ATOM 2462 O O . GLY A 1 338 ? 26.494 -9.573 -28.086 1.00 41.12 338 GLY A O 1
ATOM 2463 N N . PRO A 1 339 ? 26.158 -8.638 -30.112 1.00 51.06 339 PRO A N 1
ATOM 2464 C CA . PRO A 1 339 ? 27.509 -8.176 -30.434 1.00 51.06 339 PRO A CA 1
ATOM 2465 C C . PRO A 1 339 ? 28.076 -7.299 -29.320 1.00 51.06 339 PRO A C 1
ATOM 2467 O O . PRO A 1 339 ? 27.778 -6.111 -29.200 1.00 51.06 339 PRO A O 1
ATOM 2470 N N . GLY A 1 340 ? 28.875 -7.912 -28.467 1.00 62.00 340 GLY A N 1
ATOM 2471 C CA . GLY A 1 340 ? 29.448 -7.259 -27.306 1.00 62.00 340 GLY A CA 1
ATOM 2472 C C . GLY A 1 340 ? 30.338 -8.224 -26.559 1.00 62.00 340 GLY A C 1
ATOM 2473 O O . GLY A 1 340 ? 30.131 -8.501 -25.386 1.00 62.00 340 GLY A O 1
ATOM 2474 N N . SER A 1 341 ? 31.282 -8.809 -27.280 1.00 75.31 341 SER A N 1
ATOM 2475 C CA . SER A 1 341 ? 32.390 -9.539 -26.691 1.00 75.31 341 SER A CA 1
ATOM 2476 C C . SER A 1 341 ? 33.607 -8.626 -26.757 1.00 75.31 341 SER A C 1
ATOM 2478 O O . SER A 1 341 ? 33.802 -7.904 -27.736 1.00 75.31 341 SER A O 1
ATOM 2480 N N . CYS A 1 342 ? 34.441 -8.641 -25.729 1.00 82.06 342 CYS A N 1
ATOM 2481 C CA . CYS A 1 342 ? 35.699 -7.911 -25.738 1.00 82.06 342 CYS A CA 1
ATOM 2482 C C . CYS A 1 342 ? 36.646 -8.353 -26.857 1.00 82.06 342 CYS A C 1
ATOM 2484 O O . CYS A 1 342 ? 37.501 -7.571 -27.270 1.00 82.06 342 CYS A O 1
ATOM 2486 N N . ALA A 1 343 ? 36.459 -9.555 -27.405 1.00 80.38 343 ALA A N 1
ATOM 2487 C CA . ALA A 1 343 ? 37.185 -10.014 -28.586 1.00 80.38 343 ALA A CA 1
ATOM 2488 C C . ALA A 1 343 ? 36.795 -9.236 -29.858 1.00 80.38 343 ALA A C 1
ATOM 2490 O O . ALA A 1 343 ? 37.617 -9.112 -30.765 1.00 80.38 343 ALA A O 1
ATOM 2491 N N . GLU A 1 344 ? 35.575 -8.689 -29.919 1.00 76.12 344 GLU A N 1
ATOM 2492 C CA . GLU A 1 344 ? 35.085 -7.854 -31.026 1.00 76.12 344 GLU A CA 1
ATOM 2493 C C . GLU A 1 344 ? 35.166 -6.350 -30.725 1.00 76.12 344 GLU A C 1
ATOM 2495 O O . GLU A 1 344 ? 35.498 -5.564 -31.610 1.00 76.12 344 GLU A O 1
ATOM 2500 N N . LEU A 1 345 ? 34.873 -5.942 -29.485 1.00 77.00 345 LEU A N 1
ATOM 2501 C CA . LEU A 1 345 ? 34.863 -4.539 -29.054 1.00 77.00 345 LEU A CA 1
ATOM 2502 C C . LEU A 1 345 ? 36.270 -3.977 -28.802 1.00 77.00 345 LEU A C 1
ATOM 2504 O O . LEU A 1 345 ? 36.467 -2.764 -28.884 1.00 77.00 345 LEU A O 1
ATOM 2508 N N . GLY A 1 346 ? 37.240 -4.845 -28.507 1.00 74.31 346 GLY A N 1
ATOM 2509 C CA . GLY A 1 346 ? 38.573 -4.449 -28.069 1.00 74.31 346 GLY A CA 1
ATOM 2510 C C . GLY A 1 346 ? 38.603 -3.949 -26.619 1.00 74.31 346 GLY A C 1
ATOM 2511 O O . GLY A 1 346 ? 37.580 -3.626 -26.016 1.00 74.31 346 GLY A O 1
ATOM 2512 N N . CYS A 1 347 ? 39.805 -3.905 -26.049 1.00 84.38 347 CYS A N 1
ATOM 2513 C CA . CYS A 1 347 ? 40.038 -3.508 -24.660 1.00 84.38 347 CYS A CA 1
ATOM 2514 C C . CYS A 1 347 ? 40.354 -2.006 -24.539 1.00 84.38 347 CYS A C 1
ATOM 2516 O O . CYS A 1 347 ? 40.810 -1.387 -25.500 1.00 84.38 347 CYS A O 1
ATOM 2518 N N . ASP A 1 348 ? 40.121 -1.428 -23.356 1.00 72.00 348 ASP A N 1
ATOM 2519 C CA . ASP A 1 348 ? 40.487 -0.055 -22.946 1.00 72.00 348 ASP A CA 1
ATOM 2520 C C . ASP A 1 348 ? 39.620 1.100 -23.485 1.00 72.00 348 ASP A C 1
ATOM 2522 O O . ASP A 1 348 ? 39.940 2.271 -23.274 1.00 72.00 348 ASP A O 1
ATOM 2526 N N . SER A 1 349 ? 38.480 0.816 -24.125 1.00 67.50 349 SER A N 1
ATOM 2527 C CA . SER A 1 349 ? 37.577 1.859 -24.642 1.00 67.50 349 SER A CA 1
ATOM 2528 C C . SER A 1 349 ? 36.170 1.775 -24.052 1.00 67.50 349 SER A C 1
ATOM 2530 O O . SER A 1 349 ? 35.531 0.723 -24.049 1.00 67.50 349 SER A O 1
ATOM 2532 N N . PHE A 1 350 ? 35.662 2.907 -23.551 1.00 73.81 350 PHE A N 1
ATOM 2533 C CA . PHE A 1 350 ? 34.267 3.032 -23.129 1.00 73.81 350 PHE A CA 1
ATOM 2534 C C . PHE A 1 350 ? 33.365 3.152 -24.354 1.00 73.81 350 PHE A C 1
ATOM 2536 O O . PHE A 1 350 ? 33.486 4.099 -25.134 1.00 73.81 350 PHE A O 1
ATOM 2543 N N . SER A 1 351 ? 32.448 2.201 -24.501 1.00 70.56 351 SER A N 1
ATOM 2544 C CA . SER A 1 351 ? 31.525 2.149 -25.630 1.00 70.56 351 SER A CA 1
ATOM 2545 C C . SER A 1 351 ? 30.107 2.446 -25.143 1.00 70.56 351 SER A C 1
ATOM 2547 O O . SER A 1 351 ? 29.444 1.545 -24.636 1.00 70.56 351 SER A O 1
ATOM 2549 N N . PRO A 1 352 ? 29.599 3.684 -25.294 1.00 65.75 352 PRO A N 1
ATOM 2550 C CA . PRO A 1 352 ? 28.282 4.075 -24.778 1.00 65.75 352 PRO A CA 1
ATOM 2551 C C . PRO A 1 352 ? 27.108 3.349 -25.453 1.00 65.75 352 PRO A C 1
ATOM 2553 O O . PRO A 1 352 ? 26.010 3.336 -24.908 1.00 65.75 352 PRO A O 1
ATOM 2556 N N . ALA A 1 353 ? 27.335 2.755 -26.627 1.00 62.62 353 ALA A N 1
ATOM 2557 C CA . ALA A 1 353 ? 26.359 1.937 -27.346 1.00 62.62 353 ALA A CA 1
ATOM 2558 C C . ALA A 1 353 ? 26.504 0.429 -27.068 1.00 62.62 353 ALA A C 1
ATOM 2560 O O . ALA A 1 353 ? 25.675 -0.354 -27.527 1.00 62.62 353 ALA A O 1
ATOM 2561 N N . ALA A 1 354 ? 27.553 0.012 -26.350 1.00 66.69 354 ALA A N 1
ATOM 2562 C CA . ALA A 1 354 ? 27.775 -1.388 -26.028 1.00 66.69 354 ALA A CA 1
ATOM 2563 C C . ALA A 1 354 ? 26.976 -1.783 -24.784 1.00 66.69 354 ALA A C 1
ATOM 2565 O O . ALA A 1 354 ? 26.924 -1.065 -23.785 1.00 66.69 354 ALA A O 1
ATOM 2566 N N . MET A 1 355 ? 26.367 -2.961 -24.860 1.00 73.88 355 MET A N 1
ATOM 2567 C CA . MET A 1 355 ? 25.514 -3.539 -23.814 1.00 73.88 355 MET A CA 1
ATOM 2568 C C . MET A 1 355 ? 26.317 -3.964 -22.572 1.00 73.88 355 MET A C 1
ATOM 2570 O O . MET A 1 355 ? 25.744 -4.214 -21.515 1.00 73.88 355 MET A O 1
ATOM 2574 N N . CYS A 1 356 ? 27.639 -4.039 -22.717 1.00 82.12 356 CYS A N 1
ATOM 2575 C CA . CYS A 1 356 ? 28.624 -4.314 -21.686 1.00 82.12 356 CYS A CA 1
ATOM 2576 C C . CYS A 1 356 ? 29.928 -3.569 -22.020 1.00 82.12 356 CYS A C 1
ATOM 2578 O O . CYS A 1 356 ? 30.120 -3.105 -23.146 1.00 82.12 356 CYS A O 1
ATOM 2580 N N . GLN A 1 357 ? 30.811 -3.413 -21.039 1.00 88.12 357 GLN A N 1
ATOM 2581 C CA . GLN A 1 357 ? 32.048 -2.646 -21.151 1.00 88.12 357 GLN A CA 1
ATOM 2582 C C . GLN A 1 357 ? 33.285 -3.548 -21.100 1.00 88.12 357 GLN A C 1
ATOM 2584 O O . GLN A 1 357 ? 33.331 -4.525 -20.352 1.00 88.12 357 GLN A O 1
ATOM 2589 N N . CYS A 1 358 ? 34.302 -3.168 -21.877 1.00 87.06 358 CYS A N 1
ATOM 2590 C CA . CYS A 1 358 ? 35.600 -3.843 -21.975 1.00 87.06 358 CYS A CA 1
ATOM 2591 C C . CYS A 1 358 ? 36.750 -2.943 -21.497 1.00 87.06 358 CYS A C 1
ATOM 2593 O O . CYS A 1 358 ? 37.772 -2.799 -22.166 1.00 87.06 358 CYS A O 1
ATOM 2595 N N . ASN A 1 359 ? 36.559 -2.280 -20.356 1.00 84.56 359 ASN A N 1
ATOM 2596 C CA . ASN A 1 359 ? 37.532 -1.379 -19.734 1.00 84.56 359 ASN A CA 1
ATOM 2597 C C . ASN A 1 359 ? 37.623 -1.634 -18.224 1.00 84.56 359 ASN A C 1
ATOM 2599 O O . ASN A 1 359 ? 36.693 -2.177 -17.635 1.00 84.56 359 ASN A O 1
ATOM 2603 N N . ASP A 1 360 ? 38.702 -1.170 -17.593 1.00 84.31 360 ASP A N 1
ATOM 2604 C CA . ASP A 1 360 ? 38.988 -1.422 -16.171 1.00 84.31 360 ASP A CA 1
ATOM 2605 C C . ASP A 1 360 ? 37.921 -0.876 -15.199 1.00 84.31 360 ASP A C 1
ATOM 2607 O O . ASP A 1 360 ? 37.753 -1.384 -14.088 1.00 84.31 360 ASP A O 1
ATOM 2611 N N . GLU A 1 361 ? 37.137 0.124 -15.615 1.00 83.50 361 GLU A N 1
ATOM 2612 C CA . GLU A 1 361 ? 36.049 0.686 -14.803 1.00 83.50 361 GLU A CA 1
ATOM 2613 C C . GLU A 1 361 ? 34.803 -0.213 -14.757 1.00 83.50 361 GLU A C 1
ATOM 2615 O O . GLU A 1 361 ? 33.925 -0.001 -13.910 1.00 83.50 361 GLU A O 1
ATOM 2620 N N . CYS A 1 362 ? 34.710 -1.224 -15.629 1.00 83.38 362 CYS A N 1
ATOM 2621 C CA . CYS A 1 362 ? 33.529 -2.077 -15.723 1.00 83.38 362 CYS A CA 1
ATOM 2622 C C . CYS A 1 362 ? 33.301 -2.901 -14.449 1.00 83.38 362 CYS A C 1
ATOM 2624 O O . CYS A 1 362 ? 32.161 -3.112 -14.033 1.00 83.38 362 CYS A O 1
ATOM 2626 N N . ALA A 1 363 ? 34.378 -3.311 -13.766 1.00 78.69 363 ALA A N 1
ATOM 2627 C CA . ALA A 1 363 ? 34.292 -4.120 -12.549 1.00 78.69 363 ALA A CA 1
ATOM 2628 C C . ALA A 1 363 ? 33.692 -3.317 -11.389 1.00 78.69 363 ALA A C 1
ATOM 2630 O O . ALA A 1 363 ? 32.922 -3.836 -10.581 1.00 78.69 363 ALA A O 1
ATOM 2631 N N . ARG A 1 364 ? 33.992 -2.014 -11.340 1.00 74.88 364 ARG A N 1
ATOM 2632 C CA . ARG A 1 364 ? 33.441 -1.090 -10.344 1.00 74.88 364 ARG A CA 1
ATOM 2633 C C . ARG A 1 364 ? 31.978 -0.746 -10.624 1.00 74.88 364 ARG A C 1
ATOM 2635 O O . ARG A 1 364 ? 31.231 -0.453 -9.692 1.00 74.88 364 ARG A O 1
ATOM 2642 N N . ARG A 1 365 ? 31.575 -0.733 -11.896 1.00 78.12 365 ARG A N 1
ATOM 2643 C CA . ARG A 1 365 ? 30.222 -0.357 -12.338 1.00 78.12 365 ARG A CA 1
ATOM 2644 C C . ARG A 1 365 ? 29.286 -1.557 -12.512 1.00 78.12 365 ARG A C 1
ATOM 2646 O O . ARG A 1 365 ? 28.078 -1.354 -12.586 1.00 78.12 365 ARG A O 1
ATOM 2653 N N . GLY A 1 366 ? 29.824 -2.777 -12.503 1.00 79.25 366 GLY A N 1
ATOM 2654 C CA . GLY A 1 366 ? 29.063 -4.020 -12.632 1.00 79.25 366 GLY A CA 1
ATOM 2655 C C . GLY A 1 366 ? 28.548 -4.278 -14.048 1.00 79.25 366 GLY A C 1
ATOM 2656 O O . GLY A 1 366 ? 27.564 -4.993 -14.205 1.00 79.25 366 GLY A O 1
ATOM 2657 N N . ASP A 1 367 ? 29.179 -3.684 -15.063 1.00 85.44 367 ASP A N 1
ATOM 2658 C CA . ASP A 1 367 ? 28.756 -3.742 -16.466 1.00 85.44 367 ASP A CA 1
ATOM 2659 C C . ASP A 1 367 ? 29.796 -4.404 -17.390 1.00 85.44 367 ASP A C 1
ATOM 2661 O O . ASP A 1 367 ? 29.771 -4.179 -18.597 1.00 85.44 367 ASP A O 1
ATOM 2665 N N . CYS A 1 368 ? 30.706 -5.232 -16.857 1.00 85.19 368 CYS A N 1
ATOM 2666 C CA . CYS A 1 368 ? 31.704 -5.949 -17.662 1.00 85.19 368 CYS A CA 1
ATOM 2667 C C . CYS A 1 368 ? 31.081 -6.936 -18.656 1.00 85.19 368 CYS A C 1
ATOM 2669 O O . CYS A 1 368 ? 30.126 -7.645 -18.332 1.00 85.19 368 CYS A O 1
ATOM 2671 N N . CYS A 1 369 ? 31.677 -7.040 -19.847 1.00 85.81 369 CYS A N 1
ATOM 2672 C CA . CYS A 1 369 ? 31.334 -8.107 -20.786 1.00 85.81 369 CYS A CA 1
ATOM 2673 C C . CYS A 1 369 ? 31.684 -9.486 -20.219 1.00 85.81 369 CYS A C 1
ATOM 2675 O O . CYS A 1 369 ? 32.617 -9.638 -19.430 1.00 85.81 369 CYS A O 1
ATOM 2677 N N . ALA A 1 370 ? 30.939 -10.510 -20.636 1.00 83.06 370 ALA A N 1
ATOM 2678 C CA . ALA A 1 370 ? 31.085 -11.865 -20.101 1.00 83.06 370 ALA A CA 1
ATOM 2679 C C . ALA A 1 370 ? 32.475 -12.473 -20.367 1.00 83.06 370 ALA A C 1
ATOM 2681 O O . ALA A 1 370 ? 32.958 -13.281 -19.578 1.00 83.06 370 ALA A O 1
ATOM 2682 N N . ASP A 1 371 ? 33.128 -12.071 -21.459 1.00 84.38 371 ASP A N 1
ATOM 2683 C CA . ASP A 1 371 ? 34.485 -12.470 -21.829 1.00 84.38 371 ASP A CA 1
ATOM 2684 C C . ASP A 1 371 ? 35.551 -11.451 -21.394 1.00 84.38 371 ASP A C 1
ATOM 2686 O O . ASP A 1 371 ? 36.712 -11.614 -21.760 1.00 84.38 371 ASP A O 1
ATOM 2690 N N . TYR A 1 372 ? 35.198 -10.429 -20.603 1.00 81.75 372 TYR A N 1
ATOM 2691 C CA . TYR A 1 372 ? 36.129 -9.395 -20.145 1.00 81.75 372 TYR A CA 1
ATOM 2692 C C . TYR A 1 372 ? 37.325 -9.994 -19.412 1.00 81.75 372 TYR A C 1
ATOM 2694 O O . TYR A 1 372 ? 38.464 -9.711 -19.783 1.00 81.75 372 TYR A O 1
ATOM 2702 N N . GLU A 1 373 ? 37.081 -10.881 -18.438 1.00 78.75 373 GLU A N 1
ATOM 2703 C CA . GLU A 1 373 ? 38.177 -11.525 -17.714 1.00 78.75 373 GLU A CA 1
ATOM 2704 C C . GLU A 1 373 ? 39.034 -12.415 -18.614 1.00 78.75 373 GLU A C 1
ATOM 2706 O O . GLU A 1 373 ? 40.248 -12.434 -18.491 1.00 78.75 373 GLU A O 1
ATOM 2711 N N . ALA A 1 374 ? 38.424 -13.128 -19.557 1.00 77.69 374 ALA A N 1
ATOM 2712 C CA . ALA A 1 374 ? 39.159 -14.030 -20.436 1.00 77.69 374 ALA A CA 1
ATOM 2713 C C . ALA A 1 374 ? 39.904 -13.305 -21.577 1.00 77.69 374 ALA A C 1
ATOM 2715 O O . ALA A 1 374 ? 40.844 -13.869 -22.134 1.00 77.69 374 ALA A O 1
ATOM 2716 N N . THR A 1 375 ? 39.485 -12.085 -21.935 1.00 79.44 375 THR A N 1
ATOM 2717 C CA . THR A 1 375 ? 39.904 -11.402 -23.172 1.00 79.44 375 THR A CA 1
ATOM 2718 C C . THR A 1 375 ? 40.684 -10.114 -22.928 1.00 79.44 375 THR A C 1
ATOM 2720 O O . THR A 1 375 ? 41.701 -9.895 -23.578 1.00 79.44 375 THR A O 1
ATOM 2723 N N . CYS A 1 376 ? 40.239 -9.272 -21.989 1.00 77.88 376 CYS A N 1
ATOM 2724 C CA . CYS A 1 376 ? 40.903 -8.009 -21.627 1.00 77.88 376 CYS A CA 1
ATOM 2725 C C . CYS A 1 376 ? 41.663 -8.095 -20.312 1.00 77.88 376 CYS A C 1
ATOM 2727 O O . CYS A 1 376 ? 42.684 -7.438 -20.138 1.00 77.88 376 CYS A O 1
ATOM 2729 N N . HIS A 1 377 ? 41.190 -8.961 -19.422 1.00 74.06 377 HIS A N 1
ATOM 2730 C CA . HIS A 1 377 ? 41.874 -9.370 -18.210 1.00 74.06 377 HIS A CA 1
ATOM 2731 C C . HIS A 1 377 ? 42.589 -10.711 -18.414 1.00 74.06 377 HIS A C 1
ATOM 2733 O O . HIS A 1 377 ? 42.738 -11.503 -17.480 1.00 74.06 377 HIS A O 1
ATOM 2739 N N . LEU A 1 378 ? 43.119 -10.945 -19.628 1.00 55.62 378 LEU A N 1
ATOM 2740 C CA . LEU A 1 378 ? 44.306 -11.789 -19.721 1.00 55.62 378 LEU A CA 1
ATOM 2741 C C . LEU A 1 378 ? 45.239 -11.307 -18.605 1.00 55.62 378 LEU A C 1
ATOM 2743 O O . LEU A 1 378 ? 45.373 -10.084 -18.447 1.00 55.62 378 LEU A O 1
ATOM 2747 N N . PRO A 1 379 ? 45.878 -12.194 -17.816 1.00 49.06 379 PRO A N 1
ATOM 2748 C CA . PRO A 1 379 ? 47.043 -11.741 -17.088 1.00 49.06 379 PRO A CA 1
ATOM 2749 C C . PRO A 1 379 ? 47.864 -11.038 -18.158 1.00 49.06 379 PRO A C 1
ATOM 2751 O O . PRO A 1 379 ? 48.183 -11.652 -19.181 1.00 49.06 379 PRO A O 1
ATOM 2754 N N . LYS A 1 380 ? 48.073 -9.724 -18.007 1.00 44.62 380 LYS A N 1
ATOM 2755 C CA . LYS A 1 380 ? 49.140 -9.057 -18.729 1.00 44.62 380 LYS A CA 1
ATOM 2756 C C . LYS A 1 380 ? 50.331 -9.929 -18.372 1.00 44.62 380 LYS A C 1
ATOM 2758 O O . LYS A 1 380 ? 50.863 -9.812 -17.271 1.00 44.62 380 LYS A O 1
ATOM 2763 N N . GLU A 1 381 ? 50.685 -10.864 -19.259 1.00 49.31 381 GLU A N 1
ATOM 2764 C CA . GLU A 1 381 ? 52.062 -11.276 -19.426 1.00 49.31 381 GLU A CA 1
ATOM 2765 C C . GLU A 1 381 ? 52.777 -9.939 -19.351 1.00 49.31 381 GLU A C 1
ATOM 2767 O O . GLU A 1 381 ? 52.429 -9.047 -20.143 1.00 49.31 381 GLU A O 1
ATOM 2772 N N . PRO A 1 382 ? 53.567 -9.708 -18.287 1.00 49.94 382 PRO A N 1
ATOM 2773 C CA . PRO A 1 382 ? 54.119 -8.393 -18.049 1.00 49.94 382 PRO A CA 1
ATOM 2774 C C . PRO A 1 382 ? 54.745 -8.004 -19.378 1.00 49.94 382 PRO A C 1
ATOM 2776 O O . PRO A 1 382 ? 55.473 -8.807 -19.963 1.00 49.94 382 PRO A O 1
ATOM 2779 N N . LEU A 1 383 ? 54.377 -6.840 -19.925 1.00 57.25 383 LEU A N 1
ATOM 2780 C CA . LEU A 1 383 ? 54.745 -6.467 -21.298 1.00 57.25 383 LEU A CA 1
ATOM 2781 C C . LEU A 1 383 ? 56.279 -6.418 -21.497 1.00 57.25 383 LEU A C 1
ATOM 2783 O O . LEU A 1 383 ? 56.772 -6.198 -22.602 1.00 57.25 383 LEU A O 1
ATOM 2787 N N . GLY A 1 384 ? 57.043 -6.685 -20.437 1.00 65.25 384 GLY A N 1
ATOM 2788 C CA . GLY A 1 384 ? 58.420 -7.115 -20.458 1.00 65.25 384 GLY A CA 1
ATOM 2789 C C . GLY A 1 384 ? 58.678 -8.585 -20.134 1.00 65.25 384 GLY A C 1
ATOM 2790 O O . GLY A 1 384 ? 58.308 -9.096 -19.082 1.00 65.25 384 GLY A O 1
ATOM 2791 N N . SER A 1 385 ? 59.480 -9.223 -20.980 1.00 82.25 385 SER A N 1
ATOM 2792 C CA . SER A 1 385 ? 60.253 -10.412 -20.619 1.00 82.25 385 SER A CA 1
ATOM 2793 C C . SER A 1 385 ? 61.724 -10.174 -20.949 1.00 82.25 385 SER A C 1
ATOM 2795 O O . SER A 1 385 ? 62.064 -9.398 -21.847 1.00 82.25 385 SER A O 1
ATOM 2797 N N . CYS A 1 386 ? 62.628 -10.852 -20.256 1.00 84.50 386 CYS A N 1
ATOM 2798 C CA . CYS A 1 386 ? 64.057 -10.812 -20.541 1.00 84.50 386 CYS A CA 1
ATOM 2799 C C . CYS A 1 386 ? 64.419 -11.453 -21.877 1.00 84.50 386 CYS A C 1
ATOM 2801 O O . CYS A 1 386 ? 65.471 -11.142 -22.436 1.00 84.50 386 CYS A O 1
ATOM 2803 N N . ALA A 1 387 ? 63.539 -12.284 -22.433 1.00 80.94 387 ALA A N 1
ATOM 2804 C CA . ALA A 1 387 ? 63.616 -12.712 -23.821 1.00 80.94 387 ALA A CA 1
ATOM 2805 C C . ALA A 1 387 ? 63.507 -11.535 -24.810 1.00 80.94 387 ALA A C 1
ATOM 2807 O O . ALA A 1 387 ? 64.132 -11.583 -25.867 1.00 80.94 387 ALA A O 1
ATOM 2808 N N . ILE A 1 388 ? 62.747 -10.490 -24.462 1.00 78.38 388 ILE A N 1
ATOM 2809 C CA . ILE A 1 388 ? 62.496 -9.312 -25.306 1.00 78.38 388 ILE A CA 1
ATOM 2810 C C . ILE A 1 388 ? 63.474 -8.178 -24.977 1.00 78.38 388 ILE A C 1
ATOM 2812 O O . ILE A 1 388 ? 64.073 -7.591 -25.875 1.00 78.38 388 ILE A O 1
ATOM 2816 N N . PHE A 1 389 ? 63.668 -7.870 -23.693 1.00 81.00 389 PHE A N 1
ATOM 2817 C CA . PHE A 1 389 ? 64.534 -6.770 -23.257 1.00 81.00 389 PHE A CA 1
ATOM 2818 C C . PHE A 1 389 ? 66.026 -7.101 -23.315 1.00 81.00 389 PHE A C 1
ATOM 2820 O O . PHE A 1 389 ? 66.857 -6.194 -23.400 1.00 81.00 389 PHE A O 1
ATOM 2827 N N . GLY A 1 390 ? 66.371 -8.388 -23.273 1.00 76.62 390 GLY A N 1
ATOM 2828 C CA . GLY A 1 390 ? 67.737 -8.846 -23.062 1.00 76.62 390 GLY A CA 1
ATOM 2829 C C . GLY A 1 390 ? 68.223 -8.591 -21.631 1.00 76.62 390 GLY A C 1
ATOM 2830 O O . GLY A 1 390 ? 67.633 -7.831 -20.864 1.00 76.62 390 GLY A O 1
ATOM 2831 N N . CYS A 1 391 ? 69.336 -9.225 -21.261 1.00 85.38 391 CYS A N 1
ATOM 2832 C CA . CYS A 1 391 ? 69.970 -9.063 -19.948 1.00 85.38 391 CYS A CA 1
ATOM 2833 C C . CYS A 1 391 ? 70.774 -7.757 -19.882 1.00 85.38 391 CYS A C 1
ATOM 2835 O O . CYS A 1 391 ? 72.002 -7.759 -19.790 1.00 85.38 391 CYS A O 1
ATOM 2837 N N . ILE A 1 392 ? 70.073 -6.637 -20.029 1.00 72.44 392 ILE A N 1
ATOM 2838 C CA . ILE A 1 392 ? 70.631 -5.286 -20.043 1.00 72.44 392 ILE A CA 1
ATOM 2839 C C . ILE A 1 392 ? 70.418 -4.602 -18.687 1.00 72.44 392 ILE A C 1
ATOM 2841 O O . ILE A 1 392 ? 69.570 -5.014 -17.900 1.00 72.44 392 ILE A O 1
ATOM 2845 N N . GLY A 1 393 ? 71.198 -3.554 -18.402 1.00 74.19 393 GLY A N 1
ATOM 2846 C CA . GLY A 1 393 ? 71.070 -2.777 -17.163 1.00 74.19 393 GLY A CA 1
ATOM 2847 C C . GLY A 1 393 ? 69.710 -2.079 -17.001 1.00 74.19 393 GLY A C 1
ATOM 2848 O O . GLY A 1 393 ? 68.905 -2.029 -17.931 1.00 74.19 393 GLY A O 1
ATOM 2849 N N . PHE A 1 394 ? 69.476 -1.510 -15.814 1.00 79.81 394 PHE A N 1
ATOM 2850 C CA . PHE A 1 394 ? 68.193 -0.927 -15.416 1.00 79.81 394 PHE A CA 1
ATOM 2851 C C . PHE A 1 394 ? 67.643 0.108 -16.418 1.00 79.81 394 PHE A C 1
ATOM 2853 O O . PHE A 1 394 ? 68.284 1.118 -16.715 1.00 79.81 394 PHE A O 1
ATOM 2860 N N . ARG A 1 395 ? 66.418 -0.123 -16.901 1.00 78.44 395 ARG A N 1
ATOM 2861 C CA . ARG A 1 395 ? 65.625 0.808 -17.721 1.00 78.44 395 ARG A CA 1
ATOM 2862 C C . ARG A 1 395 ? 64.409 1.307 -16.940 1.00 78.44 395 ARG A C 1
ATOM 2864 O O . ARG A 1 395 ? 63.530 0.527 -16.622 1.00 78.44 395 ARG A O 1
ATOM 2871 N N . GLN A 1 396 ? 64.328 2.612 -16.698 1.00 78.31 396 GLN A N 1
ATOM 2872 C CA . GLN A 1 396 ? 63.295 3.229 -15.851 1.00 78.31 396 GLN A CA 1
ATOM 2873 C C . GLN A 1 396 ? 61.852 3.137 -16.396 1.00 78.31 396 GLN A C 1
ATOM 2875 O O . GLN A 1 396 ? 60.916 3.428 -15.662 1.00 78.31 396 GLN A O 1
ATOM 2880 N N . GLY A 1 397 ? 61.664 2.763 -17.664 1.00 71.75 397 GLY A N 1
ATOM 2881 C CA . GLY A 1 397 ? 60.350 2.684 -18.314 1.00 71.75 397 GLY A CA 1
ATOM 2882 C C . GLY A 1 397 ? 59.859 1.266 -18.596 1.00 71.75 397 GLY A C 1
ATOM 2883 O O . GLY A 1 397 ? 58.880 1.121 -19.317 1.00 71.75 397 GLY A O 1
ATOM 2884 N N . ASN A 1 398 ? 60.552 0.239 -18.102 1.00 79.06 398 ASN A N 1
ATOM 2885 C CA . ASN A 1 398 ? 60.117 -1.136 -18.299 1.00 79.06 398 ASN A CA 1
ATOM 2886 C C . ASN A 1 398 ? 59.181 -1.562 -17.164 1.00 79.06 398 ASN A C 1
ATOM 2888 O O . ASN A 1 398 ? 59.439 -1.273 -15.997 1.00 79.06 398 ASN A O 1
ATOM 2892 N N . ASP A 1 399 ? 58.148 -2.329 -17.507 1.00 80.25 399 ASP A N 1
ATOM 2893 C CA . ASP A 1 399 ? 57.193 -2.874 -16.532 1.00 80.25 399 ASP A CA 1
ATOM 2894 C C . ASP A 1 399 ? 57.828 -3.921 -15.596 1.00 80.25 399 ASP A C 1
ATOM 2896 O O . ASP A 1 399 ? 57.294 -4.236 -14.534 1.00 80.25 399 ASP A O 1
ATOM 2900 N N . CYS A 1 400 ? 58.993 -4.451 -15.975 1.00 86.00 400 CYS A N 1
ATOM 2901 C CA . CYS A 1 400 ? 59.843 -5.306 -15.158 1.00 86.00 400 CYS A CA 1
ATOM 2902 C C . CYS A 1 400 ? 61.310 -5.217 -15.614 1.00 86.00 400 CYS A C 1
ATOM 2904 O O . CYS A 1 400 ? 61.623 -4.836 -16.746 1.00 86.00 400 CYS A O 1
ATOM 2906 N N . GLN A 1 401 ? 62.230 -5.600 -14.731 1.00 89.31 401 GLN A N 1
ATOM 2907 C CA . GLN A 1 401 ? 63.668 -5.442 -14.920 1.00 89.31 401 GLN A CA 1
ATOM 2908 C C . GLN A 1 401 ? 64.382 -6.761 -15.229 1.00 89.31 401 GLN A C 1
ATOM 2910 O O . GLN A 1 401 ? 64.066 -7.809 -14.663 1.00 89.31 401 GLN A O 1
ATOM 2915 N N . CYS A 1 402 ? 65.407 -6.678 -16.083 1.00 89.12 402 CYS A N 1
ATOM 2916 C CA . CYS A 1 402 ? 66.273 -7.796 -16.480 1.00 89.12 402 CYS A CA 1
ATOM 2917 C C . CYS A 1 402 ? 67.734 -7.615 -16.044 1.00 89.12 402 CYS A C 1
ATOM 2919 O O . CYS A 1 402 ? 68.649 -8.175 -16.651 1.00 89.12 402 CYS A O 1
ATOM 2921 N N . ASP A 1 403 ? 67.944 -6.844 -14.975 1.00 88.12 403 ASP A N 1
ATOM 2922 C CA . ASP A 1 403 ? 69.243 -6.573 -14.365 1.00 88.12 403 ASP A CA 1
ATOM 2923 C C . ASP A 1 403 ? 69.369 -7.237 -12.975 1.00 88.12 403 ASP A C 1
ATOM 2925 O O . ASP A 1 403 ? 68.357 -7.484 -12.323 1.00 88.12 403 ASP A O 1
ATOM 2929 N N . PRO A 1 404 ? 70.588 -7.514 -12.471 1.00 84.94 404 PRO A N 1
ATOM 2930 C CA . PRO A 1 404 ? 70.788 -8.143 -11.156 1.00 84.94 404 PRO A CA 1
ATOM 2931 C C . PRO A 1 404 ? 70.166 -7.394 -9.972 1.00 84.94 404 PRO A C 1
ATOM 2933 O O . PRO A 1 404 ? 69.852 -7.999 -8.947 1.00 84.94 404 PRO A O 1
ATOM 2936 N N . GLY A 1 405 ? 69.961 -6.081 -10.098 1.00 82.31 405 GLY A N 1
ATOM 2937 C CA . GLY A 1 405 ? 69.303 -5.268 -9.085 1.00 82.31 405 GLY A CA 1
ATOM 2938 C C . GLY A 1 405 ? 67.815 -5.578 -8.934 1.00 82.31 405 GLY A C 1
ATOM 2939 O O . GLY A 1 405 ? 67.251 -5.254 -7.887 1.00 82.31 405 GLY A O 1
ATOM 2940 N N . CYS A 1 406 ? 67.180 -6.244 -9.903 1.00 85.56 406 CYS A N 1
ATOM 2941 C CA . CYS A 1 406 ? 65.746 -6.516 -9.867 1.00 85.56 406 CYS A CA 1
ATOM 2942 C C . CYS A 1 406 ? 65.329 -7.403 -8.684 1.00 85.56 406 CYS A C 1
ATOM 2944 O O . CYS A 1 406 ? 64.265 -7.204 -8.099 1.00 85.56 406 CYS A O 1
ATOM 2946 N N . GLN A 1 407 ? 66.191 -8.345 -8.273 1.00 84.06 407 GLN A N 1
ATOM 2947 C CA . GLN A 1 407 ? 65.895 -9.276 -7.176 1.00 84.06 407 GLN A CA 1
ATOM 2948 C C . GLN A 1 407 ? 65.798 -8.545 -5.838 1.00 84.06 407 GLN A C 1
ATOM 2950 O O . GLN A 1 407 ? 64.988 -8.898 -4.986 1.00 84.06 407 GLN A O 1
ATOM 2955 N N . LYS A 1 408 ? 66.598 -7.487 -5.668 1.00 81.94 408 LYS A N 1
ATOM 2956 C CA . LYS A 1 408 ? 66.581 -6.650 -4.467 1.00 81.94 408 LYS A CA 1
ATOM 2957 C C . LYS A 1 408 ? 65.340 -5.757 -4.401 1.00 81.94 408 LYS A C 1
ATOM 2959 O O . LYS A 1 408 ? 64.867 -5.467 -3.308 1.00 81.94 408 LYS A O 1
ATOM 2964 N N . HIS A 1 409 ? 64.837 -5.312 -5.550 1.00 80.00 409 HIS A N 1
ATOM 2965 C CA . HIS A 1 409 ? 63.718 -4.369 -5.638 1.00 80.00 409 HIS A CA 1
ATOM 2966 C C . HIS A 1 409 ? 62.365 -5.054 -5.886 1.00 80.00 409 HIS A C 1
ATOM 2968 O O . HIS A 1 409 ? 61.344 -4.375 -5.909 1.00 80.00 409 HIS A O 1
ATOM 2974 N N . GLY A 1 410 ? 62.344 -6.383 -6.044 1.00 84.88 410 GLY A N 1
ATOM 2975 C CA . GLY A 1 410 ? 61.116 -7.160 -6.222 1.00 84.88 410 GLY A CA 1
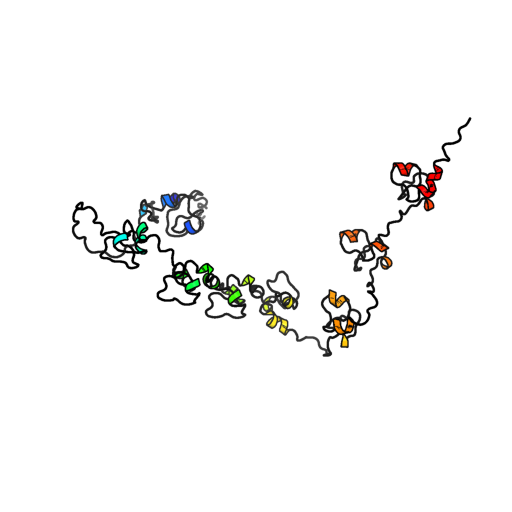ATOM 2976 C C . GLY A 1 410 ? 60.411 -6.907 -7.556 1.00 84.88 410 GLY A C 1
ATOM 2977 O O . GLY A 1 410 ? 59.206 -7.102 -7.646 1.00 84.88 410 GLY A O 1
ATOM 2978 N N . ASN A 1 411 ? 61.145 -6.463 -8.579 1.00 86.88 411 ASN A N 1
ATOM 2979 C CA . ASN A 1 411 ? 60.597 -6.064 -9.878 1.00 86.88 411 ASN A CA 1
ATOM 2980 C C . ASN A 1 411 ? 61.232 -6.820 -11.061 1.00 86.88 411 ASN A C 1
ATOM 2982 O O . ASN A 1 411 ? 61.302 -6.289 -12.167 1.00 86.88 411 ASN A O 1
ATOM 2986 N N . CYS A 1 412 ? 61.730 -8.043 -10.844 1.00 87.19 412 CYS A N 1
ATOM 2987 C CA . CYS A 1 412 ? 62.259 -8.881 -11.925 1.00 87.19 412 CYS A CA 1
ATOM 2988 C C . CYS A 1 412 ? 61.171 -9.305 -12.912 1.00 87.19 412 CYS A C 1
ATOM 2990 O O . CYS A 1 412 ? 60.064 -9.649 -12.503 1.00 87.19 412 CYS A O 1
ATOM 2992 N N . CYS A 1 413 ? 61.518 -9.375 -14.199 1.00 88.12 413 CYS A N 1
ATOM 2993 C CA . CYS A 1 413 ? 60.664 -10.048 -15.177 1.00 88.12 413 CYS A CA 1
ATOM 2994 C C . CYS A 1 413 ? 60.527 -11.541 -14.852 1.00 88.12 413 CYS A C 1
ATOM 2996 O O . CYS A 1 413 ? 61.456 -12.156 -14.318 1.00 88.12 413 CYS A O 1
ATOM 2998 N N . GLY A 1 414 ? 59.381 -12.135 -15.197 1.00 86.00 414 GLY A N 1
ATOM 2999 C CA . GLY A 1 414 ? 59.043 -13.517 -14.830 1.00 86.00 414 GLY A CA 1
ATOM 3000 C C . GLY A 1 414 ? 60.032 -14.572 -15.345 1.00 86.00 414 GLY A C 1
ATOM 3001 O O . GLY A 1 414 ? 60.230 -15.601 -14.706 1.00 86.00 414 GLY A O 1
ATOM 3002 N N . ASP A 1 415 ? 60.719 -14.295 -16.454 1.00 87.06 415 ASP A N 1
ATOM 3003 C CA . ASP A 1 415 ? 61.730 -15.158 -17.072 1.00 87.06 415 ASP A CA 1
ATOM 3004 C C . ASP A 1 415 ? 63.184 -14.773 -16.719 1.00 87.06 415 ASP A C 1
ATOM 3006 O O . ASP A 1 415 ? 64.127 -15.370 -17.246 1.00 87.06 415 ASP A O 1
ATOM 3010 N N . TYR A 1 416 ? 63.401 -13.815 -15.808 1.00 85.31 416 TYR A N 1
ATOM 3011 C CA . TYR A 1 416 ? 64.738 -13.347 -15.415 1.00 85.31 416 TYR A CA 1
ATOM 3012 C C . TYR A 1 416 ? 65.632 -14.481 -14.896 1.00 85.31 416 TYR A C 1
ATOM 3014 O O . TYR A 1 416 ? 66.781 -14.620 -15.327 1.00 85.31 416 TYR A O 1
ATOM 3022 N N . SER A 1 417 ? 65.104 -15.328 -14.009 1.00 83.75 417 SER A N 1
ATOM 3023 C CA . SER A 1 417 ? 65.852 -16.446 -13.420 1.00 83.75 417 SER A CA 1
ATOM 3024 C C . SER A 1 417 ? 66.248 -17.501 -14.452 1.00 83.75 417 SER A C 1
ATOM 3026 O O . SER A 1 417 ? 67.320 -18.094 -14.360 1.00 83.75 417 SER A O 1
ATOM 3028 N N . ALA A 1 418 ? 65.419 -17.695 -15.476 1.00 82.06 418 ALA A N 1
ATOM 3029 C CA . ALA A 1 418 ? 65.674 -18.652 -16.542 1.00 82.06 418 ALA A CA 1
ATOM 3030 C C . ALA A 1 418 ? 66.649 -18.122 -17.609 1.00 82.06 418 ALA A C 1
ATOM 3032 O O . ALA A 1 418 ? 67.297 -18.922 -18.283 1.00 82.06 418 ALA A O 1
ATOM 3033 N N . ARG A 1 419 ? 66.758 -16.795 -17.791 1.00 79.88 419 ARG A N 1
ATOM 3034 C CA . ARG A 1 419 ? 67.482 -16.198 -18.934 1.00 79.88 419 ARG A CA 1
ATOM 3035 C C . ARG A 1 419 ? 68.680 -15.329 -18.565 1.00 79.88 419 ARG A C 1
ATOM 3037 O O . ARG A 1 419 ? 69.663 -15.323 -19.298 1.00 79.88 419 ARG A O 1
ATOM 3044 N N . CYS A 1 420 ? 68.620 -14.617 -17.444 1.00 81.38 420 CYS A N 1
ATOM 3045 C CA . CYS A 1 420 ? 69.604 -13.600 -17.068 1.00 81.38 420 CYS A CA 1
ATOM 3046 C C . CYS A 1 420 ? 70.309 -13.866 -15.736 1.00 81.38 420 CYS A C 1
ATOM 3048 O O . CYS A 1 420 ? 71.395 -13.323 -15.525 1.00 81.38 420 CYS A O 1
ATOM 3050 N N . SER A 1 421 ? 69.793 -14.762 -14.882 1.00 72.12 421 SER A N 1
ATOM 3051 C CA . SER A 1 421 ? 70.516 -15.198 -13.672 1.00 72.12 421 SER A CA 1
ATOM 3052 C C . SER A 1 421 ? 71.874 -15.852 -13.967 1.00 72.12 421 SER A C 1
ATOM 3054 O O . SER A 1 421 ? 72.727 -15.880 -13.086 1.00 72.12 421 SER A O 1
ATOM 3056 N N . MET A 1 422 ? 72.128 -16.291 -15.207 1.00 61.81 422 MET A N 1
ATOM 3057 C CA . MET A 1 422 ? 73.425 -16.844 -15.632 1.00 61.81 422 MET A CA 1
ATOM 3058 C C . MET A 1 422 ? 74.490 -15.772 -15.935 1.00 61.81 422 MET A C 1
ATOM 3060 O O . MET A 1 422 ? 75.670 -16.096 -16.056 1.00 61.81 422 MET A O 1
ATOM 3064 N N . HIS A 1 423 ? 74.117 -14.489 -16.038 1.00 55.28 423 HIS A N 1
ATOM 3065 C CA . HIS A 1 423 ? 75.066 -13.393 -16.284 1.00 55.28 423 HIS A CA 1
ATOM 3066 C C . HIS A 1 423 ? 75.675 -12.795 -15.008 1.00 55.28 423 HIS A C 1
ATOM 3068 O O . HIS A 1 423 ? 76.583 -11.969 -15.100 1.00 55.28 423 HIS A O 1
ATOM 3074 N N . SER A 1 424 ? 75.245 -13.238 -13.822 1.00 49.69 424 SER A N 1
ATOM 3075 C CA . SER A 1 424 ? 75.820 -12.761 -12.559 1.00 49.69 424 SER A CA 1
ATOM 3076 C C . SER A 1 424 ? 77.155 -13.432 -12.197 1.00 49.69 424 SER A C 1
ATOM 3078 O O . SER A 1 424 ? 77.857 -12.942 -11.315 1.00 49.69 424 SER A O 1
ATOM 3080 N N . GLU A 1 425 ? 77.556 -14.489 -12.914 1.00 48.59 425 GLU A N 1
ATOM 3081 C CA . GLU A 1 425 ? 78.828 -15.199 -12.688 1.00 48.59 425 GLU A CA 1
ATOM 3082 C C . GLU A 1 425 ? 79.926 -14.858 -13.712 1.00 48.59 425 GLU A C 1
ATOM 3084 O O . GLU A 1 425 ? 81.029 -15.392 -13.640 1.00 48.59 425 GLU A O 1
ATOM 3089 N N . LYS A 1 426 ? 79.682 -13.935 -14.655 1.00 48.03 426 LYS A N 1
ATOM 3090 C CA . LYS A 1 426 ? 80.693 -13.542 -15.660 1.00 48.03 426 LYS A CA 1
ATOM 3091 C C . LYS A 1 426 ? 81.191 -12.099 -15.562 1.00 48.03 426 LYS A C 1
ATOM 3093 O O . LYS A 1 426 ? 81.744 -11.583 -16.526 1.00 48.03 426 LYS A O 1
ATOM 3098 N N . MET A 1 427 ? 81.043 -11.475 -14.392 1.00 44.91 427 MET A N 1
ATOM 3099 C CA . MET A 1 427 ? 81.647 -10.171 -14.060 1.00 44.91 427 MET A CA 1
ATOM 3100 C C . MET A 1 427 ? 82.288 -10.137 -12.657 1.00 44.91 427 MET A C 1
ATOM 3102 O O . MET A 1 427 ? 82.464 -9.067 -12.090 1.00 44.91 427 MET A O 1
ATOM 3106 N N . HIS A 1 428 ? 82.671 -11.291 -12.094 1.00 45.22 428 HIS A N 1
ATOM 3107 C CA . HIS A 1 428 ? 83.479 -11.358 -10.860 1.00 45.22 428 HIS A CA 1
ATOM 3108 C C . HIS A 1 428 ? 84.775 -12.173 -10.994 1.00 45.22 428 HIS A C 1
ATOM 3110 O O . HIS A 1 428 ?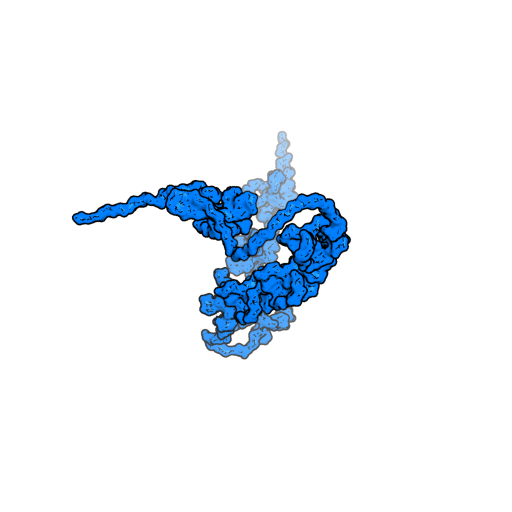 85.380 -12.554 -9.999 1.00 45.22 428 HIS A O 1
ATOM 3116 N N . GLY A 1 429 ? 85.272 -12.394 -12.210 1.00 43.72 429 GLY A N 1
ATOM 3117 C CA . GLY A 1 429 ? 86.550 -13.075 -12.393 1.00 43.72 429 GLY A CA 1
ATOM 3118 C C . GLY A 1 429 ? 87.304 -12.558 -13.599 1.00 43.72 429 GLY A C 1
ATOM 3119 O O . GLY A 1 429 ? 87.119 -13.093 -14.684 1.00 43.72 429 GLY A O 1
ATOM 3120 N N . THR A 1 430 ? 88.109 -11.506 -13.414 1.00 35.94 430 THR A N 1
ATOM 3121 C CA . THR A 1 430 ? 89.541 -11.431 -13.786 1.00 35.94 430 THR A CA 1
ATOM 3122 C C . THR A 1 430 ? 90.063 -10.022 -13.457 1.00 35.94 430 THR A C 1
ATOM 3124 O O . THR A 1 430 ? 90.112 -9.147 -14.315 1.00 35.94 430 THR A O 1
ATOM 3127 N N . ILE A 1 431 ? 90.489 -9.800 -12.212 1.00 43.16 431 ILE A N 1
ATOM 3128 C CA . ILE A 1 431 ? 91.735 -9.061 -11.977 1.00 43.16 431 ILE A CA 1
ATOM 3129 C C . ILE A 1 431 ? 92.652 -10.053 -11.273 1.00 43.16 431 ILE A C 1
ATOM 3131 O O . ILE A 1 431 ? 92.546 -10.289 -10.075 1.00 43.16 431 ILE A O 1
ATOM 3135 N N . LEU A 1 432 ? 93.492 -10.689 -12.082 1.00 35.59 432 LEU A N 1
ATOM 3136 C CA . LEU A 1 432 ? 94.769 -11.235 -11.657 1.00 35.59 432 LEU A CA 1
ATOM 3137 C C . LEU A 1 432 ? 95.814 -10.525 -12.523 1.00 35.59 432 LEU A C 1
ATOM 3139 O O . LEU A 1 432 ? 96.118 -10.948 -13.639 1.00 35.59 432 LEU A O 1
ATOM 3143 N N . GLN A 1 433 ? 96.261 -9.378 -12.018 1.00 33.84 433 GLN A N 1
ATOM 3144 C CA . GLN A 1 433 ? 97.676 -9.026 -11.948 1.00 33.84 433 GLN A CA 1
ATOM 3145 C C . GLN A 1 433 ? 98.003 -8.813 -10.479 1.00 33.84 433 GLN A C 1
ATOM 3147 O O . GLN A 1 433 ? 97.155 -8.193 -9.794 1.00 33.84 433 GLN A O 1
#

Radius of gyration: 46.29 Å; chains: 1; bounding box: 138×98×113 Å